Protein AF-A0A3N4KDW0-F1 (afdb_monomer)

InterPro domains:
  IPR048263 Arb2 [PTHR21357] (4-347)
  IPR053858 Arb2 domain [PF22749] (16-302)

Nearest PDB structures (foldseek):
  4c87-assembly2_D  TM=5.367E-01  e=2.201E-03  Lactiplantibacillus plantarum WCFS1
  7kdv-assembly1_B  TM=4.820E-01  e=1.404E-02  Mus musculus
  4mws-assembly1_B  TM=4.546E-01  e=2.009E-02  Homo sapiens
  4ci9-assembly1_A-2  TM=4.622E-01  e=3.877E-02  Homo sapiens
  2h7x-assembly1_B  TM=3.549E-01  e=1.627E-01  Streptomyces venezuelae

Solvent-accessible surface area (backbone atoms only — not comparable to full-atom values): 20850 Å² total; per-residue (Å²): 133,86,79,79,77,77,74,80,78,81,65,79,88,80,84,56,66,66,39,50,68,86,67,45,28,46,69,49,98,79,43,26,40,19,25,66,96,41,69,89,40,54,74,67,66,58,74,67,39,66,54,86,60,86,62,88,86,66,92,70,87,66,58,41,72,56,23,42,50,50,25,45,29,43,48,49,18,51,51,50,42,50,50,53,54,51,50,54,55,36,41,76,72,51,39,39,81,46,60,35,42,82,85,58,50,81,88,46,55,37,39,57,30,39,35,31,85,48,39,64,74,32,57,30,35,38,39,39,34,34,28,36,85,63,24,52,71,63,28,48,18,72,66,42,21,44,75,47,17,54,55,52,12,24,42,52,54,56,51,56,52,36,52,76,70,61,32,21,46,37,35,47,46,46,12,33,30,34,26,36,78,89,79,55,40,42,30,23,69,58,57,58,67,40,51,96,67,96,64,89,75,78,51,91,72,69,26,36,20,70,70,28,61,43,42,48,42,32,46,50,43,44,49,65,68,43,43,67,74,40,40,42,86,81,21,37,33,35,38,41,24,16,23,57,38,32,26,29,49,49,54,52,43,47,78,41,38,93,82,44,57,89,23,58,61,38,37,43,28,28,40,48,70,55,43,36,88,76,52,79,36,67,67,58,48,51,44,27,34,45,34,28,38,36,37,33,71,31,91,49,58,62,73,39,80,42,96,50,59,59,53,40,27,37,29,26,19,47,49,41,93,42,60,53,44,37,60,56,77,38,41,66,62,54,54,48,47,59,51,41,36,74,73,42,47,90,66,55,41,66,93,65,72,77,79,86,69,79,81,68,52,75,65,60,44,51,54,53,50,54,53,46,58,59,46,74,73,56,75,85,89,82,135

Organism: NCBI:txid1392247

Foldseek 3Di:
DDDPDDDPQPDDDDDQALDQVSLQWDQDPQQAIAGVVGRVDFDDLQPLHALPDPDPDDPRSDHSVVSNLVSLLNLLSPVVNLVVVLVVLCVVLQWDWDWPPPPDDLQAFIATKIWHPCQQPAQEAEEEEEAQAAAAHQFLDPVLCRGHHSVLGGCNVVSVVQVVVRYIYIYFGQAQFFADNVVSYGHGLSSLCSDPDPDSDGDPPRGGHPLNNGLLSRLVCCVVPPNVVRHDQNHAYEYEYEEANVVSNQLNCLVVVVSCVNRYQAYEYQNYPDFLVSRPDPVVLVCQAQHYEYEYADCDDAQDWDQDQRSSHTYTYHNDDDSSCRCSSCVVVRSVLVVVCVVPVRPSGDGHDHDPDPDDPPVSVVVVVVVVVVVVVPDDDDD

Mean predicted aligned error: 7.96 Å

pLDDT: mean 88.31, std 16.21, range [27.44, 98.94]

Secondary structure (DSSP, 8-state):
-----PPPP-PPPPP--S-TTTTTEEE-TTS-EEESS-TT----TTTT--SS---TT---SS-HHHHHHHHHHHHHHHHHHHHHHHHHHHHTTTEEEEEESTT--TTSS-EEEEEETTGGG-SEEEEEE--TTT--TTBS-HHHHHHS-HHHHBTHHHHHHHHHTTEEEEE--SS--EEETTTTEEE-HHHHHHS--S--PPPTTTT--TT-SSHHHHHHHHIIIIIHHHS-TT-EEEEEEEHHHHHHHHHHHHHHHHHHTTTEEEEEEES----GGG---HHHHHHHHHHEEEEE--SSPTT-EE--TTTSSEEEE---SSGGGHHHHTHHHHHHHHHHHHHSGGGSS--PPP--SSPPPHHHHHHHHHHHHHHHTS-----

Radius of gyration: 23.64 Å; Cα contacts (8 Å, |Δi|>4): 702; chains: 1; bounding box: 75×45×72 Å

Sequence (383 aa):
MYRRKVKPVKVKEVEFPADLEKLGLFFNENDQLRQIDKPDEGFEYYFHGKSNGYVYGRKQTAPPRERERMNERRREAVDECIRRIVMDRLEQRGMKRLTLPLGATPEEPHLDILVSDNLDTCKKLLILTPDSYGSNLGIWGMRQIQQGSINFGSMVSTVDFAFKNGYSVVILNPAETVWDPETRRAMTHLSWKAKDKKTAILDPIKNTIPCNETPEEHVEYVFNRILKDRAPKDVEIDVIACGFTAYAITKFLNENWDEWSDQMFVMAFSESSHAIASITCEDLRKFFMLRVRNYVVHSDPKGEFLLDPRYGCATFSTGTKHAQAIVPECHDLIIEYLRDAHIDPDNCNPDVPIIVGDAPDRDEWIEQMEKREAMGKAGTWDM

Structure (mmCIF, N/CA/C/O backbone):
data_AF-A0A3N4KDW0-F1
#
_entry.id   AF-A0A3N4KDW0-F1
#
loop_
_atom_site.group_PDB
_atom_site.id
_atom_site.type_symbol
_atom_site.label_atom_id
_atom_site.label_alt_id
_atom_site.label_comp_id
_atom_site.label_asym_id
_atom_site.label_entity_id
_atom_site.label_seq_id
_atom_site.pdbx_PDB_ins_code
_atom_site.Cartn_x
_atom_site.Cartn_y
_atom_site.Cartn_z
_atom_site.occupancy
_atom_site.B_iso_or_equiv
_atom_site.auth_seq_id
_atom_site.auth_comp_id
_atom_site.auth_asym_id
_atom_site.auth_atom_id
_atom_site.pdbx_PDB_model_num
ATOM 1 N N . MET A 1 1 ? 52.883 16.364 -22.430 1.00 44.72 1 MET A N 1
ATOM 2 C CA . MET A 1 1 ? 52.085 15.283 -23.058 1.00 44.72 1 MET A CA 1
ATOM 3 C C . MET A 1 1 ? 50.617 15.685 -23.066 1.00 44.72 1 MET A C 1
ATOM 5 O O . MET A 1 1 ? 50.037 15.835 -21.999 1.00 44.72 1 MET A O 1
ATOM 9 N N . TYR A 1 2 ? 50.018 15.891 -24.240 1.00 43.66 2 TYR A N 1
ATOM 10 C CA . TYR A 1 2 ? 48.576 16.124 -24.356 1.00 43.66 2 TYR A CA 1
ATOM 11 C C . TYR A 1 2 ? 47.825 14.806 -24.127 1.00 43.66 2 TYR A C 1
ATOM 13 O O . TYR A 1 2 ? 47.984 13.852 -24.888 1.00 43.66 2 TYR A O 1
ATOM 21 N N . ARG A 1 3 ? 47.010 14.737 -23.068 1.00 48.25 3 ARG A N 1
ATOM 22 C CA . ARG A 1 3 ? 46.141 13.587 -22.787 1.00 48.25 3 ARG A CA 1
ATOM 23 C C . ARG A 1 3 ? 45.060 13.544 -23.871 1.00 48.25 3 ARG A C 1
ATOM 25 O O . ARG A 1 3 ? 44.178 14.399 -23.904 1.00 48.25 3 ARG A O 1
ATOM 32 N N . ARG A 1 4 ? 45.154 12.583 -24.796 1.00 48.16 4 ARG A N 1
ATOM 33 C CA . ARG A 1 4 ? 44.155 12.358 -25.854 1.00 48.16 4 ARG A CA 1
ATOM 34 C C . ARG A 1 4 ? 42.799 12.122 -25.173 1.00 48.16 4 ARG A C 1
ATOM 36 O O . ARG A 1 4 ? 42.628 11.109 -24.498 1.00 48.16 4 ARG A O 1
ATOM 43 N N . LYS A 1 5 ? 41.853 13.062 -25.300 1.00 48.25 5 LYS A N 1
ATOM 44 C CA . LYS A 1 5 ? 40.465 12.846 -24.865 1.00 48.25 5 LYS A CA 1
ATOM 45 C C . LYS A 1 5 ? 39.912 11.689 -25.697 1.00 48.25 5 LYS A C 1
ATOM 47 O O . LYS A 1 5 ? 39.756 11.825 -26.910 1.00 48.25 5 LYS A O 1
ATOM 52 N N . VAL A 1 6 ? 39.681 10.542 -25.062 1.00 52.50 6 VAL A N 1
ATOM 53 C CA . VAL A 1 6 ? 38.977 9.415 -25.682 1.00 52.50 6 VAL A CA 1
ATOM 54 C C . VAL A 1 6 ? 37.601 9.941 -26.084 1.00 52.50 6 VAL A C 1
ATOM 56 O O . VAL A 1 6 ? 36.861 10.432 -25.233 1.00 52.50 6 VAL A O 1
ATOM 59 N N . LYS A 1 7 ? 37.285 9.923 -27.384 1.00 46.59 7 LYS A N 1
ATOM 60 C CA . LYS A 1 7 ? 35.934 10.265 -27.840 1.00 46.59 7 LYS A CA 1
ATOM 61 C C . LYS A 1 7 ? 34.983 9.232 -27.227 1.00 46.59 7 LYS A C 1
ATOM 63 O O . LYS A 1 7 ? 35.261 8.042 -27.387 1.00 46.59 7 LYS A O 1
ATOM 68 N N . PRO A 1 8 ? 33.914 9.643 -26.523 1.00 52.91 8 PRO A N 1
ATOM 69 C CA . PRO A 1 8 ? 32.941 8.691 -26.015 1.00 52.91 8 PRO A CA 1
ATOM 70 C C . PRO A 1 8 ? 32.392 7.902 -27.203 1.00 52.91 8 PRO A C 1
ATOM 72 O O . PRO A 1 8 ? 31.990 8.487 -28.213 1.00 52.91 8 PRO A O 1
ATOM 75 N N . VAL A 1 9 ? 32.450 6.575 -27.110 1.00 55.69 9 VAL A N 1
ATOM 76 C CA . VAL A 1 9 ? 31.768 5.699 -28.060 1.00 55.69 9 VAL A CA 1
ATOM 77 C C . VAL A 1 9 ? 30.289 6.042 -27.937 1.00 55.69 9 VAL A C 1
ATOM 79 O O . VAL A 1 9 ? 29.722 5.902 -26.858 1.00 55.69 9 VAL A O 1
ATOM 82 N N . LYS A 1 10 ? 29.683 6.560 -29.010 1.00 49.88 10 LYS A N 1
ATOM 83 C CA . LYS A 1 10 ? 28.231 6.722 -29.069 1.00 49.88 10 LYS A CA 1
ATOM 84 C C . LYS A 1 10 ? 27.638 5.320 -29.107 1.00 49.88 10 LYS A C 1
ATOM 86 O O . LYS A 1 10 ? 27.673 4.665 -30.147 1.00 49.88 10 LYS A O 1
ATOM 91 N N . VAL A 1 11 ? 27.171 4.844 -27.963 1.00 56.00 11 VAL A N 1
ATOM 92 C CA . VAL A 1 11 ? 26.362 3.633 -27.893 1.00 56.00 11 VAL A CA 1
ATOM 93 C C . VAL A 1 11 ? 25.035 3.951 -28.579 1.00 56.00 11 VAL A C 1
ATOM 95 O O . VAL A 1 11 ? 24.509 5.058 -28.456 1.00 56.00 11 VAL A O 1
ATOM 98 N N . LYS A 1 12 ? 24.541 3.011 -29.387 1.00 60.44 12 LYS A N 1
ATOM 99 C CA . LYS A 1 12 ? 23.237 3.144 -30.035 1.00 60.44 12 LYS A CA 1
ATOM 100 C C . LYS A 1 12 ? 22.178 3.227 -28.937 1.00 60.44 12 LYS A C 1
ATOM 102 O O . LYS A 1 12 ? 22.189 2.400 -28.031 1.00 60.44 12 LYS A O 1
ATOM 107 N N . GLU A 1 13 ? 21.305 4.222 -29.018 1.00 67.62 13 GLU A N 1
ATOM 108 C CA . GLU A 1 13 ? 20.216 4.397 -28.064 1.00 67.62 13 GLU A CA 1
ATOM 109 C C . GLU A 1 13 ? 19.328 3.147 -28.089 1.00 67.62 13 GLU A C 1
ATOM 111 O O . GLU A 1 13 ? 18.805 2.765 -29.137 1.00 67.62 13 GLU A O 1
ATOM 116 N N . VAL A 1 14 ? 19.266 2.447 -26.955 1.00 82.19 14 VAL A N 1
ATOM 117 C CA . VAL A 1 14 ? 18.412 1.272 -26.778 1.00 82.19 14 VAL A CA 1
ATOM 118 C C . VAL A 1 14 ? 17.098 1.749 -26.180 1.00 82.19 14 VAL A C 1
ATOM 120 O O . VAL A 1 14 ? 17.088 2.475 -25.177 1.00 82.19 14 VAL A O 1
ATOM 123 N N . GLU A 1 15 ? 16.000 1.357 -26.811 1.00 88.00 15 GLU A N 1
ATOM 124 C CA . GLU A 1 15 ? 14.648 1.588 -26.322 1.00 88.00 15 GLU A CA 1
ATOM 125 C C . GLU A 1 15 ? 14.136 0.346 -25.595 1.00 88.00 15 GLU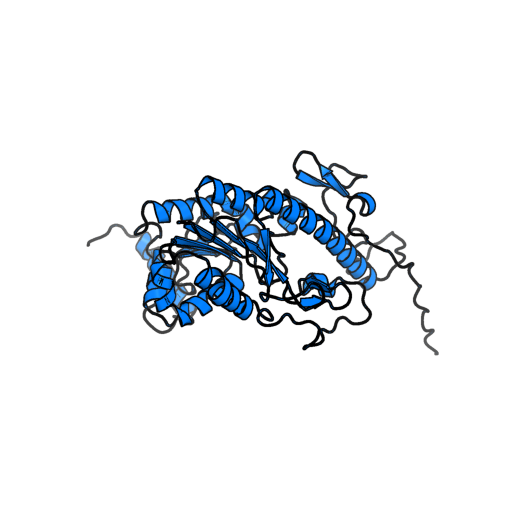 A C 1
ATOM 127 O O . GLU A 1 15 ? 14.405 -0.784 -25.999 1.00 88.00 15 GLU A O 1
ATOM 132 N N . PHE A 1 16 ? 13.384 0.575 -24.522 1.00 93.12 16 PHE A N 1
ATOM 133 C CA . PHE A 1 16 ? 12.734 -0.465 -23.732 1.00 93.12 16 PHE A CA 1
ATOM 134 C C . PHE A 1 16 ? 11.241 -0.134 -23.683 1.00 93.12 16 PHE A C 1
ATOM 136 O O . PHE A 1 16 ? 10.799 0.520 -22.737 1.00 93.12 16 PHE A O 1
ATOM 143 N N . PRO A 1 17 ? 10.470 -0.464 -24.735 1.00 93.81 17 PRO A N 1
ATOM 144 C CA . PRO A 1 17 ? 9.030 -0.252 -24.704 1.00 93.81 17 PRO A CA 1
ATOM 145 C C . PRO A 1 17 ? 8.418 -1.099 -23.583 1.00 93.81 17 PRO A C 1
ATOM 147 O O . PRO A 1 17 ? 8.852 -2.227 -23.360 1.00 93.81 17 PRO A O 1
ATOM 150 N N . ALA A 1 18 ? 7.410 -0.565 -22.891 1.00 95.31 18 ALA A N 1
ATOM 151 C CA . ALA A 1 18 ? 6.635 -1.308 -21.898 1.00 95.31 18 ALA A CA 1
ATOM 152 C C . ALA A 1 18 ? 5.715 -2.328 -22.597 1.00 95.31 18 ALA A C 1
ATOM 154 O O . ALA A 1 18 ? 4.517 -2.096 -22.772 1.00 95.31 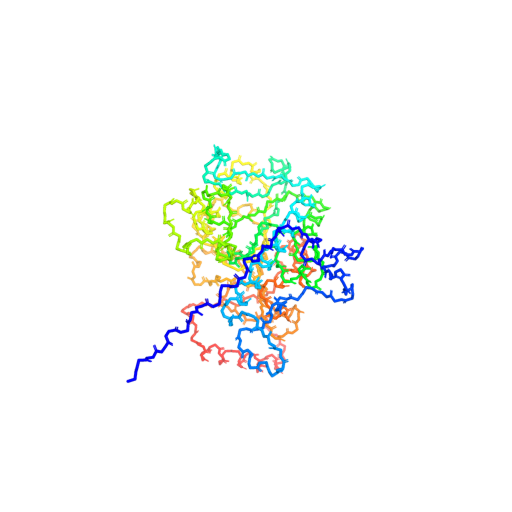18 ALA A O 1
ATOM 155 N N . ASP A 1 19 ? 6.331 -3.411 -23.062 1.00 97.75 19 ASP A N 1
ATOM 156 C CA . ASP A 1 19 ? 5.752 -4.516 -23.816 1.00 97.75 19 ASP A CA 1
ATOM 157 C C . ASP A 1 19 ? 6.584 -5.771 -23.510 1.00 97.75 19 ASP A C 1
ATOM 159 O O . ASP A 1 19 ? 7.765 -5.833 -23.854 1.00 97.75 19 ASP A O 1
ATOM 163 N N . LEU A 1 20 ? 5.997 -6.744 -22.805 1.00 97.69 20 LEU A N 1
ATOM 164 C CA . LEU A 1 20 ? 6.737 -7.908 -22.307 1.00 97.69 20 LEU A CA 1
ATOM 165 C C . LEU A 1 20 ? 7.398 -8.701 -23.438 1.00 97.69 20 LEU A C 1
ATOM 167 O O . LEU A 1 20 ? 8.572 -9.049 -23.312 1.00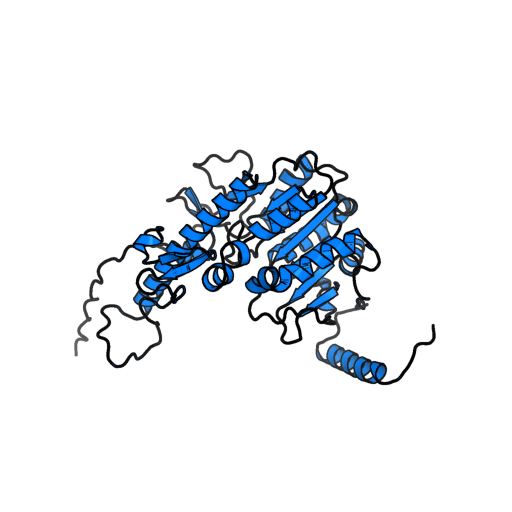 97.69 20 LEU A O 1
ATOM 171 N N . GLU A 1 21 ? 6.700 -8.910 -24.556 1.00 97.44 21 GLU A N 1
ATOM 172 C CA . GLU A 1 21 ? 7.220 -9.683 -25.684 1.00 97.44 21 GLU A CA 1
ATOM 173 C C . GLU A 1 21 ? 8.453 -9.001 -26.285 1.00 97.44 21 GLU A C 1
ATOM 175 O O . GLU A 1 21 ? 9.503 -9.626 -26.456 1.00 97.44 21 GLU A O 1
ATOM 180 N N . LYS A 1 22 ? 8.388 -7.677 -26.489 1.00 96.88 22 LYS A N 1
ATOM 181 C CA . LYS A 1 22 ? 9.538 -6.882 -26.957 1.00 96.88 22 LYS A CA 1
ATOM 182 C C . LYS A 1 22 ? 10.684 -6.817 -25.945 1.00 96.88 22 LYS A C 1
ATOM 184 O O . LYS A 1 22 ? 11.827 -6.582 -26.337 1.00 96.88 22 LYS A O 1
ATOM 189 N N . LEU A 1 23 ? 10.402 -7.019 -24.659 1.00 96.50 23 LEU A N 1
ATOM 190 C CA . LEU A 1 23 ? 11.399 -7.110 -23.586 1.00 96.50 23 LEU A CA 1
ATOM 191 C C . LEU A 1 23 ? 11.969 -8.534 -23.413 1.00 96.50 23 LEU A C 1
ATOM 193 O O . LEU A 1 23 ? 12.838 -8.736 -22.550 1.00 96.50 23 LEU A O 1
ATOM 197 N N . GLY A 1 24 ? 11.514 -9.493 -24.230 1.00 96.56 24 GLY A N 1
ATOM 198 C CA . GLY A 1 24 ? 11.932 -10.896 -24.211 1.00 96.56 24 GLY A CA 1
ATOM 199 C C . GLY A 1 24 ? 11.312 -11.699 -23.067 1.00 96.56 24 GLY A C 1
ATOM 200 O O . GLY A 1 24 ? 11.932 -12.644 -22.579 1.00 96.56 24 GLY A O 1
ATOM 201 N N . LEU A 1 25 ? 10.138 -11.293 -22.584 1.00 98.12 25 LEU A N 1
ATOM 202 C CA . LEU A 1 25 ? 9.484 -11.834 -21.396 1.00 98.12 25 LEU A CA 1
ATOM 203 C C . LEU A 1 25 ? 8.018 -12.188 -21.670 1.00 98.12 25 LEU A C 1
ATOM 205 O O . LEU A 1 25 ? 7.383 -11.642 -22.567 1.00 98.12 25 LEU A O 1
ATOM 209 N N . PHE A 1 26 ? 7.460 -13.075 -20.854 1.00 98.06 26 PHE A N 1
ATOM 210 C CA . PHE A 1 26 ? 6.032 -13.386 -20.829 1.00 98.06 26 PHE A CA 1
ATOM 211 C C . PHE A 1 26 ? 5.620 -13.908 -19.444 1.00 98.06 26 PHE A C 1
ATOM 213 O O . PHE A 1 26 ? 6.474 -14.294 -18.646 1.00 98.06 26 PHE A O 1
ATOM 220 N N . PHE A 1 27 ? 4.318 -13.924 -19.155 1.00 97.88 27 PHE A N 1
ATOM 221 C CA . PHE A 1 27 ? 3.768 -14.652 -18.008 1.00 97.88 27 PHE A CA 1
ATOM 222 C C . PHE A 1 27 ? 3.291 -16.033 -18.461 1.00 97.88 27 PHE A C 1
ATOM 224 O O . PHE A 1 27 ? 2.551 -16.134 -19.439 1.00 97.88 27 PHE A O 1
ATOM 231 N N . ASN A 1 28 ? 3.728 -17.090 -17.775 1.00 97.06 28 ASN A N 1
ATOM 232 C CA . ASN A 1 28 ? 3.294 -18.458 -18.069 1.00 97.06 28 ASN A CA 1
ATOM 233 C C . ASN A 1 28 ? 1.917 -18.777 -17.448 1.00 97.06 28 ASN A C 1
ATOM 235 O O . ASN A 1 28 ? 1.314 -17.956 -16.760 1.00 97.06 28 ASN A O 1
ATOM 239 N N . GLU A 1 29 ? 1.432 -20.001 -17.660 1.00 96.62 29 GLU A N 1
ATOM 240 C CA . GLU A 1 29 ? 0.158 -20.502 -17.111 1.00 96.62 29 GLU A CA 1
ATOM 241 C C . GLU A 1 29 ? 0.089 -20.526 -15.573 1.00 96.62 29 GLU A C 1
ATOM 243 O O . GLU A 1 29 ? -0.999 -20.490 -15.006 1.00 96.62 29 GLU A O 1
ATOM 248 N N . ASN A 1 30 ? 1.244 -20.522 -14.899 1.00 96.06 30 ASN A N 1
ATOM 249 C CA . ASN A 1 30 ? 1.361 -20.452 -13.441 1.00 96.06 30 ASN A CA 1
ATOM 250 C C . ASN A 1 30 ? 1.493 -19.007 -12.928 1.00 96.06 30 ASN A C 1
ATOM 252 O O . ASN A 1 30 ? 1.849 -18.798 -11.768 1.00 96.06 30 ASN A O 1
ATOM 256 N N . ASP A 1 31 ? 1.242 -18.014 -13.787 1.00 97.12 31 ASP A N 1
ATOM 257 C CA . ASP A 1 31 ? 1.318 -16.585 -13.475 1.00 97.12 31 ASP A CA 1
ATOM 258 C C . ASP A 1 31 ? 2.732 -16.096 -13.112 1.00 97.12 31 ASP A C 1
ATOM 260 O O . ASP A 1 31 ? 2.903 -15.118 -12.387 1.00 97.12 31 ASP A O 1
ATOM 264 N N . GLN A 1 32 ? 3.765 -16.768 -13.626 1.00 97.62 32 GLN A N 1
ATOM 265 C CA . GLN A 1 32 ? 5.165 -16.468 -13.327 1.00 97.62 32 GLN A CA 1
ATOM 266 C C . GLN A 1 32 ? 5.832 -15.749 -14.500 1.00 97.62 32 GLN A C 1
ATOM 268 O O . GLN A 1 32 ? 5.701 -16.173 -15.651 1.00 97.62 32 GLN A O 1
ATOM 273 N N . LEU A 1 33 ? 6.604 -14.699 -14.210 1.00 97.94 33 LEU A N 1
ATOM 274 C CA . LEU A 1 33 ? 7.372 -13.970 -15.221 1.00 97.94 33 LEU A CA 1
ATOM 275 C C . LEU A 1 33 ? 8.565 -14.816 -15.695 1.00 97.94 33 LEU A C 1
ATOM 277 O O . LEU A 1 33 ? 9.415 -15.212 -14.888 1.00 97.94 33 LEU A O 1
ATOM 281 N N . ARG A 1 34 ? 8.636 -15.093 -16.999 1.00 98.00 34 ARG A N 1
ATOM 282 C CA . ARG A 1 34 ? 9.647 -15.948 -17.641 1.00 98.00 34 ARG A CA 1
ATOM 283 C C . ARG A 1 34 ? 10.245 -15.299 -18.877 1.00 98.00 34 ARG A C 1
ATOM 285 O O . ARG A 1 34 ? 9.656 -14.392 -19.461 1.00 98.00 34 ARG A O 1
ATOM 292 N N . GLN A 1 35 ? 11.431 -15.759 -19.261 1.00 97.50 35 GLN A N 1
ATOM 293 C CA . GLN A 1 35 ? 12.098 -15.335 -20.491 1.00 97.50 35 GLN A CA 1
ATOM 294 C C . GLN A 1 35 ? 11.598 -16.148 -21.687 1.00 97.50 35 GLN A C 1
ATOM 296 O O . GLN A 1 35 ? 11.482 -17.365 -21.594 1.00 97.50 35 GLN A O 1
ATOM 301 N N . ILE A 1 36 ? 11.356 -15.497 -22.826 1.00 97.50 36 ILE A N 1
ATOM 302 C CA . ILE A 1 36 ? 10.878 -16.168 -24.050 1.00 97.50 36 ILE A CA 1
ATOM 303 C C . ILE A 1 36 ? 11.902 -17.194 -24.552 1.00 97.50 36 ILE A C 1
ATOM 305 O O . ILE A 1 36 ? 11.555 -18.345 -24.798 1.00 97.50 36 ILE A O 1
ATOM 309 N N . ASP A 1 37 ? 13.176 -16.802 -24.636 1.00 96.38 37 ASP A N 1
ATOM 310 C CA . ASP A 1 37 ? 14.249 -17.677 -25.135 1.00 96.38 37 ASP A CA 1
ATOM 311 C C . ASP A 1 37 ? 14.647 -18.769 -24.130 1.00 96.38 37 ASP A C 1
ATOM 313 O O . ASP A 1 37 ? 15.303 -19.749 -24.488 1.00 96.38 37 ASP A O 1
ATOM 317 N N . LYS A 1 38 ? 14.278 -18.588 -22.856 1.00 96.12 38 LYS A N 1
ATOM 318 C CA . LYS A 1 38 ? 14.582 -19.506 -21.757 1.00 96.12 38 LYS A CA 1
ATOM 319 C C . LYS A 1 38 ? 13.394 -19.612 -20.792 1.00 96.12 38 LYS A C 1
ATOM 321 O O . LYS A 1 38 ? 13.440 -19.031 -19.706 1.00 96.12 38 LYS A O 1
ATOM 326 N N . PRO A 1 39 ? 12.343 -20.360 -21.163 1.00 95.81 39 PRO A N 1
ATOM 327 C CA . PRO A 1 39 ? 11.084 -20.392 -20.413 1.00 95.81 39 PRO A CA 1
ATOM 328 C C . PRO A 1 39 ? 11.192 -20.866 -18.958 1.00 95.81 39 PRO A C 1
ATOM 330 O O . PRO A 1 39 ? 10.302 -20.571 -18.164 1.00 95.81 39 PRO A O 1
ATOM 333 N N . ASP A 1 40 ? 12.277 -21.553 -18.593 1.00 94.94 40 ASP A N 1
ATOM 334 C CA . ASP A 1 40 ? 12.543 -22.008 -17.222 1.00 94.94 40 ASP A CA 1
ATOM 335 C C . ASP A 1 40 ? 13.244 -20.946 -16.349 1.00 94.94 40 ASP A C 1
ATOM 337 O O . ASP A 1 40 ? 13.310 -21.083 -15.127 1.00 94.94 40 ASP A O 1
ATOM 341 N N . GLU A 1 41 ? 13.769 -19.869 -16.946 1.00 95.12 41 GLU A N 1
ATOM 342 C CA . GLU A 1 41 ? 14.451 -18.784 -16.235 1.00 95.12 41 GLU A CA 1
ATOM 343 C C . GLU A 1 41 ? 13.507 -17.591 -15.985 1.00 95.12 41 GLU A C 1
ATOM 345 O O . GLU A 1 41 ? 12.737 -17.166 -16.850 1.00 95.12 41 GLU A O 1
ATOM 350 N N . GLY A 1 42 ? 13.587 -17.018 -14.778 1.00 94.38 42 GLY A N 1
ATOM 351 C CA . GLY A 1 42 ? 12.848 -15.812 -14.392 1.00 94.38 42 GLY A CA 1
ATOM 352 C C . GLY A 1 42 ? 13.486 -14.511 -14.892 1.00 94.38 42 GLY A C 1
ATOM 353 O O . GLY A 1 42 ? 14.432 -14.507 -15.682 1.00 94.38 42 GLY A O 1
ATOM 354 N N . PHE A 1 43 ? 12.983 -13.377 -14.400 1.00 94.88 43 PHE A N 1
ATOM 355 C CA . PHE A 1 43 ? 13.512 -12.059 -14.754 1.00 94.88 43 PHE A CA 1
ATOM 356 C C . PHE A 1 43 ? 14.977 -11.869 -14.317 1.00 94.88 43 PHE A C 1
ATOM 358 O O . PHE A 1 43 ? 15.309 -11.924 -13.132 1.00 94.88 43 PHE A O 1
ATOM 365 N N . GLU A 1 44 ? 15.855 -11.570 -15.279 1.00 93.50 44 GLU A N 1
ATOM 366 C CA . GLU A 1 44 ? 17.247 -11.192 -15.026 1.00 93.50 44 GLU A CA 1
ATOM 367 C C . GLU A 1 44 ? 17.405 -9.661 -15.028 1.00 93.50 44 GLU A C 1
ATOM 369 O O . GLU A 1 44 ? 17.321 -9.018 -16.078 1.00 93.50 44 GLU A O 1
ATOM 374 N N . TYR A 1 45 ? 17.674 -9.069 -13.856 1.00 92.19 45 TYR A N 1
ATOM 375 C CA . TYR A 1 45 ? 17.925 -7.624 -13.737 1.00 92.19 45 TYR A CA 1
ATOM 376 C C . TYR A 1 45 ? 19.199 -7.196 -14.479 1.00 92.19 45 TYR A C 1
ATOM 378 O O . TYR A 1 45 ? 19.188 -6.229 -15.235 1.00 92.19 45 TYR A O 1
ATOM 386 N N . TYR A 1 46 ? 20.302 -7.932 -14.303 1.00 91.19 46 TYR A N 1
ATOM 387 C CA . TYR A 1 46 ? 21.602 -7.605 -14.902 1.00 91.19 46 TYR A CA 1
ATOM 388 C C . TYR A 1 46 ? 21.739 -8.095 -16.351 1.00 91.19 46 TYR A C 1
ATOM 390 O O . TYR A 1 46 ? 22.812 -8.551 -16.745 1.00 91.19 46 TYR A O 1
ATOM 398 N N . PHE A 1 47 ? 20.684 -7.949 -17.154 1.00 88.94 47 PHE A N 1
ATOM 399 C CA . PHE A 1 47 ? 20.639 -8.381 -18.554 1.00 88.94 47 PHE A CA 1
ATOM 400 C C . PHE A 1 47 ? 21.765 -7.763 -19.401 1.00 88.94 47 PHE A C 1
ATOM 402 O O . PHE A 1 47 ? 22.405 -8.431 -20.211 1.00 88.94 47 PHE A O 1
ATOM 409 N N . HIS A 1 48 ? 22.088 -6.487 -19.161 1.00 86.44 48 HIS A N 1
ATOM 410 C CA . HIS A 1 48 ? 23.208 -5.798 -19.809 1.00 86.44 48 HIS A CA 1
ATOM 411 C C . HIS A 1 48 ? 24.528 -5.907 -19.029 1.00 86.44 48 HIS A C 1
ATOM 413 O O . HIS A 1 48 ? 25.514 -5.281 -19.410 1.00 86.44 48 HIS A O 1
ATOM 419 N N . GLY A 1 49 ? 24.586 -6.710 -17.964 1.00 83.94 49 GLY A N 1
ATOM 420 C CA . GLY A 1 49 ? 25.754 -6.917 -17.106 1.00 83.94 49 GLY A CA 1
ATOM 421 C C . GLY A 1 49 ? 25.847 -5.955 -15.916 1.00 83.94 49 GLY A C 1
ATOM 422 O O . GLY A 1 49 ? 25.184 -4.922 -15.862 1.00 83.94 49 GLY A O 1
ATOM 423 N N . LYS A 1 50 ? 26.705 -6.299 -14.945 1.00 83.62 50 LYS A N 1
ATOM 424 C CA . LYS A 1 50 ? 26.924 -5.525 -13.708 1.00 83.62 50 LYS A CA 1
ATOM 425 C C . LYS A 1 50 ? 27.840 -4.311 -13.926 1.00 83.62 50 LYS A C 1
ATOM 427 O O . LYS A 1 50 ? 28.752 -4.326 -14.765 1.00 83.62 50 LYS A O 1
ATOM 432 N N . SER A 1 51 ? 27.651 -3.281 -13.106 1.00 73.00 51 SER A N 1
ATOM 433 C CA . SER A 1 51 ? 28.509 -2.089 -13.061 1.00 73.00 51 SER A CA 1
ATOM 434 C C . SER A 1 51 ? 29.922 -2.392 -12.528 1.00 73.00 51 SER A C 1
ATOM 436 O O . SER A 1 51 ? 30.905 -1.949 -13.114 1.00 73.00 51 SER A O 1
ATOM 438 N N . ASN A 1 52 ? 30.059 -3.237 -11.502 1.00 68.81 52 ASN A N 1
ATOM 439 C CA . ASN A 1 52 ? 31.342 -3.463 -10.808 1.00 68.81 52 ASN A CA 1
ATOM 440 C C . ASN A 1 52 ? 32.194 -4.632 -11.349 1.00 68.81 52 ASN A C 1
ATOM 442 O O . ASN A 1 52 ? 33.211 -4.986 -10.757 1.00 68.81 52 ASN A O 1
ATOM 446 N N . GLY A 1 53 ? 31.800 -5.266 -12.456 1.00 57.53 53 GLY A N 1
ATOM 447 C CA . GLY A 1 53 ? 32.502 -6.443 -12.971 1.00 57.53 53 GLY A CA 1
ATOM 448 C C . GLY A 1 53 ? 33.734 -6.100 -13.814 1.00 57.53 53 GLY A C 1
ATOM 449 O O . GLY A 1 53 ? 33.588 -5.637 -14.946 1.00 57.53 53 GLY A O 1
ATOM 450 N N . TYR A 1 54 ? 34.932 -6.442 -13.327 1.00 48.97 54 TYR A N 1
ATOM 451 C CA . TYR A 1 54 ? 36.024 -6.894 -14.200 1.00 48.97 54 TYR A CA 1
ATOM 452 C C . TYR A 1 54 ? 35.560 -8.206 -14.849 1.00 48.97 54 TYR A C 1
ATOM 454 O O . TYR A 1 54 ? 35.737 -9.289 -14.299 1.00 48.97 54 TYR A O 1
ATOM 462 N N . VAL A 1 55 ? 34.876 -8.123 -15.990 1.00 47.88 55 VAL A N 1
ATOM 463 C CA . VAL A 1 55 ? 34.477 -9.319 -16.739 1.00 47.88 55 VAL A CA 1
ATOM 464 C C . VAL A 1 55 ? 35.603 -9.651 -17.709 1.00 47.88 55 VAL A C 1
ATOM 466 O O . VAL A 1 55 ? 35.720 -9.043 -18.773 1.00 47.88 55 VAL A O 1
ATOM 469 N N . TYR A 1 56 ? 36.451 -10.610 -17.337 1.00 40.62 56 TYR A N 1
ATOM 470 C CA . TYR A 1 56 ? 37.371 -11.248 -18.276 1.00 40.62 56 TYR A CA 1
ATOM 471 C C . TYR A 1 56 ? 36.550 -11.895 -19.408 1.00 40.62 56 TYR A C 1
ATOM 473 O O . TYR A 1 56 ? 35.743 -12.786 -19.165 1.00 40.62 56 TYR A O 1
ATOM 481 N N . GLY A 1 57 ? 36.738 -11.439 -20.651 1.00 47.50 57 GLY A N 1
ATOM 482 C CA . GLY A 1 57 ? 36.402 -12.229 -21.846 1.00 47.50 57 GLY A CA 1
ATOM 483 C C . GLY A 1 57 ? 35.236 -11.780 -22.739 1.00 47.50 57 GLY A C 1
ATOM 484 O O . GLY A 1 57 ? 35.140 -12.294 -23.850 1.00 47.50 57 GLY A O 1
ATOM 485 N N . ARG A 1 58 ? 34.387 -10.806 -22.370 1.00 48.38 58 ARG A N 1
ATOM 486 C CA . ARG A 1 58 ? 33.398 -10.226 -23.314 1.00 48.38 58 ARG A CA 1
ATOM 487 C C . ARG A 1 58 ? 33.766 -8.788 -23.675 1.00 48.38 58 ARG A C 1
ATOM 489 O O . ARG A 1 58 ? 33.838 -7.930 -22.800 1.00 48.38 58 ARG A O 1
ATOM 496 N N . LYS A 1 59 ? 33.956 -8.506 -24.972 1.00 48.66 59 LYS A N 1
ATOM 497 C CA . LYS A 1 59 ? 34.031 -7.133 -25.507 1.00 48.66 59 LYS A CA 1
ATOM 498 C C . LYS A 1 59 ? 32.679 -6.446 -25.277 1.00 48.66 59 LYS A C 1
ATOM 500 O O . LYS A 1 59 ? 31.786 -6.544 -26.111 1.00 48.66 59 LYS A O 1
ATOM 505 N N . GLN A 1 60 ? 32.503 -5.804 -24.126 1.00 57.25 60 GLN A N 1
ATOM 506 C CA . GLN A 1 60 ? 31.310 -5.010 -23.842 1.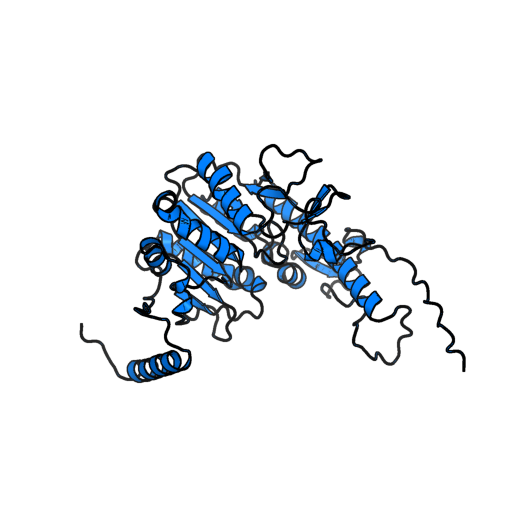00 57.25 60 GLN A CA 1
ATOM 507 C C . GLN A 1 60 ? 31.417 -3.666 -24.560 1.00 57.25 60 GLN A C 1
ATOM 509 O O . GLN A 1 60 ? 32.443 -2.990 -24.497 1.00 57.25 60 GLN A O 1
ATOM 514 N N . THR A 1 61 ? 30.352 -3.295 -25.261 1.00 62.28 61 THR A N 1
ATOM 515 C CA . THR A 1 61 ? 30.277 -2.091 -26.096 1.00 62.28 61 THR A CA 1
ATOM 516 C C . THR A 1 61 ? 29.962 -0.818 -25.304 1.00 62.28 61 THR A C 1
ATOM 518 O O . THR A 1 61 ? 30.163 0.269 -25.839 1.00 62.28 61 THR A O 1
ATOM 521 N N . ALA A 1 62 ? 29.526 -0.937 -24.041 1.00 67.19 62 ALA A N 1
ATOM 522 C CA . ALA A 1 62 ? 29.113 0.180 -23.185 1.00 67.19 62 ALA A CA 1
ATOM 523 C C . ALA A 1 62 ? 29.839 0.202 -21.815 1.00 67.19 62 ALA A C 1
ATOM 525 O O . ALA A 1 62 ? 30.093 -0.865 -21.238 1.00 67.19 62 ALA A O 1
ATOM 526 N N . PRO A 1 63 ? 30.164 1.391 -21.263 1.00 74.50 63 PRO A N 1
ATOM 527 C CA . PRO A 1 63 ? 30.774 1.569 -19.944 1.00 74.50 63 PRO A CA 1
ATOM 528 C C . PRO A 1 63 ? 29.851 1.152 -18.775 1.00 74.50 63 PRO A C 1
ATOM 530 O O . PRO A 1 63 ? 28.629 1.179 -18.909 1.00 74.50 63 PRO A O 1
ATOM 533 N N . PRO A 1 64 ? 30.408 0.839 -17.585 1.00 76.12 64 PRO A N 1
ATOM 534 C CA . PRO A 1 64 ? 29.665 0.402 -16.395 1.00 76.12 64 PRO A CA 1
ATOM 535 C C . PRO A 1 64 ? 28.386 1.164 -16.038 1.00 76.12 64 PRO A C 1
ATOM 537 O O . PRO A 1 64 ? 27.351 0.547 -15.808 1.00 76.12 64 PRO A O 1
ATOM 540 N N . ARG A 1 65 ? 28.450 2.501 -15.988 1.00 80.25 65 ARG A N 1
ATOM 541 C CA . ARG A 1 65 ? 27.306 3.349 -15.604 1.00 80.25 65 ARG A CA 1
ATOM 542 C C . ARG A 1 65 ? 26.162 3.273 -16.607 1.00 80.25 65 ARG A C 1
ATOM 544 O O . ARG A 1 65 ? 25.002 3.350 -16.230 1.00 80.25 65 ARG A O 1
ATOM 551 N N . GLU A 1 66 ? 26.498 3.120 -17.879 1.00 81.94 66 GLU A N 1
ATOM 552 C CA . GLU A 1 66 ? 25.512 3.022 -18.946 1.00 81.94 66 GLU A CA 1
ATOM 553 C C . GLU A 1 66 ? 24.802 1.669 -18.926 1.00 81.94 66 GLU A C 1
ATOM 555 O O . GLU A 1 66 ? 23.597 1.613 -19.139 1.00 81.94 66 GLU A O 1
ATOM 560 N N . ARG A 1 67 ? 25.513 0.590 -18.574 1.00 84.38 67 ARG A N 1
ATOM 561 C CA . ARG A 1 67 ? 24.901 -0.731 -18.361 1.00 84.38 67 ARG A CA 1
ATOM 562 C C . ARG A 1 67 ? 23.900 -0.719 -17.215 1.00 84.38 67 ARG A C 1
ATOM 564 O O . ARG A 1 67 ? 22.799 -1.224 -17.389 1.00 84.38 67 ARG A O 1
ATOM 571 N N . GLU A 1 68 ? 24.255 -0.098 -16.090 1.00 86.06 68 GLU A N 1
ATOM 572 C CA . GLU A 1 68 ? 23.320 0.056 -14.970 1.00 86.06 68 GLU A CA 1
ATOM 573 C C . GLU A 1 68 ? 22.076 0.840 -15.396 1.00 86.06 68 GLU A C 1
ATOM 575 O O . GLU A 1 68 ? 20.965 0.373 -15.187 1.00 86.06 68 GLU A O 1
ATOM 580 N N . ARG A 1 69 ? 22.257 1.962 -16.105 1.00 86.75 69 ARG A N 1
ATOM 581 C CA . ARG A 1 69 ? 21.142 2.753 -16.639 1.00 86.75 69 ARG A CA 1
ATOM 582 C C . ARG A 1 69 ? 20.250 1.947 -17.589 1.00 86.75 69 ARG A C 1
ATOM 584 O O . ARG A 1 69 ? 19.034 2.076 -17.532 1.00 86.75 69 ARG A O 1
ATOM 591 N N . MET A 1 70 ? 20.830 1.127 -18.468 1.00 88.94 70 MET A N 1
ATOM 592 C CA . MET A 1 70 ? 20.056 0.248 -19.352 1.00 88.94 70 MET A CA 1
ATOM 593 C C . MET A 1 70 ? 19.277 -0.809 -18.559 1.00 88.94 70 MET A C 1
ATOM 595 O O . MET A 1 70 ? 18.110 -1.038 -18.860 1.00 88.94 70 MET A O 1
ATOM 599 N N . ASN A 1 71 ? 19.879 -1.412 -17.527 1.00 91.56 71 ASN A N 1
ATOM 600 C CA . ASN A 1 71 ? 19.190 -2.367 -16.652 1.00 91.56 71 ASN A CA 1
ATOM 601 C C . ASN A 1 71 ? 18.043 -1.702 -15.874 1.00 91.56 71 ASN A C 1
ATOM 603 O O . ASN A 1 71 ? 16.947 -2.254 -15.841 1.00 91.56 71 ASN A O 1
ATOM 607 N N . GLU A 1 72 ? 18.260 -0.511 -15.304 1.00 91.25 72 GLU A N 1
ATOM 608 C CA . GLU A 1 72 ? 17.222 0.264 -14.606 1.00 91.25 72 GLU A CA 1
ATOM 609 C C . GLU A 1 72 ? 16.059 0.609 -15.549 1.00 91.25 72 GLU A C 1
ATOM 611 O O . GLU A 1 72 ? 14.902 0.372 -15.207 1.00 91.25 72 GLU A O 1
ATOM 616 N N . ARG A 1 73 ? 16.355 1.099 -16.763 1.00 92.31 73 ARG A N 1
ATOM 617 C CA . ARG A 1 73 ? 15.340 1.418 -17.784 1.00 92.31 73 ARG A CA 1
ATOM 618 C C . ARG A 1 73 ? 14.559 0.185 -18.236 1.00 92.31 73 ARG A C 1
ATOM 620 O O . ARG A 1 73 ? 13.341 0.254 -18.373 1.00 92.31 73 ARG A O 1
ATOM 627 N N . ARG A 1 74 ? 15.246 -0.941 -18.461 1.00 94.19 74 ARG A N 1
ATOM 628 C CA . ARG A 1 74 ? 14.602 -2.212 -18.815 1.00 94.19 74 ARG A CA 1
ATOM 629 C C . ARG A 1 74 ? 13.708 -2.706 -17.683 1.00 94.19 74 ARG A C 1
ATOM 631 O O . ARG A 1 74 ? 12.579 -3.098 -17.953 1.00 94.19 74 ARG A O 1
ATOM 638 N N . ARG A 1 75 ? 14.196 -2.680 -16.437 1.00 94.50 75 ARG A N 1
ATOM 639 C CA . ARG A 1 75 ? 13.410 -3.062 -15.256 1.00 94.50 75 ARG A CA 1
ATOM 640 C C . ARG A 1 75 ? 12.146 -2.214 -15.160 1.00 94.50 75 ARG A C 1
ATOM 642 O O . ARG A 1 75 ? 11.073 -2.781 -15.059 1.00 94.50 75 ARG A O 1
ATOM 649 N N . GLU A 1 76 ? 12.254 -0.894 -15.292 1.00 94.50 76 GLU A N 1
ATOM 650 C CA . GLU A 1 76 ? 11.083 -0.012 -15.230 1.00 94.50 76 GLU A CA 1
ATOM 651 C C . GLU A 1 76 ? 10.056 -0.302 -16.336 1.00 94.50 76 GLU A C 1
ATOM 653 O O . GLU A 1 76 ? 8.855 -0.252 -16.086 1.00 94.50 76 GLU A O 1
ATOM 658 N N . ALA A 1 77 ? 10.502 -0.649 -17.548 1.00 95.50 77 ALA A N 1
ATOM 659 C CA . ALA A 1 77 ? 9.598 -1.051 -18.627 1.00 95.50 77 ALA A CA 1
ATOM 660 C C . ALA A 1 77 ? 8.848 -2.360 -18.309 1.00 95.50 77 ALA A C 1
ATOM 662 O O . ALA A 1 77 ? 7.672 -2.493 -18.651 1.00 95.50 77 ALA A O 1
ATOM 663 N N . VAL A 1 78 ? 9.503 -3.307 -17.627 1.00 97.00 78 VAL A N 1
ATOM 664 C CA . VAL A 1 78 ? 8.864 -4.530 -17.109 1.00 97.00 78 VAL A CA 1
ATOM 665 C C . VAL A 1 78 ? 7.887 -4.194 -15.984 1.00 97.00 78 VAL A C 1
ATOM 667 O O . VAL A 1 78 ? 6.745 -4.649 -16.022 1.00 97.00 78 VAL A O 1
ATOM 670 N N . ASP A 1 79 ? 8.303 -3.365 -15.027 1.00 95.81 79 ASP A N 1
ATOM 671 C CA . ASP A 1 79 ? 7.480 -2.935 -13.895 1.00 95.81 79 ASP A CA 1
ATOM 672 C C . ASP A 1 79 ? 6.208 -2.214 -14.389 1.00 95.81 79 ASP A C 1
ATOM 674 O O . ASP A 1 79 ? 5.118 -2.468 -13.883 1.00 95.81 79 ASP A O 1
ATOM 678 N N . GLU A 1 80 ? 6.295 -1.404 -15.452 1.00 95.88 80 GLU A N 1
ATOM 679 C CA . GLU A 1 80 ? 5.131 -0.786 -16.106 1.00 95.88 80 GLU A CA 1
ATOM 680 C C . GLU A 1 80 ? 4.156 -1.809 -16.699 1.00 95.88 80 GLU A C 1
ATOM 682 O O . GLU A 1 80 ? 2.943 -1.629 -16.585 1.00 95.88 80 GLU A O 1
ATOM 687 N N . CYS A 1 81 ? 4.652 -2.888 -17.311 1.00 98.00 81 CYS A N 1
ATOM 688 C CA . CYS A 1 81 ? 3.783 -3.960 -17.802 1.00 98.00 81 CYS A CA 1
ATOM 689 C C . CYS A 1 81 ? 3.053 -4.645 -16.644 1.00 98.00 81 CYS A C 1
ATOM 691 O O . CYS A 1 81 ? 1.851 -4.889 -16.725 1.00 98.00 81 CYS A O 1
ATOM 693 N N . ILE A 1 82 ? 3.777 -4.919 -15.557 1.00 97.88 82 ILE A N 1
ATOM 694 C CA . ILE A 1 82 ? 3.228 -5.544 -14.352 1.00 97.88 82 ILE A CA 1
ATOM 695 C C . ILE A 1 82 ? 2.136 -4.664 -13.742 1.00 97.88 82 ILE A C 1
ATOM 697 O O . ILE A 1 82 ? 1.049 -5.168 -13.469 1.00 97.88 82 ILE A O 1
ATOM 701 N N . ARG A 1 83 ? 2.380 -3.353 -13.590 1.00 97.44 83 ARG A N 1
ATOM 702 C CA . ARG A 1 83 ? 1.378 -2.405 -13.074 1.00 97.44 83 ARG A CA 1
ATOM 703 C C . ARG A 1 83 ? 0.078 -2.461 -13.860 1.00 97.44 83 ARG A C 1
ATOM 705 O O . ARG A 1 83 ? -0.982 -2.534 -13.254 1.00 97.44 83 ARG A O 1
ATOM 712 N N . ARG A 1 84 ? 0.149 -2.474 -15.195 1.00 97.81 84 ARG A N 1
ATOM 713 C CA . ARG A 1 84 ? -1.050 -2.558 -16.047 1.00 97.81 84 ARG A CA 1
ATOM 714 C C . ARG A 1 84 ? -1.834 -3.841 -15.789 1.00 97.81 84 ARG A C 1
ATOM 716 O O . ARG A 1 84 ? -3.027 -3.766 -15.538 1.00 97.81 84 ARG A O 1
ATOM 723 N N . ILE A 1 85 ? -1.154 -4.989 -15.742 1.00 98.44 85 ILE A N 1
ATOM 724 C CA . ILE A 1 85 ? -1.813 -6.277 -15.478 1.00 98.44 85 ILE A CA 1
ATOM 725 C C . ILE A 1 85 ? -2.443 -6.309 -14.076 1.00 98.44 85 ILE A C 1
ATOM 727 O O . ILE A 1 85 ? -3.548 -6.822 -13.911 1.00 98.44 85 ILE A O 1
ATOM 731 N N . VAL A 1 86 ? -1.761 -5.770 -13.059 1.00 98.56 86 VAL A N 1
ATOM 732 C CA . VAL A 1 86 ? -2.297 -5.686 -11.690 1.00 98.56 86 VAL A CA 1
ATOM 733 C C . VAL A 1 86 ? -3.550 -4.811 -11.653 1.00 98.56 86 VAL A C 1
ATOM 735 O O . VAL A 1 86 ? -4.559 -5.233 -11.090 1.00 98.56 86 VAL A O 1
ATOM 738 N N . MET A 1 87 ? -3.513 -3.637 -12.287 1.00 98.44 87 MET A N 1
ATOM 739 C CA . MET A 1 87 ? -4.670 -2.744 -12.366 1.00 98.44 87 MET A CA 1
ATOM 740 C C . MET A 1 87 ? -5.848 -3.409 -13.077 1.00 98.44 87 MET A C 1
ATOM 742 O O . MET A 1 87 ? -6.940 -3.428 -12.515 1.00 98.44 87 MET A O 1
ATOM 746 N N . ASP A 1 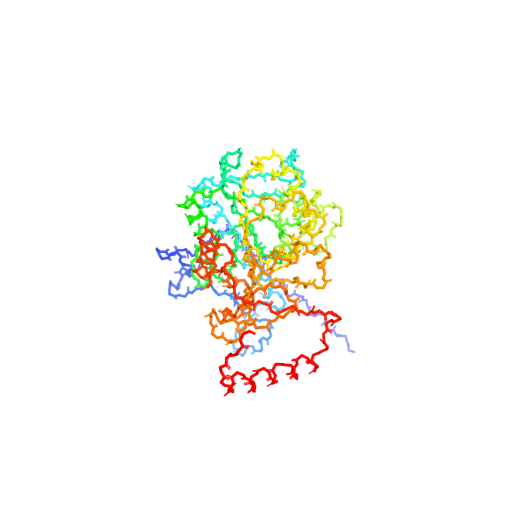88 ? -5.621 -4.050 -14.228 1.00 98.56 88 ASP A N 1
ATOM 747 C CA . ASP A 1 88 ? -6.666 -4.780 -14.955 1.00 98.56 88 ASP A CA 1
ATOM 748 C C . ASP A 1 88 ? -7.305 -5.868 -14.073 1.00 98.56 88 ASP A C 1
ATOM 750 O O . ASP A 1 88 ? -8.525 -6.031 -14.048 1.00 98.56 88 ASP A O 1
ATOM 754 N N . ARG A 1 89 ? -6.498 -6.605 -13.294 1.00 98.56 89 ARG A N 1
ATOM 755 C CA . ARG A 1 89 ? -6.995 -7.651 -12.381 1.00 98.56 89 ARG A CA 1
ATOM 756 C C . ARG A 1 89 ? -7.802 -7.102 -11.212 1.00 98.56 89 ARG A C 1
ATOM 758 O O . ARG A 1 89 ? -8.740 -7.775 -10.779 1.00 98.56 89 ARG A O 1
ATOM 765 N N . LEU A 1 90 ? -7.422 -5.946 -10.672 1.00 98.75 90 LEU A N 1
ATOM 766 C CA . LEU A 1 90 ? -8.156 -5.282 -9.593 1.00 98.75 90 LEU A CA 1
ATOM 767 C C . LEU A 1 90 ? -9.475 -4.700 -10.119 1.00 98.75 90 LEU A C 1
ATOM 769 O O . LEU A 1 90 ? -10.517 -4.883 -9.492 1.00 98.75 90 LEU A O 1
ATOM 773 N N . GLU A 1 91 ? -9.464 -4.092 -11.304 1.00 98.56 91 GLU A N 1
ATOM 774 C CA . GLU A 1 91 ? -10.667 -3.571 -11.962 1.00 98.56 91 GLU A CA 1
ATOM 775 C C . GLU A 1 91 ? -11.660 -4.685 -12.318 1.00 98.56 91 GLU A C 1
ATOM 777 O O . GLU A 1 91 ? -12.855 -4.561 -12.055 1.00 98.56 91 GLU A O 1
ATOM 782 N N . GLN A 1 92 ? -11.174 -5.835 -12.799 1.00 98.31 92 GLN A N 1
ATOM 783 C CA . GLN A 1 92 ? -12.002 -7.027 -13.041 1.00 98.31 92 GLN A CA 1
ATOM 784 C C . GLN A 1 92 ? -12.669 -7.587 -11.775 1.00 98.31 92 GLN A C 1
ATOM 786 O O . GLN A 1 92 ? -13.650 -8.322 -11.880 1.00 98.31 92 GLN A O 1
ATOM 791 N N . ARG A 1 93 ? -12.162 -7.247 -10.584 1.00 97.69 93 ARG A N 1
ATOM 792 C CA . ARG A 1 93 ? -12.766 -7.608 -9.290 1.00 97.69 93 ARG A CA 1
ATOM 793 C C . ARG A 1 93 ? -13.771 -6.573 -8.790 1.00 97.69 93 ARG A C 1
ATOM 795 O O . ARG A 1 93 ? -14.389 -6.796 -7.758 1.00 97.69 93 ARG A O 1
ATOM 802 N N . GLY A 1 94 ? -13.961 -5.469 -9.509 1.00 97.38 94 GLY A N 1
ATOM 803 C CA . GLY A 1 94 ? -14.878 -4.397 -9.121 1.00 97.38 94 GLY A CA 1
ATOM 804 C C . GLY A 1 94 ? -14.220 -3.261 -8.339 1.00 97.38 94 GLY A C 1
ATOM 805 O O . GLY A 1 94 ? -14.933 -2.435 -7.770 1.00 97.38 94 GLY A O 1
ATOM 806 N N . MET A 1 95 ? -12.885 -3.185 -8.312 1.00 98.69 95 MET A N 1
ATOM 807 C CA . MET A 1 95 ? -12.199 -1.972 -7.860 1.00 98.69 95 MET A CA 1
ATOM 808 C C . MET A 1 95 ? -12.300 -0.891 -8.939 1.00 98.69 95 MET A C 1
ATOM 810 O O . MET A 1 95 ? -12.161 -1.170 -10.127 1.00 98.69 95 MET A O 1
ATOM 814 N N . LYS A 1 96 ? -12.496 0.362 -8.539 1.00 98.19 96 LYS A N 1
ATOM 815 C CA . LYS A 1 96 ? -12.530 1.516 -9.441 1.00 98.19 96 LYS A CA 1
ATOM 816 C C . LYS A 1 96 ? -11.483 2.535 -9.048 1.00 98.19 96 LYS A C 1
ATOM 818 O O . LYS A 1 96 ? -11.225 2.743 -7.864 1.00 98.19 96 LYS A O 1
ATOM 823 N N . ARG A 1 97 ? -10.916 3.198 -10.052 1.00 97.81 97 ARG A N 1
ATOM 824 C CA . ARG A 1 97 ? -10.023 4.334 -9.836 1.00 97.81 97 ARG A CA 1
ATOM 825 C C . ARG A 1 97 ? -10.821 5.538 -9.369 1.00 97.81 97 ARG A C 1
ATOM 827 O O . ARG A 1 97 ? -11.847 5.873 -9.961 1.00 97.81 97 ARG A O 1
ATOM 834 N N . LEU A 1 98 ? -10.328 6.178 -8.320 1.00 97.88 98 LEU A N 1
ATOM 835 C CA . LEU A 1 98 ? -10.792 7.478 -7.869 1.00 97.88 98 LEU A CA 1
ATOM 836 C C . LEU A 1 98 ? -9.618 8.449 -7.935 1.00 97.88 98 LEU A C 1
ATOM 838 O O . LEU A 1 98 ? -8.640 8.295 -7.205 1.00 97.88 98 LEU A O 1
ATOM 842 N N . THR A 1 99 ? -9.734 9.425 -8.828 1.00 98.06 99 THR A N 1
ATOM 843 C CA . THR A 1 99 ? -8.689 10.412 -9.091 1.00 98.06 99 THR A CA 1
ATOM 844 C C . THR A 1 99 ? -8.665 11.485 -8.008 1.00 98.06 99 THR A C 1
ATOM 846 O O . THR A 1 99 ? -9.699 12.077 -7.680 1.00 98.06 99 THR A O 1
ATOM 849 N N . LEU A 1 100 ? -7.474 11.727 -7.462 1.00 97.88 100 LEU A N 1
ATOM 850 C CA . LEU A 1 100 ? -7.183 12.715 -6.433 1.00 97.88 100 LEU A CA 1
ATOM 851 C C . LEU A 1 100 ? -6.195 13.774 -6.961 1.00 97.88 100 LEU A C 1
ATOM 853 O O . LEU A 1 100 ? -5.269 13.418 -7.693 1.00 97.88 100 LEU A O 1
ATOM 857 N N . PRO A 1 101 ? -6.333 15.047 -6.551 1.00 97.62 101 PRO A N 1
ATOM 858 C CA . PRO A 1 101 ? -7.424 15.569 -5.728 1.00 97.62 101 PRO A CA 1
ATOM 859 C C . PRO A 1 101 ? -8.772 15.527 -6.471 1.00 97.62 101 PRO A C 1
ATOM 861 O O . PRO A 1 101 ? -8.829 15.557 -7.700 1.00 97.62 101 PRO A O 1
ATOM 864 N N . LEU A 1 102 ? -9.873 15.435 -5.721 1.00 97.06 102 LEU A N 1
ATOM 865 C CA . LEU A 1 102 ? -11.220 15.399 -6.290 1.00 97.06 102 LEU A CA 1
ATOM 866 C C . LEU A 1 102 ? -11.460 16.624 -7.183 1.00 97.06 102 LEU A C 1
ATOM 868 O O . LEU A 1 102 ? -11.269 17.762 -6.756 1.00 97.06 102 LEU A O 1
ATOM 872 N N . GLY A 1 103 ? -11.920 16.375 -8.409 1.00 95.75 103 GLY A N 1
ATOM 873 C CA . GLY A 1 103 ? -12.177 17.411 -9.412 1.00 95.75 103 GLY A CA 1
ATOM 874 C C . GLY A 1 103 ? -11.003 17.707 -10.348 1.00 95.75 103 GLY A C 1
ATOM 875 O O . GLY A 1 103 ? -11.202 18.465 -11.294 1.00 95.75 103 GLY A O 1
ATOM 876 N N . ALA A 1 104 ? -9.828 17.103 -10.136 1.00 96.44 104 ALA A N 1
ATOM 877 C CA . ALA A 1 104 ? -8.713 17.214 -11.071 1.00 96.44 104 ALA A CA 1
ATOM 878 C C . ALA A 1 104 ? -9.065 16.622 -12.446 1.00 96.44 104 ALA A C 1
ATOM 880 O O . ALA A 1 104 ? -9.692 15.563 -12.558 1.00 96.44 104 ALA A O 1
ATOM 881 N N . THR A 1 105 ? -8.643 17.312 -13.500 1.00 94.88 105 THR A N 1
ATOM 882 C CA . THR A 1 105 ? -8.745 16.845 -14.887 1.00 94.88 105 THR A CA 1
ATOM 883 C C . THR A 1 105 ? -7.525 16.001 -15.287 1.00 94.88 105 THR A C 1
ATOM 885 O O . THR A 1 105 ? -6.468 16.115 -14.664 1.00 94.88 105 THR A O 1
ATOM 888 N N . PRO A 1 106 ? -7.604 15.192 -16.364 1.00 92.25 106 PRO A N 1
ATOM 889 C CA . PRO A 1 106 ? -6.454 14.432 -16.873 1.00 92.25 106 PRO A CA 1
ATOM 890 C C . PRO A 1 106 ? -5.230 15.289 -17.261 1.00 92.25 106 PRO A C 1
ATOM 892 O O . PRO A 1 106 ? -4.121 14.776 -17.414 1.00 92.25 106 PRO A O 1
ATOM 895 N N . GLU A 1 107 ? -5.424 16.590 -17.472 1.00 93.44 107 GLU A N 1
ATOM 896 C CA . GLU A 1 107 ? -4.385 17.577 -17.773 1.00 93.44 107 GLU A CA 1
ATOM 897 C C . GLU A 1 107 ? -3.658 18.106 -16.529 1.00 93.44 107 GLU A C 1
ATOM 899 O O . GLU A 1 107 ? -2.532 18.599 -16.647 1.00 93.44 107 GLU A O 1
ATOM 904 N N . GLU A 1 108 ? -4.298 18.042 -15.365 1.00 96.44 108 GLU A N 1
ATOM 905 C CA . GLU A 1 108 ? -3.815 18.604 -14.103 1.00 96.44 108 GLU A CA 1
ATOM 906 C C . GLU A 1 108 ? -3.070 17.552 -13.275 1.00 96.44 108 GLU A C 1
ATOM 908 O O . GLU A 1 108 ? -3.278 16.359 -13.487 1.00 96.44 108 GLU A O 1
ATOM 913 N N . PRO A 1 109 ? -2.201 17.953 -12.329 1.00 97.94 109 PRO A N 1
ATOM 914 C CA . PRO A 1 109 ? -1.533 16.999 -11.456 1.00 97.94 109 PRO A CA 1
ATOM 915 C C . PRO A 1 109 ? -2.525 16.178 -10.636 1.00 97.94 109 PRO A C 1
ATOM 917 O O . PRO A 1 109 ? -3.280 16.725 -9.832 1.00 97.94 109 PRO A O 1
ATOM 920 N N . HIS A 1 110 ? -2.495 14.864 -10.837 1.00 97.94 110 HIS A N 1
ATOM 921 C CA . HIS A 1 110 ? -3.372 13.922 -10.159 1.00 97.94 110 HIS A CA 1
ATOM 922 C C . HIS A 1 110 ? -2.706 12.558 -9.979 1.00 97.94 110 HIS A C 1
ATOM 924 O O . HIS A 1 110 ? -1.770 12.204 -10.700 1.00 97.94 110 HIS A O 1
ATOM 930 N N . LEU A 1 111 ? -3.235 11.783 -9.037 1.00 97.50 111 LEU A N 1
ATOM 931 C CA . LEU A 1 111 ? -2.986 10.352 -8.875 1.00 97.50 111 LEU A CA 1
ATOM 932 C C . LEU A 1 111 ? -4.315 9.620 -8.699 1.00 97.50 111 LEU A C 1
ATOM 934 O O . LEU A 1 111 ? -5.336 10.243 -8.425 1.00 97.50 111 LEU A O 1
ATOM 938 N N . ASP A 1 112 ? -4.297 8.298 -8.808 1.00 97.75 112 ASP A N 1
ATOM 939 C CA . ASP A 1 112 ? -5.464 7.472 -8.509 1.00 97.75 112 ASP A CA 1
ATOM 940 C C . ASP A 1 112 ? -5.264 6.712 -7.194 1.00 97.75 112 ASP A C 1
ATOM 942 O O . ASP A 1 112 ? -4.160 6.253 -6.891 1.00 97.75 112 ASP A O 1
ATOM 946 N N . ILE A 1 113 ? -6.354 6.535 -6.449 1.00 98.56 113 ILE A N 1
ATOM 947 C CA . ILE A 1 113 ? -6.527 5.453 -5.469 1.00 98.56 113 ILE A CA 1
ATOM 948 C C . ILE A 1 113 ? -7.514 4.425 -6.032 1.00 98.56 113 ILE A C 1
ATOM 950 O O . ILE A 1 113 ? -8.193 4.697 -7.026 1.00 98.56 113 ILE A O 1
ATOM 954 N N . LEU A 1 114 ? -7.640 3.257 -5.399 1.00 98.81 114 LEU A N 1
ATOM 955 C CA . LEU A 1 114 ? -8.688 2.291 -5.748 1.00 98.81 114 LEU A CA 1
ATOM 956 C C . LEU A 1 114 ? -9.747 2.207 -4.655 1.00 98.81 114 LEU A C 1
ATOM 958 O O . LEU A 1 114 ? -9.418 2.119 -3.478 1.00 98.81 114 LEU A O 1
ATOM 962 N N . VAL A 1 115 ? -11.016 2.178 -5.049 1.00 98.69 115 VAL A N 1
ATOM 963 C CA . VAL A 1 115 ? -12.168 2.035 -4.148 1.00 98.69 115 VAL A CA 1
ATOM 964 C C . VAL A 1 115 ? -13.135 0.988 -4.697 1.00 98.69 115 VAL A C 1
ATOM 966 O O . VAL A 1 115 ? -13.302 0.892 -5.913 1.00 98.69 115 VAL A O 1
ATOM 969 N N . SER A 1 116 ? -13.775 0.197 -3.839 1.00 98.06 116 SER A N 1
ATOM 970 C CA . SER A 1 116 ? -14.885 -0.669 -4.256 1.00 98.06 116 SER A CA 1
ATOM 971 C C . SER A 1 116 ? -16.216 0.087 -4.297 1.00 98.06 116 SER A C 1
ATOM 973 O O . SER A 1 116 ? -16.397 1.124 -3.656 1.00 98.06 116 SER A O 1
ATOM 975 N N . ASP A 1 117 ? -17.176 -0.449 -5.051 1.00 95.31 117 ASP A N 1
ATOM 976 C CA . ASP A 1 117 ? -18.467 0.205 -5.316 1.00 95.31 117 ASP A CA 1
ATOM 977 C C . ASP A 1 117 ? -19.365 0.389 -4.091 1.00 95.31 117 ASP A C 1
ATOM 979 O O . ASP A 1 117 ? -20.218 1.272 -4.071 1.00 95.31 117 ASP A O 1
ATOM 983 N N . ASN A 1 118 ? -19.189 -0.444 -3.071 1.00 95.69 118 ASN A N 1
ATOM 984 C CA . ASN A 1 118 ? -20.030 -0.469 -1.881 1.00 95.69 118 ASN A CA 1
ATOM 985 C C . ASN A 1 118 ? -19.535 0.438 -0.744 1.00 95.69 118 ASN A C 1
ATOM 987 O O . ASN A 1 118 ? -20.115 0.363 0.340 1.00 95.69 118 ASN A O 1
ATOM 991 N N . LEU A 1 119 ? -18.522 1.290 -0.968 1.00 97.88 119 LEU A N 1
ATOM 992 C CA . LEU A 1 119 ? -17.933 2.148 0.072 1.00 97.88 119 LEU A CA 1
ATOM 993 C C . LEU A 1 119 ? -18.993 2.919 0.869 1.00 97.88 119 LEU A C 1
ATOM 995 O O . LEU A 1 119 ? -18.949 2.914 2.094 1.00 97.88 119 LEU A O 1
ATOM 999 N N . ASP A 1 120 ? -19.991 3.489 0.189 1.00 97.81 120 ASP A N 1
ATOM 1000 C CA . ASP A 1 120 ? -21.005 4.354 0.808 1.00 97.81 120 ASP A CA 1
ATOM 1001 C C . ASP A 1 120 ? -22.064 3.599 1.644 1.00 97.81 120 ASP A C 1
ATOM 1003 O O . ASP A 1 120 ? -22.911 4.203 2.298 1.00 97.81 120 ASP A O 1
ATOM 1007 N N . THR A 1 121 ? -22.050 2.263 1.619 1.00 97.50 121 THR A N 1
ATOM 1008 C CA . THR A 1 121 ? -23.067 1.409 2.272 1.00 97.50 121 THR A CA 1
ATOM 1009 C C . THR A 1 121 ? -22.469 0.271 3.099 1.00 97.50 121 THR A C 1
ATOM 1011 O O . THR A 1 121 ? -23.203 -0.555 3.646 1.00 97.50 121 THR A O 1
ATOM 1014 N N . CYS A 1 122 ? -21.141 0.194 3.170 1.00 98.19 122 CYS A N 1
ATOM 1015 C CA . CYS A 1 122 ? -20.445 -0.923 3.787 1.00 98.19 122 CYS A CA 1
ATOM 1016 C C . CYS A 1 122 ? -20.550 -0.918 5.316 1.00 98.19 122 CYS A C 1
ATOM 1018 O O . CYS A 1 122 ? -20.712 0.120 5.949 1.00 98.19 122 CYS A O 1
ATOM 1020 N N . LYS A 1 123 ? -20.453 -2.109 5.912 1.00 98.31 123 LYS A N 1
ATOM 1021 C CA . LYS A 1 123 ? -20.346 -2.282 7.370 1.00 98.31 123 LYS A CA 1
ATOM 1022 C C . LYS A 1 123 ? -18.929 -2.582 7.829 1.00 98.31 123 LYS A C 1
ATOM 1024 O O . LYS A 1 123 ? -18.589 -2.270 8.958 1.00 98.31 123 LYS A O 1
ATOM 1029 N N . LYS A 1 124 ? -18.107 -3.124 6.930 1.00 98.38 124 LYS A N 1
ATOM 1030 C CA . LYS A 1 124 ? -16.683 -3.353 7.150 1.00 98.38 124 LYS A CA 1
ATOM 1031 C C . LYS A 1 124 ? -15.901 -2.751 5.996 1.00 98.38 124 LYS A C 1
ATOM 1033 O O . LYS A 1 124 ? -16.260 -2.961 4.833 1.00 98.38 124 LYS A O 1
ATOM 1038 N N . LEU A 1 125 ? -14.840 -2.028 6.309 1.00 98.88 125 LEU A N 1
ATOM 1039 C CA . LEU A 1 125 ? -13.928 -1.416 5.358 1.00 98.88 125 LEU A CA 1
ATOM 1040 C C . LEU A 1 125 ? -12.517 -1.934 5.628 1.00 98.88 125 LEU A C 1
ATOM 1042 O O . LEU A 1 125 ? -12.028 -1.839 6.744 1.00 98.88 125 LEU A O 1
ATOM 1046 N N . LEU A 1 126 ? -11.859 -2.456 4.595 1.00 98.94 126 LEU A N 1
ATOM 1047 C CA . LEU A 1 126 ? -10.443 -2.796 4.634 1.00 98.94 126 LEU A CA 1
ATOM 1048 C C . LEU A 1 126 ? -9.646 -1.738 3.872 1.00 98.94 126 LEU A C 1
ATOM 1050 O O . LEU A 1 126 ? -9.797 -1.581 2.656 1.00 98.94 126 LEU A O 1
ATOM 1054 N N . ILE A 1 127 ? -8.776 -1.035 4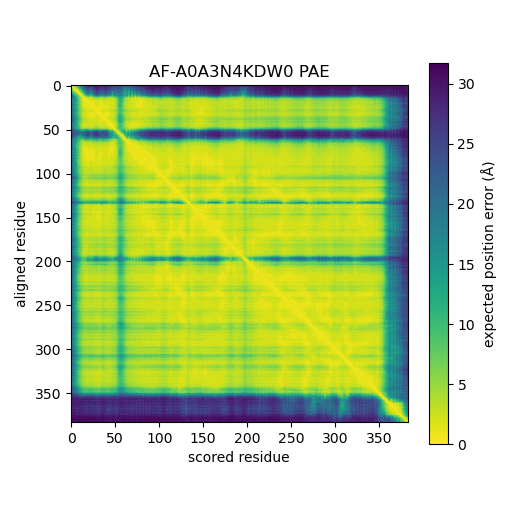.588 1.00 98.88 127 ILE A N 1
ATOM 1055 C CA . ILE A 1 127 ? -7.814 -0.100 4.012 1.00 98.88 127 ILE A CA 1
ATOM 1056 C C . ILE A 1 127 ? -6.511 -0.851 3.744 1.00 98.88 127 ILE A C 1
ATOM 1058 O O . ILE A 1 127 ? -5.915 -1.429 4.652 1.00 98.88 127 ILE A O 1
ATOM 1062 N N . LEU A 1 128 ? -6.050 -0.821 2.496 1.00 98.75 128 LEU A N 1
ATOM 1063 C CA . LEU A 1 128 ? -4.773 -1.395 2.081 1.00 98.75 128 LEU A CA 1
ATOM 1064 C C . LEU A 1 128 ? -3.822 -0.275 1.682 1.00 98.75 128 LEU A C 1
ATOM 1066 O O . LEU A 1 128 ? -4.164 0.564 0.846 1.00 98.75 128 LEU A O 1
ATOM 1070 N N . THR A 1 129 ? -2.607 -0.271 2.226 1.00 96.19 129 THR A N 1
ATOM 1071 C CA . THR A 1 129 ? -1.589 0.690 1.794 1.00 96.19 129 THR A CA 1
ATOM 1072 C C . THR A 1 129 ? -0.261 0.005 1.502 1.00 96.19 129 THR A C 1
ATOM 1074 O O . THR A 1 129 ? 0.268 -0.715 2.359 1.00 96.19 129 THR A O 1
ATOM 1077 N N . PRO A 1 130 ? 0.334 0.253 0.323 1.00 93.31 130 PRO A N 1
ATOM 1078 C CA . PRO A 1 130 ? 1.719 -0.118 0.106 1.00 93.31 130 PRO A CA 1
ATOM 1079 C C . PRO A 1 130 ? 2.632 0.781 0.959 1.00 93.31 130 PRO A C 1
ATOM 1081 O O . PRO A 1 130 ? 2.167 1.698 1.639 1.00 93.31 130 PRO A O 1
ATOM 1084 N N . ASP A 1 131 ? 3.935 0.512 0.928 1.00 90.38 131 ASP A N 1
ATOM 1085 C CA . ASP A 1 131 ? 4.925 1.439 1.483 1.00 90.38 131 ASP A CA 1
ATOM 1086 C C . ASP A 1 131 ? 5.067 2.666 0.567 1.00 90.38 131 ASP A C 1
ATOM 1088 O O . ASP A 1 131 ? 4.905 2.558 -0.652 1.00 90.38 131 ASP A O 1
ATOM 1092 N N . SER A 1 132 ? 5.418 3.824 1.124 1.00 86.12 132 SER A N 1
ATOM 1093 C CA . SER A 1 132 ? 5.615 5.052 0.345 1.00 86.12 132 SER A CA 1
ATOM 1094 C C . SER A 1 132 ? 6.884 5.014 -0.512 1.00 86.12 132 SER A C 1
ATOM 1096 O O . SER A 1 132 ? 7.005 5.754 -1.491 1.00 86.12 132 SER A O 1
ATOM 1098 N N . TYR A 1 133 ? 7.839 4.130 -0.197 1.00 78.50 133 TYR A N 1
ATOM 1099 C CA . TYR A 1 133 ? 9.089 4.026 -0.939 1.00 78.50 133 TYR A CA 1
ATOM 1100 C C . TYR A 1 133 ? 9.022 2.993 -2.073 1.00 78.50 133 TYR A C 1
ATOM 1102 O O . TYR A 1 133 ? 9.519 1.870 -1.983 1.00 78.50 133 TYR A O 1
ATOM 1110 N N . GLY A 1 134 ? 8.465 3.418 -3.208 1.00 69.62 134 GLY A N 1
ATOM 1111 C CA . GLY A 1 134 ? 8.636 2.715 -4.484 1.00 69.62 134 GLY A CA 1
ATOM 1112 C C . GLY A 1 134 ? 7.670 1.561 -4.758 1.00 69.62 134 GLY A C 1
ATOM 1113 O O . GLY A 1 134 ? 7.846 0.873 -5.762 1.00 69.62 134 GLY A O 1
ATOM 1114 N N . SER A 1 135 ? 6.656 1.368 -3.917 1.00 82.69 135 SER A N 1
ATOM 1115 C CA . SER A 1 135 ? 5.589 0.390 -4.137 1.00 82.69 135 SER A CA 1
ATOM 1116 C C . SER A 1 135 ? 4.380 1.082 -4.765 1.00 82.69 135 SER A C 1
ATOM 1118 O O . SER A 1 135 ? 3.757 1.937 -4.150 1.00 82.69 135 SER A O 1
ATOM 1120 N N . ASN A 1 136 ? 4.079 0.758 -6.022 1.00 93.75 136 ASN A N 1
ATOM 1121 C CA . ASN A 1 136 ? 2.981 1.386 -6.760 1.00 93.75 136 ASN A CA 1
ATOM 1122 C C . ASN A 1 136 ? 1.597 0.936 -6.254 1.00 93.75 136 ASN A C 1
ATOM 1124 O O . ASN A 1 136 ? 1.469 -0.084 -5.571 1.00 93.75 136 ASN A O 1
ATOM 1128 N N . LEU A 1 137 ? 0.553 1.666 -6.657 1.00 97.00 137 LEU A N 1
ATOM 1129 C CA . LEU A 1 137 ? -0.845 1.329 -6.387 1.00 97.00 137 LEU A CA 1
ATOM 1130 C C . LEU A 1 137 ? -1.154 -0.149 -6.693 1.00 97.00 137 LEU A C 1
ATOM 1132 O O . LEU A 1 137 ? -0.884 -0.646 -7.787 1.00 97.00 137 LEU A O 1
ATOM 1136 N N . GLY A 1 138 ? -1.720 -0.855 -5.711 1.00 97.69 138 GLY A N 1
ATOM 1137 C CA . GLY A 1 138 ? -2.109 -2.262 -5.844 1.00 97.69 138 GLY A CA 1
ATOM 1138 C C . GLY A 1 138 ? -0.974 -3.284 -5.686 1.00 97.69 138 GLY A C 1
ATOM 1139 O O . GLY A 1 138 ? -1.217 -4.479 -5.862 1.00 97.69 138 GLY A O 1
ATOM 1140 N N . ILE A 1 139 ? 0.256 -2.865 -5.365 1.00 97.44 139 ILE A N 1
ATOM 1141 C CA . ILE A 1 139 ? 1.437 -3.742 -5.326 1.00 97.44 139 ILE A CA 1
ATOM 1142 C C . ILE A 1 139 ? 2.048 -3.777 -3.924 1.00 97.44 139 ILE A C 1
ATOM 1144 O O . ILE A 1 139 ? 2.397 -2.742 -3.367 1.00 97.44 139 ILE A O 1
ATOM 1148 N N . TRP A 1 140 ? 2.244 -4.983 -3.382 1.00 95.75 140 TRP A N 1
ATOM 1149 C CA . TRP A 1 140 ? 2.998 -5.186 -2.141 1.00 95.75 140 TRP A CA 1
ATOM 1150 C C . TRP A 1 140 ? 4.509 -5.161 -2.387 1.00 95.75 140 TRP A C 1
ATOM 1152 O O . TRP A 1 140 ? 5.256 -4.527 -1.645 1.00 95.75 140 TRP A O 1
ATOM 1162 N N . GLY A 1 141 ? 4.964 -5.822 -3.456 1.00 93.44 141 GLY A N 1
ATOM 1163 C CA . GLY A 1 141 ? 6.380 -5.879 -3.804 1.00 93.44 141 GLY A CA 1
ATOM 1164 C C . GLY A 1 141 ? 6.635 -6.364 -5.229 1.00 93.44 141 GLY A C 1
ATOM 1165 O O . GLY A 1 141 ? 6.312 -7.496 -5.593 1.00 93.44 141 GLY A O 1
ATOM 1166 N N . MET A 1 142 ? 7.297 -5.529 -6.038 1.00 93.38 142 MET A N 1
ATOM 1167 C CA . MET A 1 142 ? 7.662 -5.869 -7.425 1.00 93.38 142 MET A CA 1
ATOM 1168 C C . MET A 1 142 ? 8.543 -7.115 -7.508 1.00 93.38 142 MET A C 1
ATOM 1170 O O . MET A 1 142 ? 8.388 -7.942 -8.405 1.00 93.38 142 MET A O 1
ATOM 1174 N N . ARG A 1 143 ? 9.457 -7.286 -6.548 1.00 92.81 143 ARG A N 1
ATOM 1175 C CA . ARG A 1 143 ? 10.347 -8.449 -6.503 1.00 92.81 143 ARG A CA 1
ATOM 1176 C C . ARG A 1 143 ? 9.564 -9.745 -6.298 1.00 92.81 143 ARG A C 1
ATOM 1178 O O . ARG A 1 143 ? 9.886 -10.748 -6.928 1.00 92.81 143 ARG A O 1
ATOM 1185 N N . GLN A 1 144 ? 8.542 -9.716 -5.448 1.00 94.81 144 GLN A N 1
ATOM 1186 C CA . GLN A 1 144 ? 7.675 -10.856 -5.169 1.00 94.81 144 GLN A CA 1
ATOM 1187 C C . GLN A 1 144 ? 6.859 -11.229 -6.409 1.00 94.81 144 GLN A C 1
ATOM 1189 O O . GLN A 1 144 ? 6.725 -12.415 -6.693 1.00 94.81 144 GLN A O 1
ATOM 1194 N N . ILE A 1 145 ? 6.428 -10.251 -7.214 1.00 96.44 145 ILE A N 1
ATOM 1195 C CA . ILE A 1 145 ? 5.809 -10.528 -8.520 1.00 96.44 145 ILE A CA 1
ATOM 1196 C C . ILE A 1 145 ? 6.814 -11.166 -9.489 1.00 96.44 145 ILE A C 1
ATOM 1198 O O . ILE A 1 145 ? 6.526 -12.185 -10.110 1.00 96.44 145 ILE A O 1
ATOM 1202 N N . GLN A 1 146 ? 8.013 -10.590 -9.606 1.00 94.31 146 GLN A N 1
ATOM 1203 C CA . GLN A 1 146 ? 9.041 -11.064 -10.539 1.00 94.31 146 GLN A CA 1
ATOM 1204 C C . GLN A 1 146 ? 9.570 -12.473 -10.200 1.00 94.31 146 GLN A C 1
ATOM 1206 O O . GLN A 1 146 ? 10.022 -13.182 -11.101 1.00 94.31 146 GLN A O 1
ATOM 1211 N N . GLN A 1 147 ? 9.557 -12.870 -8.922 1.00 92.44 147 GLN A N 1
ATOM 1212 C CA . GLN A 1 147 ? 10.086 -14.157 -8.441 1.00 92.44 147 GLN A CA 1
ATOM 1213 C C . GLN A 1 147 ? 9.002 -15.205 -8.162 1.00 92.44 147 GLN A C 1
ATOM 1215 O O . GLN A 1 147 ? 9.291 -16.399 -8.224 1.00 92.44 147 GLN A O 1
ATOM 1220 N N . GLY A 1 148 ? 7.780 -14.768 -7.864 1.00 94.62 148 GLY A N 1
ATOM 1221 C CA . GLY A 1 148 ? 6.624 -15.615 -7.600 1.00 94.62 148 GLY A CA 1
ATOM 1222 C C . GLY A 1 148 ? 5.594 -15.485 -8.713 1.00 94.62 148 GLY A C 1
ATOM 1223 O O . GLY A 1 148 ? 5.824 -15.945 -9.832 1.00 94.62 148 GLY A O 1
ATOM 1224 N N . SER A 1 149 ? 4.462 -14.867 -8.382 1.00 97.12 149 SER A N 1
ATOM 1225 C CA . SER A 1 149 ? 3.367 -14.589 -9.308 1.00 97.12 149 SER A CA 1
ATOM 1226 C C . SER A 1 149 ? 2.805 -13.184 -9.123 1.00 97.12 149 SER A C 1
ATOM 1228 O O . SER A 1 149 ? 3.044 -12.540 -8.096 1.00 97.12 149 SER A O 1
ATOM 1230 N N . ILE A 1 150 ? 2.015 -12.708 -10.090 1.00 97.50 150 ILE A N 1
ATOM 1231 C CA . ILE A 1 150 ? 1.351 -11.400 -9.993 1.00 97.50 150 ILE A CA 1
ATOM 1232 C C . ILE A 1 150 ? 0.483 -11.345 -8.739 1.00 97.50 150 ILE A C 1
ATOM 1234 O O . ILE A 1 150 ? 0.603 -10.406 -7.957 1.00 97.50 150 ILE A O 1
ATOM 1238 N N . ASN A 1 151 ? -0.342 -12.364 -8.497 1.00 96.88 151 ASN A N 1
ATOM 1239 C CA . ASN A 1 151 ? -1.222 -12.401 -7.325 1.00 96.88 151 ASN A CA 1
ATOM 1240 C C . ASN A 1 151 ? -0.477 -12.502 -5.988 1.00 96.88 151 ASN A C 1
ATOM 1242 O O . ASN A 1 151 ? -1.017 -12.072 -4.972 1.00 96.88 151 ASN A O 1
ATOM 1246 N N . PHE A 1 152 ? 0.728 -13.076 -5.978 1.00 96.69 152 PHE A N 1
ATOM 1247 C CA . PHE A 1 152 ? 1.535 -13.206 -4.768 1.00 96.69 152 PHE A CA 1
ATOM 1248 C C . PHE A 1 152 ? 2.101 -11.855 -4.314 1.00 96.69 152 PHE A C 1
ATOM 1250 O O . PHE A 1 152 ? 1.995 -11.502 -3.146 1.00 96.69 152 PHE A O 1
ATOM 1257 N N . GLY A 1 153 ? 2.675 -11.071 -5.232 1.00 96.25 153 GLY A N 1
ATOM 1258 C CA . GLY A 1 153 ? 3.280 -9.776 -4.894 1.00 96.25 153 GLY A CA 1
ATOM 1259 C C . GLY A 1 153 ? 2.350 -8.562 -5.022 1.00 96.25 153 GLY A C 1
ATOM 1260 O O . GLY A 1 153 ? 2.815 -7.432 -4.869 1.00 96.25 153 GLY A O 1
ATOM 1261 N N . SER A 1 154 ? 1.062 -8.762 -5.314 1.00 97.94 154 SER A N 1
ATOM 1262 C CA . SER A 1 154 ? 0.059 -7.695 -5.449 1.00 97.94 154 SER A CA 1
ATOM 1263 C C . SER A 1 154 ? -1.092 -7.849 -4.458 1.00 97.94 154 SER A C 1
ATOM 1265 O O . SER A 1 154 ? -1.261 -8.882 -3.815 1.00 97.94 154 SER A O 1
ATOM 1267 N N . MET A 1 155 ? -1.925 -6.816 -4.370 1.00 98.44 155 MET A N 1
ATOM 1268 C CA . MET A 1 155 ? -3.091 -6.762 -3.486 1.00 98.44 155 MET A CA 1
ATOM 1269 C C . MET A 1 155 ? -4.276 -7.595 -3.985 1.00 98.44 155 MET A C 1
ATOM 1271 O O . MET A 1 155 ? -5.284 -7.691 -3.296 1.00 98.44 155 MET A O 1
ATOM 1275 N N . VAL A 1 156 ? -4.167 -8.225 -5.160 1.00 98.38 156 VAL A N 1
ATOM 1276 C CA . VAL A 1 156 ? -5.256 -8.964 -5.816 1.00 98.38 156 VAL A CA 1
ATOM 1277 C C . VAL A 1 156 ? -5.852 -10.042 -4.903 1.00 98.38 156 VAL A C 1
ATOM 1279 O O . VAL A 1 156 ? -7.064 -10.077 -4.701 1.00 98.38 156 VAL A O 1
ATOM 1282 N N . SER A 1 157 ? -5.005 -10.879 -4.296 1.00 97.38 157 SER A N 1
ATOM 1283 C CA . SER A 1 157 ? -5.456 -11.949 -3.392 1.00 97.38 157 SER A CA 1
ATOM 1284 C C . SER A 1 157 ? -6.076 -11.403 -2.100 1.00 97.38 157 SER A C 1
ATOM 1286 O O . SER A 1 157 ? -7.002 -11.999 -1.550 1.00 97.38 157 SER A O 1
ATOM 1288 N N . THR A 1 158 ? -5.591 -10.254 -1.624 1.00 98.44 158 THR A N 1
ATOM 1289 C CA . THR A 1 158 ? -6.123 -9.577 -0.437 1.00 98.44 158 THR A CA 1
ATOM 1290 C C . THR A 1 158 ? -7.500 -8.974 -0.717 1.00 98.44 158 THR A C 1
ATOM 1292 O O . THR A 1 158 ? -8.395 -9.103 0.113 1.00 98.44 158 THR A O 1
ATOM 1295 N N . VAL A 1 159 ? -7.713 -8.401 -1.907 1.00 98.69 159 VAL A N 1
ATOM 1296 C CA . VAL A 1 159 ? -9.035 -7.933 -2.357 1.00 98.69 159 VAL A CA 1
ATOM 1297 C C . VAL A 1 159 ? -10.021 -9.097 -2.496 1.00 98.69 159 VAL A C 1
ATOM 1299 O O . VAL A 1 159 ? -11.146 -8.998 -2.009 1.00 98.69 159 VAL A O 1
ATOM 1302 N N . ASP A 1 160 ? -9.598 -10.228 -3.076 1.00 98.00 160 ASP A N 1
ATOM 1303 C CA . ASP A 1 160 ? -10.435 -11.437 -3.163 1.00 98.00 160 ASP A CA 1
ATOM 1304 C C . ASP A 1 160 ? -10.863 -11.929 -1.770 1.00 98.00 160 ASP A C 1
ATOM 1306 O O . ASP A 1 160 ? -12.029 -12.270 -1.544 1.00 98.00 160 ASP A O 1
ATOM 1310 N N . PHE A 1 161 ? -9.931 -11.932 -0.810 1.00 97.25 161 PHE A N 1
ATOM 1311 C CA . PHE A 1 161 ? -10.238 -12.227 0.586 1.00 97.25 161 PHE A CA 1
ATOM 1312 C C . PHE A 1 161 ? -11.247 -11.226 1.168 1.00 97.25 161 PHE A C 1
ATOM 1314 O O . PHE A 1 161 ? -12.242 -11.649 1.759 1.00 97.25 161 PHE A O 1
ATOM 1321 N N . ALA A 1 162 ? -11.015 -9.927 0.991 1.00 98.25 162 ALA A N 1
ATOM 1322 C CA . ALA A 1 162 ? -11.845 -8.869 1.551 1.00 98.25 162 ALA A CA 1
ATOM 1323 C C . ALA A 1 162 ? -13.303 -8.994 1.075 1.00 98.25 162 ALA A C 1
ATOM 1325 O O . ALA A 1 162 ? -14.222 -9.088 1.891 1.00 98.25 162 ALA A O 1
ATOM 1326 N N . PHE A 1 163 ? -13.520 -9.126 -0.235 1.00 98.12 163 PHE A N 1
ATOM 1327 C CA . PHE A 1 163 ? -14.865 -9.281 -0.794 1.00 98.12 163 PHE A CA 1
ATOM 1328 C C . PHE A 1 163 ? -15.557 -10.561 -0.338 1.00 98.12 163 PHE A C 1
ATOM 1330 O O . PHE A 1 163 ? -16.738 -10.528 0.010 1.00 98.12 163 PHE A O 1
ATOM 1337 N N . LYS A 1 164 ? -14.827 -11.680 -0.244 1.00 97.50 164 LYS A N 1
ATOM 1338 C CA . LYS A 1 164 ? -15.378 -12.934 0.293 1.00 97.50 164 LYS A CA 1
ATOM 1339 C C . LYS A 1 164 ? -15.859 -12.797 1.745 1.00 97.50 164 LYS A C 1
ATOM 1341 O O . LYS A 1 164 ? -16.738 -13.550 2.156 1.00 97.50 164 LYS A O 1
ATOM 1346 N N . ASN A 1 165 ? -15.301 -11.856 2.504 1.00 96.62 165 ASN A N 1
ATOM 1347 C CA . ASN A 1 165 ? -15.615 -11.632 3.916 1.00 96.62 165 ASN A CA 1
ATOM 1348 C C . ASN A 1 165 ? -16.448 -10.358 4.151 1.00 96.62 165 ASN A C 1
ATOM 1350 O O . ASN A 1 165 ? -16.540 -9.887 5.280 1.00 96.62 165 ASN A O 1
ATOM 1354 N N . GLY A 1 166 ? -17.083 -9.818 3.104 1.00 96.75 166 GLY A N 1
ATOM 1355 C CA . GLY A 1 166 ? -18.046 -8.719 3.227 1.00 96.75 166 GLY A CA 1
ATOM 1356 C C . GLY A 1 166 ? -17.432 -7.330 3.416 1.00 96.75 166 GLY A C 1
ATOM 1357 O O . GLY A 1 166 ? -18.154 -6.398 3.768 1.00 96.75 166 GLY A O 1
ATOM 1358 N N . TYR A 1 167 ? -16.132 -7.172 3.170 1.00 98.62 167 TYR A N 1
ATOM 1359 C CA . TYR A 1 167 ? -15.473 -5.872 3.221 1.00 98.62 167 TYR A CA 1
ATOM 1360 C C . TYR A 1 167 ? -15.763 -5.047 1.963 1.00 98.62 167 TYR A C 1
ATOM 1362 O O . TYR A 1 167 ? -15.785 -5.559 0.843 1.00 98.62 167 TYR A O 1
ATOM 1370 N N . SER A 1 168 ? -15.922 -3.740 2.143 1.00 98.69 168 SER A N 1
ATOM 1371 C CA . SER A 1 168 ? -15.514 -2.752 1.143 1.00 98.69 168 SER A CA 1
ATOM 1372 C C . SER A 1 168 ? -13.998 -2.575 1.207 1.00 98.69 168 SER A C 1
ATOM 1374 O O . SER A 1 168 ? -13.398 -2.799 2.255 1.00 98.69 168 SER A O 1
ATOM 1376 N N . VAL A 1 169 ? -13.363 -2.158 0.114 1.00 98.88 169 VAL A N 1
ATOM 1377 C CA . VAL A 1 169 ? -11.906 -1.986 0.046 1.00 98.88 169 VAL A CA 1
ATOM 1378 C C . VAL A 1 169 ? -11.554 -0.590 -0.447 1.00 98.88 169 VAL A C 1
ATOM 1380 O O . VAL A 1 169 ? -12.135 -0.098 -1.416 1.00 98.88 169 VAL A O 1
ATOM 1383 N N . VAL A 1 170 ? -10.558 0.021 0.192 1.00 98.88 170 VAL A N 1
ATOM 1384 C CA . VAL A 1 170 ? -9.885 1.230 -0.294 1.00 98.88 170 VAL A CA 1
ATOM 1385 C C . VAL A 1 170 ? -8.378 0.971 -0.314 1.00 98.88 170 VAL A C 1
ATOM 1387 O O . VAL A 1 170 ? -7.804 0.559 0.690 1.00 98.88 170 VAL A O 1
ATOM 1390 N N . ILE A 1 171 ? -7.732 1.202 -1.458 1.00 98.81 171 ILE A N 1
ATOM 1391 C CA . ILE A 1 171 ? -6.282 1.070 -1.632 1.00 98.81 171 ILE A CA 1
ATOM 1392 C C . ILE A 1 171 ? -5.680 2.454 -1.839 1.00 98.81 171 ILE A C 1
ATOM 1394 O O . ILE A 1 171 ? -5.967 3.097 -2.851 1.00 98.81 171 ILE A O 1
ATOM 1398 N N . LEU A 1 172 ? -4.832 2.890 -0.909 1.00 98.50 172 LEU A N 1
ATOM 1399 C CA . LEU A 1 172 ? -4.141 4.180 -0.990 1.00 98.50 172 LEU A CA 1
ATOM 1400 C C . LEU A 1 172 ? -2.956 4.123 -1.965 1.00 98.50 172 LEU A C 1
ATOM 1402 O O . LEU A 1 172 ? -2.410 3.057 -2.259 1.00 98.50 172 LEU A O 1
ATOM 1406 N N . ASN A 1 173 ? -2.519 5.301 -2.411 1.00 97.50 173 ASN A N 1
ATOM 1407 C CA . ASN A 1 173 ? -1.372 5.495 -3.292 1.00 97.50 173 ASN A CA 1
ATOM 1408 C C . ASN A 1 173 ? -0.345 6.485 -2.704 1.00 97.50 173 ASN A C 1
ATOM 1410 O O . ASN A 1 173 ? -0.108 7.558 -3.260 1.00 97.50 173 ASN A O 1
ATOM 1414 N N . PRO A 1 174 ? 0.296 6.137 -1.577 1.00 95.50 174 PRO A N 1
ATOM 1415 C CA . PRO A 1 174 ? 1.227 7.026 -0.882 1.00 95.50 174 PRO A CA 1
ATOM 1416 C C . PRO A 1 174 ? 2.584 7.182 -1.590 1.00 95.50 174 PRO A C 1
ATOM 1418 O O . PRO A 1 174 ? 3.422 7.947 -1.123 1.00 95.50 174 PRO A O 1
ATOM 1421 N N . ALA A 1 175 ? 2.853 6.417 -2.655 1.00 94.25 175 ALA A N 1
ATOM 1422 C CA . ALA A 1 175 ? 4.178 6.326 -3.270 1.00 94.25 175 ALA A CA 1
ATOM 1423 C C . ALA A 1 175 ? 4.297 7.067 -4.608 1.00 94.25 175 ALA A C 1
ATOM 1425 O O . ALA A 1 175 ? 5.405 7.440 -5.004 1.00 94.25 175 ALA A O 1
ATOM 1426 N N . GLU A 1 176 ? 3.193 7.255 -5.336 1.00 95.19 176 GLU A N 1
ATOM 1427 C CA . GLU A 1 176 ? 3.188 7.900 -6.655 1.00 95.19 176 GLU A CA 1
ATOM 1428 C C . GLU A 1 176 ? 2.982 9.421 -6.557 1.00 95.19 176 GLU A C 1
ATOM 1430 O O . GLU A 1 176 ? 2.209 10.012 -7.301 1.00 95.19 176 GLU A O 1
ATOM 1435 N N . THR A 1 177 ? 3.697 10.075 -5.642 1.00 92.88 177 THR A N 1
ATOM 1436 C CA . THR A 1 177 ? 3.549 11.514 -5.354 1.00 92.88 177 THR A CA 1
ATOM 1437 C C . THR A 1 177 ? 4.277 12.429 -6.348 1.00 92.88 177 THR A C 1
ATOM 1439 O O . THR A 1 177 ? 4.172 13.654 -6.269 1.00 92.88 177 THR A O 1
ATOM 1442 N N . VAL A 1 178 ? 5.014 11.864 -7.315 1.00 94.38 178 VAL A N 1
ATOM 1443 C CA . VAL A 1 178 ? 5.713 12.635 -8.351 1.00 94.38 178 VAL A CA 1
ATOM 1444 C C . VAL A 1 178 ? 4.829 12.774 -9.582 1.00 94.38 178 VAL A C 1
ATOM 1446 O O . VAL A 1 178 ? 4.590 11.799 -10.296 1.00 94.38 178 VAL A O 1
ATOM 1449 N N . TRP A 1 179 ? 4.426 14.002 -9.896 1.00 96.12 179 TRP A N 1
ATOM 1450 C CA . TRP A 1 179 ? 3.756 14.316 -11.155 1.00 96.12 179 TRP A CA 1
ATOM 1451 C C . TRP A 1 179 ? 4.761 14.466 -12.296 1.00 96.12 179 TRP A C 1
ATOM 1453 O O . TRP A 1 179 ? 5.763 15.170 -12.169 1.00 96.12 179 TRP A O 1
ATOM 1463 N N . ASP A 1 180 ? 4.488 13.854 -13.444 1.00 94.12 180 ASP A N 1
ATOM 1464 C CA . ASP A 1 180 ? 5.250 14.057 -14.673 1.00 94.12 180 ASP A CA 1
ATOM 1465 C C . ASP A 1 180 ? 4.442 14.852 -15.711 1.00 94.12 180 ASP A C 1
ATOM 1467 O O . ASP A 1 180 ? 3.592 14.272 -16.390 1.00 94.12 180 ASP A O 1
ATOM 1471 N N . PRO A 1 181 ? 4.739 16.150 -15.917 1.00 92.38 181 PRO A N 1
ATOM 1472 C CA . PRO A 1 181 ? 4.017 16.987 -16.875 1.00 92.38 181 PRO A CA 1
ATOM 1473 C C . PRO A 1 181 ? 4.108 16.517 -18.332 1.00 92.38 181 PRO A C 1
ATOM 1475 O O . PRO A 1 181 ? 3.244 16.861 -19.135 1.00 92.38 181 PRO A O 1
ATOM 1478 N N . GLU A 1 182 ? 5.155 15.767 -18.698 1.00 90.50 182 GLU A N 1
ATOM 1479 C CA . GLU A 1 182 ? 5.340 15.295 -20.076 1.00 90.50 182 GLU A CA 1
ATOM 1480 C C . GLU A 1 182 ? 4.384 14.150 -20.413 1.00 90.50 182 GLU A C 1
ATOM 1482 O O . GLU A 1 182 ? 3.820 14.119 -21.506 1.00 90.50 182 GLU A O 1
ATOM 1487 N N . THR A 1 183 ? 4.210 13.206 -19.484 1.00 91.56 183 THR A N 1
ATOM 1488 C CA . THR A 1 183 ? 3.338 12.038 -19.684 1.00 91.56 183 THR A CA 1
ATOM 1489 C C . THR A 1 183 ? 1.972 12.184 -19.028 1.00 91.56 183 THR A C 1
ATOM 1491 O O . THR A 1 183 ? 1.102 11.362 -19.298 1.00 91.56 183 THR A O 1
ATOM 1494 N N . ARG A 1 184 ? 1.780 13.235 -18.219 1.00 94.50 184 ARG A N 1
ATOM 1495 C CA . ARG A 1 184 ? 0.584 13.503 -17.412 1.00 94.50 184 ARG A CA 1
ATOM 1496 C C . ARG A 1 184 ? 0.224 12.324 -16.515 1.00 94.50 184 ARG A C 1
ATOM 1498 O O . ARG A 1 184 ? -0.899 11.828 -16.533 1.00 94.50 184 ARG A O 1
ATOM 1505 N N . ARG A 1 185 ? 1.219 11.822 -15.785 1.00 93.94 185 ARG A N 1
ATOM 1506 C CA . ARG A 1 185 ? 1.055 10.680 -14.884 1.00 93.94 185 ARG A CA 1
ATOM 1507 C C . ARG A 1 185 ? 1.757 10.922 -13.561 1.00 93.94 185 ARG A C 1
ATOM 1509 O O . ARG A 1 185 ? 2.886 11.415 -13.533 1.00 93.94 185 ARG A O 1
ATOM 1516 N N . ALA A 1 186 ? 1.099 10.489 -12.495 1.00 95.56 186 ALA A N 1
ATOM 1517 C CA . ALA A 1 186 ? 1.729 10.186 -11.224 1.00 95.56 186 ALA A CA 1
ATOM 1518 C C . ALA A 1 186 ? 2.702 9.007 -11.370 1.00 95.56 186 ALA A C 1
ATOM 1520 O O . ALA A 1 186 ? 2.463 8.068 -12.138 1.00 95.56 186 ALA A O 1
ATOM 1521 N N . MET A 1 187 ? 3.818 9.060 -10.652 1.00 94.06 187 MET A N 1
ATOM 1522 C CA . MET A 1 187 ? 4.790 7.974 -10.577 1.00 94.06 187 MET A CA 1
ATOM 1523 C C . MET A 1 187 ? 5.592 8.040 -9.284 1.00 94.06 187 MET A C 1
ATOM 1525 O O . MET A 1 187 ? 5.616 9.052 -8.588 1.00 94.06 187 MET A O 1
ATOM 1529 N N . THR A 1 188 ? 6.298 6.960 -8.970 1.00 93.44 188 THR A N 1
ATOM 1530 C CA . THR A 1 188 ? 7.211 6.947 -7.824 1.00 93.44 188 THR A CA 1
ATOM 1531 C C . THR A 1 188 ? 8.507 7.694 -8.136 1.00 93.44 188 THR A C 1
ATOM 1533 O O . THR A 1 188 ? 8.918 7.833 -9.295 1.00 93.44 188 THR A O 1
ATOM 1536 N N . HIS A 1 189 ? 9.246 8.084 -7.095 1.00 90.19 189 HIS A N 1
ATOM 1537 C CA . HIS A 1 189 ? 10.615 8.589 -7.251 1.00 90.19 189 HIS A CA 1
ATOM 1538 C C . HIS A 1 189 ? 11.548 7.598 -7.976 1.00 90.19 189 HIS A C 1
ATOM 1540 O O . HIS A 1 189 ? 12.448 8.026 -8.707 1.00 90.19 189 HIS A O 1
ATOM 1546 N N . LEU A 1 190 ? 11.340 6.285 -7.807 1.00 89.06 190 LEU A N 1
ATOM 1547 C CA . LEU A 1 190 ? 12.126 5.252 -8.491 1.00 89.06 190 LEU A CA 1
ATOM 1548 C C . LEU A 1 190 ? 11.829 5.228 -9.993 1.00 89.06 190 LEU A C 1
ATOM 1550 O O . LEU A 1 190 ? 12.767 5.250 -10.794 1.00 89.06 190 LEU A O 1
ATOM 1554 N N . SER A 1 191 ? 10.548 5.264 -10.366 1.00 91.25 191 SER A N 1
ATOM 1555 C CA . SER A 1 191 ? 10.108 5.348 -11.761 1.00 91.25 191 SER A CA 1
ATOM 1556 C C . SER A 1 191 ? 10.588 6.643 -12.412 1.00 91.25 191 SER A C 1
ATOM 1558 O O . SER A 1 191 ? 11.129 6.617 -13.519 1.00 91.25 191 SER A O 1
ATOM 1560 N N . TRP A 1 192 ? 10.511 7.770 -11.689 1.00 90.94 192 TRP A N 1
ATOM 1561 C CA . TRP A 1 192 ? 11.097 9.032 -12.132 1.00 90.94 192 TRP A CA 1
ATOM 1562 C C . TRP A 1 192 ? 12.583 8.829 -12.429 1.00 90.94 192 TRP A C 1
ATOM 1564 O O . TRP A 1 192 ? 13.013 9.066 -13.557 1.00 90.94 192 TRP A O 1
ATOM 1574 N N . LYS A 1 193 ? 13.386 8.352 -11.473 1.00 87.19 193 LYS A N 1
ATOM 1575 C CA . LYS A 1 193 ? 14.835 8.158 -11.660 1.00 87.19 193 LYS A CA 1
ATOM 1576 C C . LYS A 1 193 ? 15.174 7.272 -12.870 1.00 87.19 193 LYS A C 1
ATOM 1578 O O . LYS A 1 193 ? 16.166 7.551 -13.542 1.00 87.19 193 LYS A O 1
ATOM 1583 N N . ALA A 1 194 ? 14.353 6.264 -13.163 1.00 87.31 194 ALA A N 1
ATOM 1584 C CA . ALA A 1 194 ? 14.558 5.348 -14.280 1.00 87.31 194 ALA A CA 1
ATOM 1585 C C . ALA A 1 194 ? 14.197 5.933 -15.662 1.00 87.31 194 ALA A C 1
ATOM 1587 O O . ALA A 1 194 ? 14.657 5.400 -16.673 1.00 87.31 194 ALA A O 1
ATOM 1588 N N . LYS A 1 195 ? 13.417 7.026 -15.749 1.00 83.06 195 LYS A N 1
ATOM 1589 C CA . LYS A 1 195 ? 13.054 7.645 -17.039 1.00 83.06 195 LYS A CA 1
ATOM 1590 C C . LYS A 1 195 ? 14.282 8.079 -17.848 1.00 83.06 195 LYS A C 1
ATOM 1592 O O . LYS A 1 195 ? 15.244 8.643 -17.319 1.00 83.06 195 LYS A O 1
ATOM 1597 N N . ASP A 1 196 ? 14.194 7.918 -19.170 1.00 77.12 196 ASP A N 1
ATOM 1598 C CA . ASP A 1 196 ? 15.140 8.549 -20.089 1.00 77.12 196 ASP A CA 1
ATOM 1599 C C . ASP A 1 196 ? 14.801 10.037 -20.237 1.00 77.12 196 ASP A C 1
ATOM 1601 O O . ASP A 1 196 ? 13.850 10.404 -20.921 1.00 77.12 196 ASP A O 1
ATOM 1605 N N . LYS A 1 197 ? 15.527 10.898 -19.521 1.00 71.62 197 LYS A N 1
ATOM 1606 C CA . LYS A 1 197 ? 15.270 12.341 -19.499 1.00 71.62 197 LYS A CA 1
ATOM 1607 C C . LYS A 1 197 ? 16.541 13.168 -19.382 1.00 71.62 197 LYS A C 1
ATOM 1609 O O . LYS A 1 197 ? 17.581 12.691 -18.926 1.00 71.62 197 LYS A O 1
ATOM 1614 N N . LYS A 1 198 ? 16.425 14.446 -19.761 1.00 64.50 198 LYS A N 1
ATOM 1615 C CA . LYS A 1 198 ? 17.534 15.418 -19.775 1.00 64.50 198 LYS A CA 1
ATOM 1616 C C . LYS A 1 198 ? 18.028 15.805 -18.376 1.00 64.50 198 LYS A C 1
ATOM 1618 O O . LYS A 1 198 ? 19.209 16.097 -18.226 1.00 64.50 198 LYS A O 1
ATOM 1623 N N . THR A 1 199 ? 17.150 15.817 -17.371 1.00 71.25 199 THR A N 1
ATOM 1624 C CA . THR A 1 199 ? 17.489 16.150 -15.978 1.00 71.25 199 THR A CA 1
ATOM 1625 C C . THR A 1 199 ? 16.796 15.211 -14.999 1.00 71.25 199 THR A C 1
ATOM 1627 O O . THR A 1 199 ? 15.624 14.894 -15.168 1.00 71.25 199 THR A O 1
ATOM 1630 N N . ALA A 1 200 ? 17.520 14.766 -13.970 1.00 73.44 200 ALA A N 1
ATOM 1631 C CA . ALA A 1 200 ? 16.968 13.962 -12.879 1.00 73.44 200 ALA A CA 1
ATOM 1632 C C . ALA A 1 200 ? 16.275 14.807 -11.794 1.00 73.44 200 ALA A C 1
ATOM 1634 O O . ALA A 1 200 ? 15.565 14.254 -10.957 1.00 73.44 200 ALA A O 1
ATOM 1635 N N . ILE A 1 201 ? 16.490 16.126 -11.808 1.00 85.19 201 ILE A N 1
ATOM 1636 C CA . ILE A 1 201 ? 16.035 17.049 -10.766 1.00 85.19 201 ILE A CA 1
ATOM 1637 C C . ILE A 1 201 ? 14.526 17.264 -1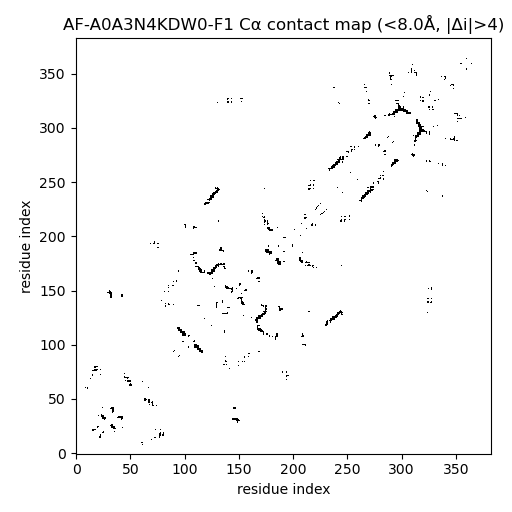0.894 1.00 85.19 201 ILE A C 1
ATOM 1639 O O . ILE A 1 201 ? 14.038 17.532 -11.991 1.00 85.19 201 ILE A O 1
ATOM 1643 N N . LEU A 1 202 ? 13.822 17.139 -9.770 1.00 89.50 202 LEU A N 1
ATOM 1644 C CA . LEU A 1 202 ? 12.405 17.469 -9.646 1.00 89.50 202 LEU A CA 1
ATOM 1645 C C . LEU A 1 202 ? 12.239 18.979 -9.474 1.00 89.50 202 LEU A C 1
ATOM 1647 O O . LEU A 1 202 ? 12.937 19.596 -8.669 1.00 89.50 202 LEU A O 1
ATOM 1651 N N . ASP A 1 203 ? 11.320 19.560 -10.234 1.00 91.31 203 ASP A N 1
ATOM 1652 C CA . ASP A 1 203 ? 10.825 20.910 -10.002 1.00 91.31 203 ASP A CA 1
ATOM 1653 C C . ASP A 1 203 ? 9.851 20.860 -8.808 1.00 91.31 203 ASP A C 1
ATOM 1655 O O . ASP A 1 203 ? 8.866 20.119 -8.867 1.00 91.31 203 ASP A O 1
ATOM 1659 N N . PRO A 1 204 ? 10.108 21.618 -7.728 1.00 88.00 204 PRO A N 1
ATOM 1660 C CA . PRO A 1 204 ? 9.336 21.530 -6.488 1.00 88.00 204 PRO A CA 1
ATOM 1661 C C . PRO A 1 204 ? 7.892 22.036 -6.616 1.00 88.00 204 PRO A C 1
ATOM 1663 O O . PRO A 1 204 ? 7.137 21.926 -5.660 1.00 88.00 204 PRO A O 1
ATOM 1666 N N . ILE A 1 205 ? 7.515 22.616 -7.760 1.00 89.00 205 ILE A N 1
ATOM 1667 C CA . ILE A 1 205 ? 6.157 23.100 -8.030 1.00 89.00 205 ILE A CA 1
ATOM 1668 C C . ILE A 1 205 ? 5.510 22.278 -9.146 1.00 89.00 205 ILE A C 1
ATOM 1670 O O . ILE A 1 205 ? 4.334 21.948 -9.078 1.00 89.00 205 ILE A O 1
ATOM 1674 N N . LYS A 1 206 ? 6.250 21.961 -10.213 1.00 92.25 206 LYS A N 1
ATOM 1675 C CA . LYS A 1 206 ? 5.665 21.292 -11.389 1.00 92.25 206 LYS A CA 1
ATOM 1676 C C . LYS A 1 206 ? 5.588 19.779 -11.266 1.00 92.25 206 LYS A C 1
ATOM 1678 O O . LYS A 1 206 ? 4.893 19.171 -12.070 1.00 92.25 206 LYS A O 1
ATOM 1683 N N . ASN A 1 207 ? 6.338 19.172 -10.348 1.00 94.69 207 ASN A N 1
ATOM 1684 C CA . ASN A 1 207 ? 6.362 17.722 -10.168 1.00 94.69 207 ASN A CA 1
ATOM 1685 C C . ASN A 1 207 ? 5.613 17.255 -8.913 1.00 94.69 207 ASN A C 1
ATOM 1687 O O . ASN A 1 207 ? 5.827 16.130 -8.468 1.00 94.69 207 ASN A O 1
ATOM 1691 N N . THR A 1 208 ? 4.753 18.100 -8.351 1.00 95.75 208 THR A N 1
ATOM 1692 C CA . THR A 1 208 ? 3.940 17.793 -7.172 1.00 95.75 208 THR A CA 1
ATOM 1693 C C . THR A 1 208 ? 2.474 17.602 -7.550 1.00 95.75 208 THR A C 1
ATOM 1695 O O . THR A 1 208 ? 2.028 18.051 -8.609 1.00 95.75 208 THR A O 1
ATOM 1698 N N . ILE A 1 209 ? 1.729 16.918 -6.683 1.00 97.31 209 ILE A N 1
ATOM 1699 C CA . ILE A 1 209 ? 0.286 16.699 -6.811 1.00 97.31 209 ILE A CA 1
ATOM 1700 C C . ILE A 1 209 ? -0.382 17.388 -5.619 1.00 97.31 209 ILE A C 1
ATOM 1702 O O . ILE A 1 209 ? -0.084 16.998 -4.492 1.00 97.31 209 ILE A O 1
ATOM 1706 N N . PRO A 1 210 ? -1.258 18.388 -5.833 1.00 96.56 210 PRO A N 1
ATOM 1707 C CA . PRO A 1 210 ? -1.859 19.146 -4.743 1.00 96.56 210 PRO A CA 1
ATOM 1708 C C . PRO A 1 210 ? -2.548 18.269 -3.692 1.00 96.56 210 PRO A C 1
ATOM 1710 O O . PRO A 1 210 ? -3.333 17.373 -4.026 1.00 96.56 210 PRO A O 1
ATOM 1713 N N . CYS A 1 211 ? -2.274 18.571 -2.423 1.00 95.88 211 CYS A N 1
ATOM 1714 C CA . CYS A 1 211 ? -2.763 17.861 -1.237 1.00 95.88 211 CYS A CA 1
ATOM 1715 C C . CYS A 1 211 ? -2.345 16.380 -1.143 1.00 95.88 211 CYS A C 1
ATOM 1717 O O . CYS A 1 211 ? -2.931 15.625 -0.373 1.00 95.88 211 CYS A O 1
ATOM 1719 N N . ASN A 1 212 ? -1.398 15.945 -1.971 1.00 96.94 212 ASN A N 1
ATOM 1720 C CA . ASN A 1 212 ? -0.881 14.580 -2.051 1.00 96.94 212 ASN A CA 1
ATOM 1721 C C . ASN A 1 212 ? 0.642 14.604 -2.297 1.00 96.94 212 ASN A C 1
ATOM 1723 O O . ASN A 1 212 ? 1.199 13.697 -2.918 1.00 96.94 212 ASN A O 1
ATOM 1727 N N . GLU A 1 213 ? 1.319 15.671 -1.871 1.00 94.94 213 GLU A N 1
ATOM 1728 C CA . GLU A 1 213 ? 2.749 15.879 -2.088 1.00 94.94 213 GLU A CA 1
ATOM 1729 C C . GLU A 1 213 ? 3.593 14.929 -1.231 1.00 94.94 213 GLU A C 1
ATOM 1731 O O . GLU A 1 213 ? 4.663 14.482 -1.659 1.00 94.94 213 GLU A O 1
ATOM 1736 N N . THR A 1 214 ? 3.091 14.582 -0.045 1.00 94.88 214 THR A N 1
ATOM 1737 C CA . THR A 1 214 ? 3.703 13.637 0.892 1.00 94.88 214 THR A CA 1
ATOM 1738 C C . THR A 1 214 ? 2.765 12.474 1.243 1.00 94.88 214 THR A C 1
ATOM 1740 O O . THR A 1 214 ? 1.544 12.593 1.104 1.00 94.88 214 THR A O 1
ATOM 1743 N N . PRO A 1 215 ? 3.304 11.333 1.720 1.00 95.44 215 PRO A N 1
ATOM 1744 C CA . PRO A 1 215 ? 2.488 10.228 2.226 1.00 95.44 215 PRO A CA 1
ATOM 1745 C C . PRO A 1 215 ? 1.517 10.648 3.337 1.00 95.44 215 PRO A C 1
ATOM 1747 O O . PRO A 1 215 ? 0.402 10.137 3.392 1.00 95.44 215 PRO A O 1
ATOM 1750 N N . GLU A 1 216 ? 1.923 11.570 4.210 1.00 97.25 216 GLU A N 1
ATOM 1751 C CA . GLU A 1 216 ? 1.096 12.115 5.285 1.00 97.25 216 GLU A CA 1
ATOM 1752 C C . GLU A 1 216 ? -0.075 12.934 4.747 1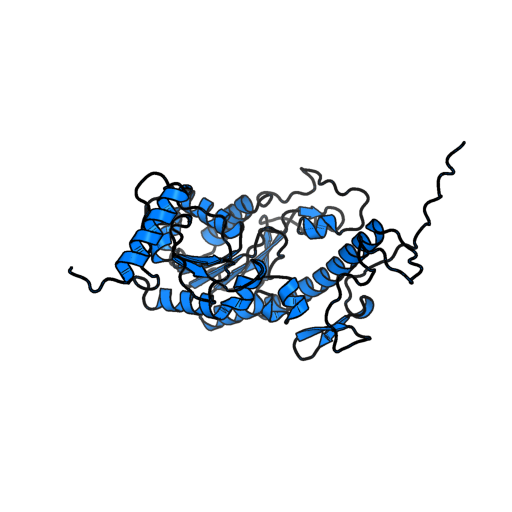.00 97.25 216 GLU A C 1
ATOM 1754 O O . GLU A 1 216 ? -1.212 12.664 5.125 1.00 97.25 216 GLU A O 1
ATOM 1759 N N . GLU A 1 217 ? 0.179 13.870 3.827 1.00 98.00 217 GLU A N 1
ATOM 1760 C CA . GLU A 1 217 ? -0.882 14.662 3.188 1.00 98.00 217 GLU A CA 1
ATOM 1761 C C . GLU A 1 217 ? -1.836 13.766 2.390 1.00 98.00 217 GLU A C 1
ATOM 1763 O O . GLU A 1 217 ? -3.047 13.965 2.433 1.00 98.00 217 GLU A O 1
ATOM 1768 N N . HIS A 1 218 ? -1.320 12.721 1.732 1.00 98.19 218 HIS A N 1
ATOM 1769 C CA . HIS A 1 218 ? -2.149 11.735 1.041 1.00 98.19 218 HIS A CA 1
ATOM 1770 C C . HIS A 1 218 ? -3.083 10.981 2.001 1.00 98.19 218 HIS A C 1
ATOM 1772 O O . HIS A 1 218 ? -4.276 10.844 1.725 1.00 98.19 218 HIS A O 1
ATOM 1778 N N . VAL A 1 219 ? -2.564 10.502 3.139 1.00 98.56 219 VAL A N 1
ATOM 1779 C CA . VAL A 1 219 ? -3.379 9.851 4.179 1.00 98.56 219 VAL A CA 1
ATOM 1780 C C . VAL A 1 219 ? -4.428 10.824 4.712 1.00 98.56 219 VAL A C 1
ATOM 1782 O O . VAL A 1 219 ? -5.609 10.483 4.735 1.00 98.56 219 VAL A O 1
ATOM 1785 N N . GLU A 1 220 ? -4.024 12.042 5.072 1.00 98.50 220 GLU A N 1
ATOM 1786 C CA . GLU A 1 220 ? -4.935 13.073 5.568 1.00 98.50 220 GLU A CA 1
ATOM 1787 C C . GLU A 1 220 ? -6.052 13.366 4.558 1.00 98.50 220 GLU A C 1
ATOM 1789 O O . GLU A 1 220 ? -7.229 13.383 4.922 1.00 98.50 220 GLU A O 1
ATOM 1794 N N . TYR A 1 221 ? -5.713 13.530 3.276 1.00 98.56 221 TYR A N 1
ATOM 1795 C CA . TYR A 1 221 ? -6.687 13.777 2.217 1.00 98.56 221 TYR A CA 1
ATOM 1796 C C . TYR A 1 221 ? -7.682 12.624 2.085 1.00 98.56 221 TYR A C 1
ATOM 1798 O O . TYR A 1 221 ? -8.891 12.855 2.015 1.00 98.56 221 TYR A O 1
ATOM 1806 N N . VAL A 1 222 ? -7.201 11.378 2.068 1.00 98.62 222 VAL A N 1
ATOM 1807 C CA . VAL A 1 222 ? -8.069 10.203 1.925 1.00 98.62 222 VAL A CA 1
ATOM 1808 C C . VAL A 1 222 ? -9.004 10.064 3.123 1.00 98.62 222 VAL A C 1
ATOM 1810 O O . VAL A 1 222 ? -10.211 9.911 2.928 1.00 98.62 222 VAL A O 1
ATOM 1813 N N . PHE A 1 223 ? -8.502 10.184 4.351 1.00 98.69 223 PHE A N 1
ATOM 1814 C CA . PHE A 1 223 ? -9.355 10.108 5.538 1.00 98.69 223 PHE A CA 1
ATOM 1815 C C . PHE A 1 223 ? -10.372 11.260 5.575 1.00 98.69 223 PHE A C 1
ATOM 1817 O O . PHE A 1 223 ? -11.572 11.014 5.700 1.00 98.69 223 PHE A O 1
ATOM 1824 N N . ASN A 1 224 ? -9.936 12.506 5.368 1.00 98.00 224 ASN A N 1
ATOM 1825 C CA . ASN A 1 224 ? -10.792 13.682 5.546 1.00 98.00 224 ASN A CA 1
ATOM 1826 C C . ASN A 1 224 ? -11.744 13.973 4.382 1.00 98.00 224 ASN A C 1
ATOM 1828 O O . ASN A 1 224 ? -12.780 14.591 4.609 1.00 98.00 224 ASN A O 1
ATOM 1832 N N . ARG A 1 225 ? -11.397 13.602 3.144 1.00 97.56 225 ARG A N 1
ATOM 1833 C CA . ARG A 1 225 ? -12.167 13.970 1.936 1.00 97.56 225 ARG A CA 1
ATOM 1834 C C . ARG A 1 225 ? -12.810 12.788 1.231 1.00 97.56 225 ARG A C 1
ATOM 1836 O O . ARG A 1 225 ? -13.665 12.993 0.376 1.00 97.56 225 ARG A O 1
ATOM 1843 N N . ILE A 1 226 ? -12.380 11.568 1.546 1.00 98.06 226 ILE A N 1
ATOM 1844 C CA . ILE A 1 226 ? -12.938 10.352 0.954 1.00 98.06 226 ILE A CA 1
ATOM 1845 C C . ILE A 1 226 ? -13.685 9.578 2.027 1.00 98.06 226 ILE A C 1
ATOM 1847 O O . ILE A 1 226 ? -14.900 9.449 1.937 1.00 98.06 226 ILE A O 1
ATOM 1851 N N . LEU A 1 227 ? -12.993 9.100 3.062 1.00 98.38 227 LEU A N 1
ATOM 1852 C CA . LEU A 1 227 ? -13.599 8.223 4.062 1.00 98.38 227 LEU A CA 1
ATOM 1853 C C . LEU A 1 227 ? -14.640 8.958 4.911 1.00 98.38 227 LEU A C 1
ATOM 1855 O O . LEU A 1 227 ? -15.755 8.468 5.044 1.00 98.38 227 LEU A O 1
ATOM 1859 N N . LYS A 1 228 ? -14.328 10.159 5.405 1.00 97.00 228 LYS A N 1
ATOM 1860 C CA . LYS A 1 228 ? -15.246 10.965 6.226 1.00 97.00 228 LYS A CA 1
ATOM 1861 C C . LYS A 1 228 ? -16.552 11.327 5.512 1.00 97.00 228 LYS A C 1
ATOM 1863 O O . LYS A 1 228 ? -17.595 11.379 6.166 1.00 97.00 228 LYS A O 1
ATOM 1868 N N . ASP A 1 229 ? -16.476 11.567 4.203 1.00 95.44 229 ASP A N 1
ATOM 1869 C CA . ASP A 1 229 ? -17.601 12.016 3.374 1.00 95.44 229 ASP A CA 1
ATOM 1870 C C . ASP A 1 229 ? -18.426 10.850 2.806 1.00 95.44 229 ASP A C 1
ATOM 1872 O O . ASP A 1 229 ? -19.611 11.019 2.518 1.00 95.44 229 ASP A O 1
ATOM 1876 N N . ARG A 1 230 ? -17.808 9.675 2.627 1.00 97.25 230 ARG A N 1
ATOM 1877 C CA . ARG A 1 230 ? -18.410 8.531 1.927 1.00 97.25 230 ARG A CA 1
ATOM 1878 C C . ARG A 1 230 ? -18.689 7.338 2.823 1.00 97.25 230 ARG A C 1
ATOM 1880 O O . ARG A 1 230 ? -19.755 6.745 2.717 1.00 97.25 230 ARG A O 1
ATOM 1887 N N . ALA A 1 231 ? -17.752 6.955 3.684 1.00 97.69 231 ALA A N 1
ATOM 1888 C CA . ALA A 1 231 ? -17.915 5.763 4.504 1.00 97.69 231 ALA A CA 1
ATOM 1889 C C . ALA A 1 231 ? -18.999 5.985 5.583 1.00 97.69 231 ALA A C 1
ATOM 1891 O O . ALA A 1 231 ? -19.061 7.067 6.179 1.00 97.69 231 ALA A O 1
ATOM 1892 N N . PRO A 1 232 ? -19.853 4.984 5.869 1.00 97.94 232 PRO A N 1
ATOM 1893 C CA . PRO A 1 232 ? -20.835 5.081 6.944 1.00 97.94 232 PRO A CA 1
ATOM 1894 C C . PRO A 1 232 ? -20.197 5.382 8.303 1.00 97.94 232 PRO A C 1
ATOM 1896 O O . PRO A 1 232 ? -19.094 4.934 8.608 1.00 97.94 232 PRO A O 1
ATOM 1899 N N . LYS A 1 233 ? -20.909 6.125 9.157 1.00 96.50 233 LYS A N 1
ATOM 1900 C CA . LYS A 1 233 ? -20.416 6.481 10.499 1.00 96.50 233 LYS A CA 1
ATOM 1901 C C . LYS A 1 233 ? -20.278 5.285 11.442 1.00 96.50 233 LYS A C 1
ATOM 1903 O O . LYS A 1 233 ? -19.510 5.368 12.384 1.00 96.50 233 LYS A O 1
ATOM 1908 N N . ASP A 1 234 ? -20.992 4.195 11.171 1.00 97.00 234 ASP A N 1
ATOM 1909 C CA . ASP A 1 234 ? -20.955 2.944 11.934 1.00 97.00 234 ASP A CA 1
ATOM 1910 C C . ASP A 1 234 ? -20.138 1.837 11.240 1.00 97.00 234 ASP A C 1
ATOM 1912 O O . ASP A 1 234 ? -20.359 0.655 11.494 1.00 97.00 234 ASP A O 1
ATOM 1916 N N . VAL A 1 235 ? -19.247 2.203 10.311 1.00 98.50 235 VAL A N 1
ATOM 1917 C CA . VAL A 1 235 ? -18.357 1.249 9.636 1.00 98.50 235 VAL A CA 1
ATOM 1918 C C . VAL A 1 235 ? -17.226 0.806 10.565 1.00 98.50 235 VAL A C 1
ATOM 1920 O O . VAL A 1 235 ? -16.605 1.633 11.225 1.00 98.50 235 VAL A O 1
ATOM 1923 N N . GLU A 1 236 ? -16.909 -0.485 10.550 1.00 98.56 236 GLU A N 1
ATOM 1924 C CA . GLU A 1 236 ? -15.695 -1.030 11.162 1.00 98.56 236 GLU A CA 1
ATOM 1925 C C . GLU A 1 236 ? -14.533 -0.958 10.163 1.00 98.56 236 GLU A C 1
ATOM 1927 O O . GLU A 1 236 ? -14.639 -1.462 9.039 1.00 98.56 236 GLU A O 1
ATOM 1932 N N . ILE A 1 237 ? -13.426 -0.331 10.555 1.00 98.81 237 ILE A N 1
ATOM 1933 C CA . ILE A 1 237 ? -12.252 -0.104 9.710 1.00 98.81 237 ILE A CA 1
ATOM 1934 C C . ILE A 1 237 ? -11.104 -1.010 10.156 1.00 98.81 237 ILE A C 1
ATOM 1936 O O . ILE A 1 237 ? -10.527 -0.837 11.233 1.00 98.81 237 ILE A O 1
ATOM 1940 N N . ASP A 1 238 ? -10.723 -1.911 9.259 1.00 98.88 238 ASP A N 1
ATOM 1941 C CA . ASP A 1 238 ? -9.518 -2.723 9.351 1.00 98.88 238 ASP A CA 1
ATOM 1942 C C . ASP A 1 238 ? -8.429 -2.116 8.453 1.00 98.88 238 ASP A C 1
ATOM 1944 O O . ASP A 1 238 ? -8.713 -1.614 7.360 1.00 98.88 238 ASP A O 1
ATOM 1948 N N . VAL A 1 239 ? -7.164 -2.190 8.869 1.00 98.88 239 VAL A N 1
ATOM 1949 C CA . VAL A 1 239 ? -6.036 -1.636 8.100 1.00 98.88 239 VAL A CA 1
ATOM 1950 C C . VAL A 1 239 ? -4.936 -2.673 7.905 1.00 98.88 239 VAL A C 1
ATOM 1952 O O . VAL A 1 239 ? -4.478 -3.282 8.867 1.00 98.88 239 VAL A O 1
ATOM 1955 N N . ILE A 1 240 ? -4.444 -2.813 6.672 1.00 98.75 240 ILE A N 1
ATOM 1956 C CA . ILE A 1 240 ? -3.142 -3.421 6.368 1.00 98.75 240 ILE A CA 1
ATOM 1957 C C . ILE A 1 240 ? -2.259 -2.336 5.754 1.00 98.75 240 ILE A C 1
ATOM 1959 O O . ILE A 1 240 ? -2.495 -1.909 4.621 1.00 98.75 240 ILE A O 1
ATOM 1963 N N . ALA A 1 241 ? -1.236 -1.897 6.486 1.00 97.75 241 ALA A N 1
ATOM 1964 C CA . ALA A 1 241 ? -0.367 -0.802 6.058 1.00 97.75 241 ALA A CA 1
ATOM 1965 C C . ALA A 1 241 ? 1.116 -1.166 6.142 1.00 97.75 241 ALA A C 1
ATOM 1967 O O . ALA A 1 241 ? 1.569 -1.820 7.080 1.00 97.75 241 ALA A O 1
ATOM 1968 N N . CYS A 1 242 ? 1.894 -0.710 5.164 1.00 95.88 242 CYS A N 1
ATOM 1969 C CA . CYS A 1 242 ? 3.320 -1.008 5.080 1.00 95.88 242 CYS A CA 1
ATOM 1970 C C . CYS A 1 242 ? 4.185 0.224 5.374 1.00 95.88 242 CYS A C 1
ATOM 1972 O O . CYS A 1 242 ? 3.844 1.349 4.999 1.00 95.88 242 CYS A O 1
ATOM 1974 N N . GLY A 1 243 ? 5.339 -0.015 5.996 1.00 94.50 243 GLY A N 1
ATOM 1975 C CA . GLY A 1 243 ? 6.454 0.918 6.068 1.00 94.50 243 GLY A CA 1
ATOM 1976 C C . GLY A 1 243 ? 6.091 2.277 6.653 1.00 94.50 243 GLY A C 1
ATOM 1977 O O . GLY A 1 243 ? 5.486 2.397 7.725 1.00 94.50 243 GLY A O 1
ATOM 1978 N N . PHE A 1 244 ? 6.470 3.325 5.928 1.00 95.19 244 PHE A N 1
ATOM 1979 C CA . PHE A 1 244 ? 6.256 4.699 6.365 1.00 95.19 244 PHE A CA 1
ATOM 1980 C C . PHE A 1 244 ? 4.781 5.118 6.294 1.00 95.19 244 PHE A C 1
ATOM 1982 O O . PHE A 1 244 ? 4.343 5.970 7.063 1.00 95.19 244 PHE A O 1
ATOM 1989 N N . THR A 1 245 ? 3.969 4.489 5.440 1.00 95.88 245 THR A N 1
ATOM 1990 C CA . THR A 1 245 ? 2.534 4.801 5.379 1.00 95.88 245 THR A CA 1
ATOM 1991 C C . THR A 1 245 ? 1.796 4.344 6.636 1.00 95.88 245 THR A C 1
ATOM 1993 O O . THR A 1 245 ? 0.901 5.044 7.101 1.00 95.88 245 THR A O 1
ATOM 1996 N N . ALA A 1 246 ? 2.221 3.243 7.266 1.00 96.81 246 ALA A N 1
ATOM 1997 C CA . ALA A 1 246 ? 1.708 2.858 8.584 1.00 96.81 246 ALA A CA 1
ATOM 1998 C C . ALA A 1 246 ? 2.013 3.925 9.656 1.00 96.81 246 ALA A C 1
ATOM 2000 O O . ALA A 1 246 ? 1.165 4.221 10.500 1.00 96.81 246 ALA A O 1
ATOM 2001 N N . TYR A 1 247 ? 3.193 4.554 9.600 1.00 96.31 247 TYR A N 1
ATOM 2002 C CA . TYR A 1 247 ? 3.507 5.711 10.445 1.00 96.31 247 TYR A CA 1
ATOM 2003 C C . TYR A 1 247 ? 2.614 6.920 10.116 1.00 96.31 247 TYR A C 1
ATOM 2005 O O . TYR A 1 247 ? 2.070 7.524 11.036 1.00 96.31 247 TYR A O 1
ATOM 2013 N N . ALA A 1 248 ? 2.404 7.243 8.837 1.00 97.62 248 ALA A N 1
ATOM 2014 C CA . ALA A 1 248 ? 1.537 8.348 8.422 1.00 97.62 248 ALA A CA 1
ATOM 2015 C C . ALA A 1 248 ? 0.092 8.188 8.939 1.00 97.62 248 ALA A C 1
ATOM 2017 O O . ALA A 1 248 ? -0.476 9.141 9.470 1.00 97.62 248 ALA A O 1
ATOM 2018 N N . ILE A 1 249 ? -0.468 6.972 8.875 1.00 98.44 249 ILE A N 1
ATOM 2019 C CA . ILE A 1 249 ? -1.775 6.642 9.472 1.00 98.44 249 ILE A CA 1
ATOM 2020 C C . ILE A 1 249 ? -1.737 6.812 10.992 1.00 98.44 249 ILE A C 1
ATOM 2022 O O . ILE A 1 249 ? -2.628 7.433 11.562 1.00 98.44 249 ILE A O 1
ATOM 2026 N N . THR A 1 250 ? -0.687 6.315 11.651 1.00 98.25 250 THR A N 1
ATOM 2027 C CA . THR A 1 250 ? -0.515 6.456 13.106 1.00 98.25 250 THR A CA 1
ATOM 2028 C C . THR A 1 250 ? -0.495 7.925 13.528 1.00 98.25 250 THR A C 1
ATOM 2030 O O . THR A 1 250 ? -1.170 8.302 14.482 1.00 98.25 250 THR A O 1
ATOM 2033 N N . LYS A 1 251 ? 0.250 8.766 12.803 1.00 98.12 251 LYS A N 1
ATOM 2034 C CA . LYS A 1 251 ? 0.331 10.208 13.047 1.00 98.12 251 LYS A CA 1
ATOM 2035 C C . LYS A 1 251 ? -1.032 10.877 12.870 1.00 98.12 251 LYS A C 1
ATOM 2037 O O . LYS A 1 251 ? -1.463 11.598 13.764 1.00 98.12 251 LYS A O 1
ATOM 2042 N N . PHE A 1 252 ? -1.720 10.590 11.764 1.00 98.62 252 PHE A N 1
ATOM 2043 C CA . PHE A 1 252 ? -3.056 11.121 11.500 1.00 98.62 252 PHE A CA 1
ATOM 2044 C C . PHE A 1 252 ? -4.043 10.749 12.616 1.00 98.62 252 PHE A C 1
ATOM 2046 O O . PHE A 1 252 ? -4.723 11.622 13.154 1.00 98.62 252 PHE A O 1
ATOM 2053 N N . LEU A 1 253 ? -4.082 9.473 13.016 1.00 98.62 253 LEU A N 1
ATOM 2054 C CA . LEU A 1 253 ? -4.952 9.007 14.097 1.00 98.62 253 LEU A CA 1
ATOM 2055 C C . LEU A 1 253 ? -4.577 9.633 15.442 1.00 98.62 253 LEU A C 1
ATOM 2057 O O . LEU A 1 253 ? -5.465 9.965 16.214 1.00 98.62 253 LEU A O 1
ATOM 2061 N N . ASN A 1 254 ? -3.291 9.844 15.725 1.00 98.31 254 ASN A N 1
ATOM 2062 C CA . ASN A 1 254 ? -2.857 10.472 16.974 1.00 98.31 254 ASN A CA 1
ATOM 2063 C C . ASN A 1 254 ? -3.387 11.904 17.135 1.00 98.31 254 ASN A C 1
ATOM 2065 O O . ASN A 1 254 ? -3.653 12.339 18.253 1.00 98.31 254 ASN A O 1
ATOM 2069 N N . GLU A 1 255 ? -3.538 12.624 16.025 1.00 98.12 255 GLU A N 1
ATOM 2070 C CA . GLU A 1 255 ? -4.045 13.998 15.993 1.00 98.12 255 GLU A CA 1
ATOM 2071 C C . GLU A 1 255 ? -5.582 14.064 15.918 1.00 98.12 255 GLU A C 1
ATOM 2073 O O . GLU A 1 255 ? -6.159 15.093 16.259 1.00 98.12 255 GLU A O 1
ATOM 2078 N N . ASN A 1 256 ? -6.251 12.977 15.506 1.00 98.44 256 ASN A N 1
ATOM 2079 C CA . ASN A 1 256 ? -7.685 12.961 15.188 1.00 98.44 256 ASN A CA 1
ATOM 2080 C C . ASN A 1 256 ? -8.458 11.804 15.854 1.00 98.44 256 ASN A C 1
ATOM 2082 O O . ASN A 1 256 ? -9.535 11.437 15.388 1.00 98.44 256 ASN A O 1
ATOM 2086 N N . TRP A 1 257 ? -7.925 11.203 16.923 1.00 98.31 257 TRP A N 1
ATOM 2087 C CA . TRP A 1 257 ? -8.471 9.964 17.494 1.00 98.31 257 TRP A CA 1
ATOM 2088 C C . TRP A 1 257 ? -9.939 10.081 17.905 1.00 98.31 257 TRP A C 1
ATOM 2090 O O . TRP A 1 257 ? -10.722 9.186 17.605 1.00 98.31 257 TRP A O 1
ATOM 2100 N N . ASP A 1 258 ? -10.334 11.203 18.507 1.00 97.62 258 ASP A N 1
ATOM 2101 C CA . ASP A 1 258 ? -11.715 11.445 18.942 1.00 97.62 258 ASP A CA 1
ATOM 2102 C C . ASP A 1 258 ? -12.732 11.352 17.793 1.00 97.62 258 ASP A C 1
ATOM 2104 O O . ASP A 1 258 ? -13.889 11.018 18.025 1.00 97.62 258 ASP A O 1
ATOM 2108 N N . GLU A 1 259 ? -12.319 11.633 16.552 1.00 97.56 259 GLU A N 1
ATOM 2109 C CA . GLU A 1 259 ? -13.196 11.530 15.384 1.00 97.56 259 GLU A CA 1
ATOM 2110 C C . GLU A 1 259 ? -13.270 10.103 14.810 1.00 97.56 259 GLU A C 1
ATOM 2112 O O . GLU A 1 259 ? -14.285 9.739 14.219 1.00 97.56 259 GLU A O 1
ATOM 2117 N N . TRP A 1 260 ? -12.215 9.300 14.974 1.00 98.31 260 TRP A N 1
ATOM 2118 C CA . TRP A 1 260 ? -12.056 8.014 14.281 1.00 98.31 260 TRP A CA 1
ATOM 2119 C C . TRP A 1 260 ? -12.140 6.787 15.194 1.00 98.31 260 TRP A C 1
ATOM 2121 O O . TRP A 1 260 ? -12.277 5.669 14.696 1.00 98.31 260 TRP A O 1
ATOM 2131 N N . SER A 1 261 ? -12.060 6.970 16.511 1.00 97.62 261 SER A N 1
ATOM 2132 C CA . SER A 1 261 ? -11.977 5.887 17.498 1.00 97.62 261 SER A CA 1
ATOM 2133 C C . SER A 1 261 ? -13.151 4.909 17.429 1.00 97.62 261 SER A C 1
ATOM 2135 O O . SER A 1 261 ? -12.931 3.706 17.534 1.00 97.62 261 SER A O 1
ATOM 2137 N N . ASP A 1 262 ? -14.364 5.401 17.169 1.00 97.31 262 ASP A N 1
ATOM 2138 C CA . ASP A 1 262 ? -15.575 4.576 17.055 1.00 97.31 262 ASP A CA 1
ATOM 2139 C C . ASP A 1 262 ? -15.586 3.670 15.809 1.00 97.31 262 ASP A C 1
ATOM 2141 O O . ASP A 1 262 ? -16.299 2.668 15.780 1.00 97.31 262 ASP A O 1
ATOM 2145 N N . GLN A 1 263 ? -14.822 4.020 14.767 1.00 98.19 263 GLN A N 1
ATOM 2146 C CA . GLN A 1 263 ? -14.789 3.289 13.495 1.00 98.19 263 GLN A CA 1
ATOM 2147 C C . GLN A 1 263 ? -13.575 2.356 13.394 1.00 98.19 263 GLN A C 1
ATOM 2149 O O . GLN A 1 263 ? -13.648 1.310 12.752 1.00 98.19 263 GLN A O 1
ATOM 2154 N N . MET A 1 264 ? -12.437 2.716 13.990 1.00 98.50 264 MET A N 1
ATOM 2155 C CA . MET A 1 264 ? -11.205 1.926 13.907 1.00 98.50 264 MET A CA 1
ATOM 2156 C C . MET A 1 264 ? -11.322 0.616 14.691 1.00 98.50 264 MET A C 1
ATOM 2158 O O . MET A 1 264 ? -11.548 0.630 15.898 1.00 98.50 264 MET A O 1
ATOM 2162 N N . PHE A 1 265 ? -11.110 -0.521 14.021 1.00 98.25 265 PHE A N 1
ATOM 2163 C CA . PHE A 1 265 ? -11.326 -1.839 14.622 1.00 98.25 265 PHE A CA 1
ATOM 2164 C C . PHE A 1 265 ? -10.030 -2.622 14.863 1.00 98.25 265 PHE A C 1
ATOM 2166 O O . PHE A 1 265 ? -9.763 -3.039 15.989 1.00 98.25 265 PHE A O 1
ATOM 2173 N N . VAL A 1 266 ? -9.198 -2.804 13.831 1.00 98.44 266 VAL A N 1
ATOM 2174 C CA . VAL A 1 266 ? -7.920 -3.535 13.934 1.00 98.44 266 VAL A CA 1
ATOM 2175 C C . VAL A 1 266 ? -6.908 -3.042 12.897 1.00 98.44 266 VAL A C 1
ATOM 2177 O O . VAL A 1 266 ? -7.275 -2.668 11.782 1.00 98.44 266 VAL A O 1
ATOM 2180 N N . MET A 1 267 ? -5.614 -3.050 13.232 1.00 98.62 267 MET A N 1
ATOM 2181 C CA . MET A 1 267 ? -4.551 -2.715 12.276 1.00 98.62 267 MET A CA 1
ATOM 2182 C C . MET A 1 267 ? -3.420 -3.746 12.267 1.00 98.62 267 MET A C 1
ATOM 2184 O O . MET A 1 267 ? -2.875 -4.118 13.303 1.00 98.62 267 MET A O 1
ATOM 2188 N N . ALA A 1 268 ? -3.014 -4.164 11.073 1.00 98.50 268 ALA A N 1
ATOM 2189 C CA . ALA A 1 268 ? -1.841 -4.989 10.835 1.00 98.50 268 ALA A CA 1
ATOM 2190 C C . ALA A 1 268 ? -0.804 -4.188 10.044 1.00 98.50 268 ALA A C 1
ATOM 2192 O O . ALA A 1 268 ? -1.032 -3.765 8.908 1.00 98.50 268 ALA A O 1
ATOM 2193 N N . PHE A 1 269 ? 0.358 -3.981 10.644 1.00 98.25 269 PHE A N 1
ATOM 2194 C CA . PHE A 1 269 ? 1.449 -3.235 10.048 1.00 98.25 269 PHE A CA 1
ATOM 2195 C C . PHE A 1 269 ? 2.578 -4.145 9.585 1.00 98.25 269 PHE A C 1
ATOM 2197 O O . PHE A 1 269 ? 2.892 -5.144 10.220 1.00 98.25 269 PHE A O 1
ATOM 2204 N N . SER A 1 270 ? 3.210 -3.772 8.479 1.00 96.50 270 SER A N 1
ATOM 2205 C CA . SER A 1 270 ? 4.376 -4.450 7.918 1.00 96.50 270 SER A CA 1
ATOM 2206 C C . SER A 1 270 ? 5.569 -3.501 7.933 1.00 96.50 270 SER A C 1
ATOM 2208 O O . SER A 1 270 ? 5.588 -2.543 7.162 1.00 96.50 270 SER A O 1
ATOM 2210 N N . GLU A 1 271 ? 6.571 -3.781 8.762 1.00 94.81 271 GLU A N 1
ATOM 2211 C CA . GLU A 1 271 ? 7.784 -2.973 8.942 1.00 94.81 271 GLU A CA 1
ATOM 2212 C C . GLU A 1 271 ? 7.488 -1.490 9.232 1.00 94.81 271 GLU A C 1
ATOM 2214 O O . GLU A 1 271 ? 8.051 -0.587 8.610 1.00 94.81 271 GLU A O 1
ATOM 2219 N N . SER A 1 272 ? 6.552 -1.207 10.144 1.00 94.56 272 SER A N 1
ATOM 2220 C CA . SER A 1 272 ? 6.194 0.184 10.422 1.00 94.56 272 SER A CA 1
ATOM 2221 C C . SER A 1 272 ? 7.339 0.964 11.069 1.00 94.56 272 SER A C 1
ATOM 2223 O O . SER A 1 272 ? 8.080 0.452 11.906 1.00 94.56 272 SER A O 1
ATOM 2225 N N . SER A 1 273 ? 7.446 2.243 10.706 1.00 89.69 273 SER A N 1
ATOM 2226 C CA . SER A 1 273 ? 8.428 3.182 11.266 1.00 89.69 273 SER A CA 1
ATOM 2227 C C . SER A 1 273 ? 7.932 3.945 12.505 1.00 89.69 273 SER A C 1
ATOM 2229 O O . SER A 1 273 ? 8.604 4.874 12.949 1.00 89.69 273 SER A O 1
ATOM 2231 N N . HIS A 1 274 ? 6.755 3.611 13.048 1.00 93.62 274 HIS A N 1
ATOM 2232 C CA . HIS A 1 274 ? 6.226 4.290 14.233 1.00 93.62 274 HIS A CA 1
ATOM 2233 C C . HIS A 1 274 ? 7.016 3.945 15.501 1.00 93.62 274 HIS A C 1
ATOM 2235 O O . HIS A 1 274 ? 7.648 2.896 15.606 1.00 93.62 274 HIS A O 1
ATOM 2241 N N . ALA A 1 275 ? 6.924 4.830 16.490 1.00 91.00 275 ALA A N 1
ATOM 2242 C CA . ALA A 1 275 ? 7.366 4.566 17.850 1.00 91.00 275 ALA A CA 1
ATOM 2243 C C . ALA A 1 275 ? 6.277 5.012 18.825 1.00 91.00 275 ALA A C 1
ATOM 2245 O O . ALA A 1 275 ? 5.692 6.084 18.650 1.00 91.00 275 ALA A O 1
ATOM 2246 N N . ILE A 1 276 ? 6.046 4.248 19.889 1.00 91.50 276 ILE A N 1
ATOM 2247 C CA . ILE A 1 276 ? 5.038 4.559 20.909 1.00 91.50 276 ILE A CA 1
ATOM 2248 C C . ILE A 1 276 ? 5.269 5.932 21.554 1.00 91.50 276 ILE A C 1
ATOM 2250 O O . ILE A 1 276 ? 4.319 6.639 21.877 1.00 91.50 276 ILE A O 1
ATOM 2254 N N . ALA A 1 277 ? 6.533 6.359 21.655 1.00 89.75 277 ALA A N 1
ATOM 2255 C CA . ALA A 1 277 ? 6.912 7.679 22.154 1.00 89.75 277 ALA A CA 1
ATOM 2256 C C . ALA A 1 277 ? 6.345 8.837 21.308 1.00 89.75 277 ALA A C 1
ATOM 2258 O O . ALA A 1 277 ? 6.172 9.937 21.824 1.00 89.75 277 ALA A O 1
ATOM 2259 N N . SER A 1 278 ? 6.037 8.593 20.028 1.00 89.25 278 SER A N 1
ATOM 2260 C CA . SER A 1 278 ? 5.423 9.581 19.128 1.00 89.25 278 SER A CA 1
ATOM 2261 C C . SER A 1 278 ? 3.895 9.634 19.209 1.00 89.25 278 SER A C 1
ATOM 2263 O O . SER A 1 278 ? 3.294 10.571 18.693 1.00 89.25 278 SER A O 1
ATOM 2265 N N . ILE A 1 279 ? 3.265 8.659 19.869 1.00 94.75 279 ILE A N 1
ATOM 2266 C CA . ILE A 1 279 ? 1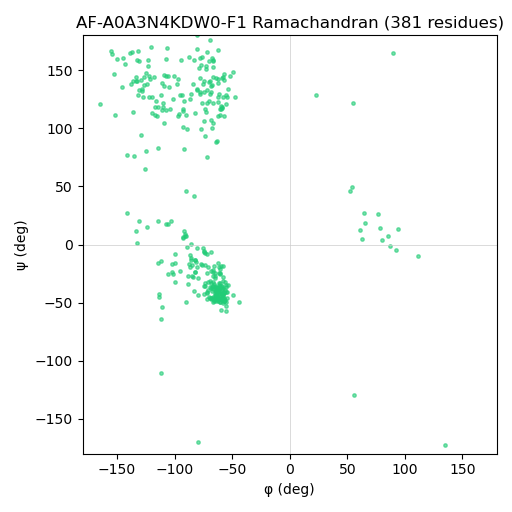.817 8.620 20.075 1.00 94.75 279 ILE A CA 1
ATOM 2267 C C . ILE A 1 279 ? 1.535 9.339 21.390 1.00 94.75 279 ILE A C 1
ATOM 2269 O O . ILE A 1 279 ? 1.927 8.856 22.444 1.00 94.75 279 ILE A O 1
ATOM 2273 N N . THR A 1 280 ? 0.899 10.502 21.362 1.00 95.44 280 THR A N 1
ATOM 2274 C CA . THR A 1 280 ? 0.562 11.296 22.555 1.00 95.44 280 THR A CA 1
ATOM 2275 C C . THR A 1 280 ? -0.857 11.042 23.058 1.00 95.44 280 THR A C 1
ATOM 2277 O O . THR A 1 280 ? -1.126 11.270 24.233 1.00 95.44 280 THR A O 1
ATOM 2280 N N . CYS A 1 281 ? -1.758 10.562 22.198 1.00 96.25 281 CYS A N 1
ATOM 2281 C CA . CYS A 1 281 ? -3.122 10.200 22.569 1.00 96.25 281 CYS A CA 1
ATOM 2282 C C . CYS A 1 281 ? -3.129 8.895 23.385 1.00 96.25 281 CYS A C 1
ATOM 2284 O O . CYS A 1 281 ? -2.786 7.829 22.872 1.00 96.25 281 CYS A O 1
ATOM 2286 N N . GLU A 1 282 ? -3.520 8.967 24.661 1.00 95.38 282 GLU A N 1
ATOM 2287 C CA . GLU A 1 282 ? -3.513 7.810 25.569 1.00 95.38 282 GLU A CA 1
ATOM 2288 C C . GLU A 1 282 ? -4.461 6.691 25.121 1.00 95.38 282 GLU A C 1
ATOM 2290 O O . GLU A 1 282 ? -4.119 5.514 25.234 1.00 95.38 282 GLU A O 1
ATOM 2295 N N . ASP A 1 283 ? -5.628 7.034 24.576 1.00 96.56 283 ASP A N 1
ATOM 2296 C CA . ASP A 1 283 ? -6.596 6.036 24.118 1.00 96.56 283 ASP A CA 1
ATOM 2297 C C . ASP A 1 283 ? -6.151 5.359 22.819 1.00 96.56 283 ASP A C 1
ATOM 2299 O O . ASP A 1 283 ? -6.315 4.146 22.680 1.00 96.56 283 ASP A O 1
ATOM 2303 N N . LEU A 1 284 ? -5.455 6.078 21.931 1.00 97.19 284 LEU A N 1
ATOM 2304 C CA . LEU A 1 284 ? -4.784 5.454 20.792 1.00 97.19 284 LEU A CA 1
ATOM 2305 C C . LEU A 1 284 ? -3.660 4.511 21.247 1.00 97.19 284 LEU A C 1
ATOM 2307 O O . LEU A 1 284 ? -3.511 3.433 20.679 1.00 97.19 284 LEU A O 1
ATOM 2311 N N . ARG A 1 285 ? -2.894 4.850 22.297 1.00 95.50 285 ARG A N 1
ATOM 2312 C CA . ARG A 1 285 ? -1.903 3.913 22.869 1.00 95.50 285 ARG A CA 1
ATOM 2313 C C . ARG A 1 285 ? -2.568 2.625 23.357 1.00 95.50 285 ARG A C 1
ATOM 2315 O O . ARG A 1 285 ? -2.046 1.544 23.102 1.00 95.50 285 ARG A O 1
ATOM 2322 N N . LYS A 1 286 ? -3.723 2.723 24.026 1.00 93.50 286 LYS A N 1
ATOM 2323 C CA . LYS A 1 286 ? -4.508 1.547 24.450 1.00 93.50 286 LYS A CA 1
ATOM 2324 C C . LYS A 1 286 ? -4.979 0.730 23.254 1.00 93.50 286 LYS A C 1
ATOM 2326 O O . LYS A 1 286 ? -4.818 -0.488 23.257 1.00 93.50 286 LYS A O 1
ATOM 2331 N N . PHE A 1 287 ? -5.483 1.394 22.217 1.00 95.88 287 PHE A N 1
ATOM 2332 C CA . PHE A 1 287 ? -5.856 0.735 20.971 1.00 95.88 287 PHE A CA 1
ATOM 2333 C C . PHE A 1 287 ? -4.666 0.004 20.332 1.00 95.88 287 PHE A C 1
ATOM 2335 O O . PHE A 1 287 ? -4.812 -1.141 19.919 1.00 95.88 287 PHE A O 1
ATOM 2342 N N . PHE A 1 288 ? -3.470 0.602 20.320 1.00 95.44 288 PHE A N 1
ATOM 2343 C CA . PHE A 1 288 ? -2.254 -0.041 19.811 1.00 95.44 288 PHE A CA 1
ATOM 2344 C C . PHE A 1 288 ? -1.909 -1.338 20.545 1.00 95.44 288 PHE A C 1
ATOM 2346 O O . PHE A 1 288 ? -1.592 -2.343 19.909 1.00 95.44 288 PHE A O 1
ATOM 2353 N N . MET A 1 289 ? -2.025 -1.348 21.871 1.00 92.06 289 MET A N 1
ATOM 2354 C CA . MET A 1 289 ? -1.765 -2.553 22.660 1.00 92.06 289 MET A CA 1
ATOM 2355 C C . MET A 1 289 ? -2.773 -3.666 22.346 1.00 92.06 289 MET A C 1
ATOM 2357 O O . MET A 1 289 ? -2.390 -4.821 22.172 1.00 92.06 289 MET A O 1
ATOM 2361 N N . LEU A 1 290 ? -4.056 -3.316 22.231 1.00 93.31 290 LEU A N 1
ATOM 2362 C CA . LEU A 1 290 ? -5.144 -4.291 22.140 1.00 93.31 290 LEU A CA 1
ATOM 2363 C C . LEU A 1 290 ? -5.454 -4.751 20.711 1.00 93.31 290 LEU A C 1
ATOM 2365 O O . LEU A 1 290 ? -5.852 -5.894 20.513 1.00 93.31 290 LEU A O 1
ATOM 2369 N N . ARG A 1 291 ? -5.308 -3.867 19.720 1.00 96.56 291 ARG A N 1
ATOM 2370 C CA . ARG A 1 291 ? -5.887 -4.021 18.373 1.00 96.56 291 ARG A CA 1
ATOM 2371 C C . ARG A 1 291 ? -4.902 -3.732 17.236 1.00 96.56 291 ARG A C 1
ATOM 2373 O O . ARG A 1 291 ? -5.316 -3.603 16.084 1.00 96.56 291 ARG A O 1
ATOM 2380 N N . VAL A 1 292 ? -3.605 -3.618 17.530 1.00 97.19 292 VAL A N 1
ATOM 2381 C CA . VAL A 1 292 ? -2.574 -3.427 16.499 1.00 97.19 292 VAL A CA 1
ATOM 2382 C C . VAL A 1 292 ? -1.509 -4.514 16.586 1.00 97.19 292 VAL A C 1
ATOM 2384 O O . VAL A 1 292 ? -1.055 -4.873 17.676 1.00 97.19 292 VAL A O 1
ATOM 2387 N N . ARG A 1 293 ? -1.081 -5.023 15.427 1.00 97.62 293 ARG A N 1
ATOM 2388 C CA . ARG A 1 293 ? 0.115 -5.863 15.287 1.00 97.62 293 ARG A CA 1
ATOM 2389 C C . ARG A 1 293 ? 1.114 -5.242 14.331 1.00 97.62 293 ARG A C 1
ATOM 2391 O O . ARG A 1 293 ? 0.728 -4.715 13.291 1.00 97.62 293 ARG A O 1
ATOM 2398 N N . ASN A 1 294 ? 2.398 -5.374 14.643 1.00 97.81 294 ASN A N 1
ATOM 2399 C CA . ASN A 1 294 ? 3.492 -5.020 13.747 1.00 97.81 294 ASN A CA 1
ATOM 2400 C C . ASN A 1 294 ? 4.295 -6.272 13.375 1.00 97.81 294 ASN A C 1
ATOM 2402 O O . ASN A 1 294 ? 4.810 -6.982 14.230 1.00 97.81 294 ASN A O 1
ATOM 2406 N N . TYR A 1 295 ? 4.419 -6.550 12.088 1.00 98.06 295 TYR A N 1
ATOM 2407 C CA . TYR A 1 295 ? 5.199 -7.658 11.556 1.00 98.06 295 TYR A CA 1
ATOM 2408 C C . TYR A 1 295 ? 6.522 -7.105 11.041 1.00 98.06 295 TYR A C 1
ATOM 2410 O O . TYR A 1 295 ? 6.508 -6.192 10.215 1.00 98.06 295 TYR A O 1
ATOM 2418 N N . VAL A 1 296 ? 7.648 -7.637 11.518 1.00 97.44 296 VAL A N 1
ATOM 2419 C CA . VAL A 1 296 ? 8.979 -7.090 11.217 1.00 97.44 296 VAL A CA 1
ATOM 2420 C C . VAL A 1 296 ? 9.924 -8.100 10.571 1.00 97.44 296 VAL A C 1
ATOM 2422 O O . VAL A 1 296 ? 9.812 -9.320 10.752 1.00 97.44 296 VAL A O 1
ATOM 2425 N N . VAL A 1 297 ? 10.887 -7.600 9.801 1.00 96.50 297 VAL A N 1
ATOM 2426 C CA . VAL A 1 297 ? 12.022 -8.374 9.292 1.00 96.50 297 VAL A CA 1
ATOM 2427 C C . VAL A 1 297 ? 12.902 -8.774 10.474 1.00 96.50 297 VAL A C 1
ATOM 2429 O O . VAL A 1 297 ? 13.663 -7.972 11.011 1.00 96.50 297 VAL A O 1
ATOM 2432 N N . HIS A 1 298 ? 12.820 -10.040 10.866 1.00 96.50 298 HIS A N 1
ATOM 2433 C CA . HIS A 1 298 ? 13.622 -10.597 11.947 1.00 96.50 298 HIS A CA 1
ATOM 2434 C C . HIS A 1 298 ? 14.032 -12.037 11.622 1.00 96.50 298 HIS A C 1
ATOM 2436 O O . HIS A 1 298 ? 13.398 -12.706 10.804 1.00 96.50 298 HIS A O 1
ATOM 2442 N N . SER A 1 299 ? 15.139 -12.494 12.213 1.00 93.62 299 SER A N 1
ATOM 2443 C CA . SER A 1 299 ? 15.707 -13.825 11.952 1.00 93.62 299 SER A CA 1
ATOM 2444 C C . SER A 1 299 ? 14.964 -14.962 12.645 1.00 93.62 299 SER A C 1
ATOM 2446 O O . SER A 1 299 ? 15.163 -16.121 12.281 1.00 93.62 299 SER A O 1
ATOM 2448 N N . ASP A 1 300 ? 14.149 -14.636 13.643 1.00 95.56 300 ASP A N 1
ATOM 2449 C CA . ASP A 1 300 ? 13.375 -15.619 14.397 1.00 95.56 300 ASP A CA 1
ATOM 2450 C C . ASP A 1 300 ? 12.297 -16.257 13.512 1.00 95.56 300 ASP A C 1
ATOM 2452 O O . ASP A 1 300 ? 11.931 -15.687 12.476 1.00 95.56 300 ASP A O 1
ATOM 2456 N N . PRO A 1 301 ? 11.767 -17.434 13.886 1.00 96.44 301 PRO A N 1
ATOM 2457 C CA . PRO A 1 301 ? 10.739 -18.106 13.104 1.00 96.44 301 PRO A CA 1
ATOM 2458 C C . PRO A 1 301 ? 9.541 -17.203 12.778 1.00 96.44 301 PRO A C 1
ATOM 2460 O O . PRO A 1 301 ? 9.134 -16.355 13.570 1.00 96.44 301 PRO A O 1
ATOM 2463 N N . LYS A 1 302 ? 8.959 -17.401 11.591 1.00 96.69 302 LYS A N 1
ATOM 2464 C CA . LYS A 1 302 ? 7.738 -16.708 11.165 1.00 96.69 302 LYS A CA 1
ATOM 2465 C C . LYS A 1 302 ? 6.627 -16.915 12.206 1.00 96.69 302 LYS A C 1
ATOM 2467 O O . LYS A 1 302 ? 6.293 -18.055 12.518 1.00 96.69 302 LYS A O 1
ATOM 2472 N N . GLY A 1 303 ? 6.032 -15.818 12.670 1.00 95.44 303 GLY A N 1
ATOM 2473 C CA . GLY A 1 303 ? 4.957 -15.812 13.664 1.00 95.44 303 GLY A CA 1
ATOM 2474 C C . GLY A 1 303 ? 5.434 -15.792 15.116 1.00 95.44 303 GLY A C 1
ATOM 2475 O O . GLY A 1 303 ? 4.593 -15.736 16.008 1.00 95.44 303 GLY A O 1
ATOM 2476 N N . GLU A 1 304 ? 6.746 -15.803 15.368 1.00 95.75 304 GLU A N 1
ATOM 2477 C CA . GLU A 1 304 ? 7.279 -15.697 16.727 1.00 95.75 304 GLU A CA 1
ATOM 2478 C C . GLU A 1 304 ? 7.011 -14.302 17.301 1.00 95.75 304 GLU A C 1
ATOM 2480 O O . GLU A 1 304 ? 7.279 -13.293 16.641 1.00 95.75 304 GLU A O 1
ATOM 2485 N N . PHE A 1 305 ? 6.481 -14.242 18.524 1.00 94.81 305 PHE A N 1
ATOM 2486 C CA . PHE A 1 305 ? 6.267 -12.982 19.227 1.00 94.81 305 PHE A CA 1
ATOM 2487 C C . PHE A 1 305 ? 7.605 -12.363 19.631 1.00 94.81 305 PHE A C 1
ATOM 2489 O O . PHE A 1 305 ? 8.446 -13.001 20.261 1.00 94.81 305 PHE A O 1
ATOM 2496 N N . LEU A 1 306 ? 7.775 -11.088 19.301 1.00 92.56 306 LEU A N 1
ATOM 2497 C CA . LEU A 1 306 ? 8.941 -10.295 19.637 1.00 92.56 306 LEU A CA 1
ATOM 2498 C C . LEU A 1 306 ? 8.540 -9.256 20.671 1.00 92.56 306 LEU A C 1
ATOM 2500 O O . LEU A 1 306 ? 7.725 -8.365 20.416 1.00 92.56 306 LEU A O 1
ATOM 2504 N N . LEU A 1 307 ? 9.159 -9.347 21.841 1.00 87.25 307 LEU A N 1
ATOM 2505 C CA . LEU A 1 307 ? 8.998 -8.331 22.859 1.00 87.25 307 LEU A CA 1
ATOM 2506 C C . LEU A 1 307 ? 9.783 -7.080 22.453 1.00 87.25 307 LEU A C 1
ATOM 2508 O O . LEU A 1 307 ? 10.962 -6.973 22.754 1.00 87.25 307 LEU A O 1
ATOM 2512 N N . ASP A 1 308 ? 9.128 -6.127 21.790 1.00 86.94 308 ASP A N 1
ATOM 2513 C CA . ASP A 1 308 ? 9.709 -4.829 21.438 1.00 86.94 308 ASP A CA 1
ATOM 2514 C C . ASP A 1 308 ? 8.791 -3.679 21.879 1.00 86.94 308 ASP A C 1
ATOM 2516 O O . ASP A 1 308 ? 7.868 -3.279 21.160 1.00 86.94 308 ASP A O 1
ATOM 2520 N N . PRO A 1 309 ? 9.025 -3.113 23.073 1.00 83.44 309 PRO A N 1
ATOM 2521 C CA . PRO A 1 309 ? 8.129 -2.113 23.634 1.00 83.44 309 PRO A CA 1
ATOM 2522 C C . PRO A 1 309 ? 8.207 -0.761 22.909 1.00 83.44 309 PRO A C 1
ATOM 2524 O O . PRO A 1 309 ? 7.377 0.110 23.164 1.00 83.44 309 PRO A O 1
ATOM 2527 N N . ARG A 1 310 ? 9.162 -0.563 21.985 1.00 88.00 310 ARG A N 1
ATOM 2528 C CA . ARG A 1 310 ? 9.296 0.690 21.223 1.00 88.00 310 ARG A CA 1
ATOM 2529 C C . ARG A 1 310 ? 8.104 0.938 20.306 1.00 88.00 310 ARG A C 1
ATOM 2531 O O . ARG A 1 310 ? 7.809 2.096 20.026 1.00 88.00 310 ARG A O 1
ATOM 2538 N N . TYR A 1 311 ? 7.425 -0.116 19.854 1.00 91.06 311 TYR A N 1
ATOM 2539 C CA . TYR A 1 311 ? 6.240 -0.007 19.001 1.00 91.06 311 TYR A CA 1
ATOM 2540 C C . TYR A 1 311 ? 4.949 0.192 19.806 1.00 91.06 311 TYR A C 1
ATOM 2542 O O . TYR A 1 311 ? 4.009 0.811 19.320 1.00 91.06 311 TYR A O 1
ATOM 2550 N N . GLY A 1 312 ? 4.898 -0.286 21.055 1.00 90.88 312 GLY A N 1
ATOM 2551 C CA . GLY A 1 312 ? 3.692 -0.210 21.892 1.00 90.88 312 GLY A CA 1
ATOM 2552 C C . GLY A 1 312 ? 2.509 -1.030 21.363 1.00 90.88 312 GLY A C 1
ATOM 2553 O O . GLY A 1 312 ? 1.374 -0.794 21.761 1.00 90.88 312 GLY A O 1
ATOM 2554 N N . CYS A 1 313 ? 2.778 -1.983 20.473 1.00 94.25 313 CYS A N 1
ATOM 2555 C CA . CYS A 1 313 ? 1.831 -2.955 19.942 1.00 94.25 313 CYS A CA 1
ATOM 2556 C C . CYS A 1 313 ? 2.504 -4.332 19.842 1.00 94.25 313 CYS A C 1
ATOM 2558 O O . CYS A 1 313 ? 3.733 -4.446 19.933 1.00 94.25 313 CYS A O 1
ATOM 2560 N N . ALA A 1 314 ? 1.710 -5.390 19.670 1.00 95.12 314 ALA A N 1
ATOM 2561 C CA . ALA A 1 314 ? 2.249 -6.741 19.590 1.00 95.12 314 ALA A CA 1
ATOM 2562 C C . ALA A 1 314 ? 3.090 -6.896 18.314 1.00 95.12 314 ALA A C 1
ATOM 2564 O O . ALA A 1 314 ? 2.606 -6.663 17.206 1.00 95.12 314 ALA A O 1
ATOM 2565 N N . THR A 1 315 ? 4.364 -7.260 18.468 1.00 96.50 315 THR A N 1
ATOM 2566 C CA . THR A 1 315 ? 5.319 -7.326 17.356 1.00 96.50 315 THR A CA 1
ATOM 2567 C C . THR A 1 315 ? 5.690 -8.774 17.061 1.00 96.50 315 THR A C 1
ATOM 2569 O O . THR A 1 315 ? 5.865 -9.561 17.985 1.00 96.50 315 THR A O 1
ATOM 2572 N N . PHE A 1 316 ? 5.792 -9.146 15.786 1.00 97.19 316 PHE A N 1
ATOM 2573 C CA . PHE A 1 316 ? 6.029 -10.528 15.366 1.00 97.19 316 PHE A CA 1
ATOM 2574 C C . PHE A 1 316 ? 7.122 -10.628 14.306 1.00 97.19 316 PHE A C 1
ATOM 2576 O O . PHE A 1 316 ? 7.187 -9.821 13.373 1.00 97.19 316 PHE A O 1
ATOM 2583 N N . SER A 1 317 ? 7.956 -11.660 14.421 1.00 97.56 317 SER A N 1
ATOM 2584 C CA . SER A 1 317 ? 8.936 -12.002 13.399 1.00 97.56 317 SER A CA 1
ATOM 2585 C C . SER A 1 317 ? 8.249 -12.532 12.150 1.00 97.56 317 SER A C 1
ATOM 2587 O O . SER A 1 317 ? 7.303 -13.321 12.205 1.00 97.56 317 SER A O 1
ATOM 2589 N N . THR A 1 318 ? 8.771 -12.141 10.995 1.00 96.94 318 THR A N 1
ATOM 2590 C CA . THR A 1 318 ? 8.283 -12.621 9.699 1.00 96.94 318 THR A CA 1
ATOM 2591 C C . THR A 1 318 ? 9.181 -13.695 9.094 1.00 96.94 318 THR A C 1
ATOM 2593 O O . THR A 1 318 ? 8.760 -14.383 8.168 1.00 96.94 318 THR A O 1
ATOM 2596 N N . GLY A 1 319 ? 10.424 -13.843 9.571 1.00 94.94 319 GLY A N 1
ATOM 2597 C CA . GLY A 1 319 ? 11.437 -14.702 8.944 1.00 94.94 319 GLY A CA 1
ATOM 2598 C C . GLY A 1 319 ? 11.840 -14.270 7.523 1.00 94.94 319 GLY A C 1
ATOM 2599 O O . GLY A 1 319 ? 12.608 -14.965 6.852 1.00 94.94 319 GLY A O 1
ATOM 2600 N N . THR A 1 320 ? 11.320 -13.136 7.041 1.00 93.38 320 THR A N 1
ATOM 2601 C CA . THR A 1 320 ? 11.583 -12.626 5.694 1.00 93.38 320 THR A CA 1
ATOM 2602 C C . THR A 1 320 ? 12.923 -11.895 5.638 1.00 93.38 320 THR A C 1
ATOM 2604 O O . THR A 1 320 ? 13.542 -11.592 6.655 1.00 93.38 320 THR A O 1
ATOM 2607 N N . LYS A 1 321 ? 13.405 -11.597 4.425 1.00 90.50 321 LYS A N 1
ATOM 2608 C CA . LYS A 1 321 ? 14.657 -10.836 4.219 1.00 90.50 321 LYS A CA 1
ATOM 2609 C C . LYS A 1 321 ? 14.439 -9.361 3.898 1.00 90.50 321 LYS A C 1
ATOM 2611 O O . LYS A 1 321 ? 15.395 -8.586 3.900 1.00 90.50 321 LYS A O 1
ATOM 2616 N N . HIS A 1 322 ? 13.221 -8.991 3.520 1.00 90.50 322 HIS A N 1
ATOM 2617 C CA . HIS A 1 322 ? 12.897 -7.684 2.963 1.00 90.50 322 HIS A CA 1
ATOM 2618 C C . HIS A 1 322 ? 11.494 -7.280 3.410 1.00 90.50 322 HIS A C 1
ATOM 2620 O O . HIS A 1 322 ? 10.574 -8.077 3.275 1.00 90.50 322 HIS A O 1
ATOM 2626 N N . ALA A 1 323 ? 11.312 -6.028 3.829 1.00 91.69 323 ALA A N 1
ATOM 2627 C CA . ALA A 1 323 ? 10.022 -5.508 4.293 1.00 91.69 323 ALA A CA 1
ATOM 2628 C C . ALA A 1 323 ? 8.880 -5.703 3.275 1.00 91.69 323 ALA A C 1
ATOM 2630 O O . ALA A 1 323 ? 7.792 -6.143 3.621 1.00 91.69 323 ALA A O 1
ATOM 2631 N N . GLN A 1 324 ? 9.156 -5.481 1.985 1.00 89.50 324 GLN A N 1
ATOM 2632 C CA . GLN A 1 324 ? 8.196 -5.674 0.882 1.00 89.50 324 GLN A CA 1
ATOM 2633 C C . GLN A 1 324 ? 7.710 -7.129 0.729 1.00 89.50 324 GLN A C 1
ATOM 2635 O O . GLN A 1 324 ? 6.735 -7.395 0.030 1.00 89.50 324 GLN A O 1
ATOM 2640 N N . ALA A 1 325 ? 8.413 -8.085 1.342 1.00 93.75 325 ALA A N 1
ATOM 2641 C CA . ALA A 1 325 ? 8.056 -9.496 1.331 1.00 93.75 325 ALA A CA 1
ATOM 2642 C C . ALA A 1 325 ? 7.094 -9.881 2.460 1.00 93.75 325 ALA A C 1
ATOM 2644 O O . ALA A 1 325 ? 6.475 -10.934 2.367 1.00 93.75 325 ALA A O 1
ATOM 2645 N N . ILE A 1 326 ? 6.955 -9.053 3.500 1.00 96.38 326 ILE A N 1
ATOM 2646 C CA . ILE A 1 326 ? 6.198 -9.391 4.709 1.00 96.38 326 ILE A CA 1
ATOM 2647 C C . ILE A 1 326 ? 4.740 -9.688 4.375 1.00 96.38 326 ILE A C 1
ATOM 2649 O O . ILE A 1 326 ? 4.282 -10.788 4.659 1.00 96.38 326 ILE A O 1
ATOM 2653 N N . VAL A 1 327 ? 4.017 -8.761 3.735 1.00 96.62 327 VAL A N 1
ATOM 2654 C CA . VAL A 1 327 ? 2.597 -8.995 3.424 1.00 96.62 327 VAL A CA 1
ATOM 2655 C C . VAL A 1 327 ? 2.409 -10.196 2.486 1.00 96.62 327 VAL A C 1
ATOM 2657 O O . VAL A 1 327 ? 1.584 -11.044 2.811 1.00 96.62 327 VAL A O 1
ATOM 2660 N N . PRO A 1 328 ? 3.177 -10.360 1.388 1.00 95.31 328 PRO A N 1
ATOM 2661 C CA . PRO A 1 328 ? 3.103 -11.564 0.556 1.00 95.31 328 PRO A CA 1
ATOM 2662 C C . PRO A 1 328 ? 3.397 -12.880 1.295 1.00 95.31 328 PRO A C 1
ATOM 2664 O O . PRO A 1 328 ? 2.655 -13.849 1.146 1.00 95.31 328 PRO A O 1
ATOM 2667 N N . GLU A 1 329 ? 4.469 -12.940 2.089 1.00 95.88 329 GLU A N 1
ATOM 2668 C CA . GLU A 1 329 ? 4.939 -14.178 2.733 1.00 95.88 329 GLU A CA 1
ATOM 2669 C C . GLU A 1 329 ? 4.190 -14.507 4.035 1.00 95.88 329 GLU A C 1
ATOM 2671 O O . GLU A 1 329 ? 4.133 -15.672 4.435 1.00 95.88 329 GLU A O 1
ATOM 2676 N N . CYS A 1 330 ? 3.602 -13.505 4.691 1.00 97.06 330 CYS A N 1
ATOM 2677 C CA . CYS A 1 330 ? 2.839 -13.622 5.939 1.00 97.06 330 CYS A CA 1
ATOM 2678 C C . CYS A 1 330 ? 1.353 -13.273 5.764 1.00 97.06 330 CYS A C 1
ATOM 2680 O O . CYS A 1 330 ? 0.673 -12.968 6.743 1.00 97.06 330 CYS A O 1
ATOM 2682 N N . HIS A 1 331 ? 0.839 -13.322 4.531 1.00 96.75 331 HIS A N 1
ATOM 2683 C CA . HIS A 1 331 ? -0.559 -13.014 4.223 1.00 96.75 331 HIS A CA 1
ATOM 2684 C C . HIS A 1 331 ? -1.535 -13.862 5.050 1.00 96.75 331 HIS A C 1
ATOM 2686 O O . HIS A 1 331 ? -2.539 -13.362 5.539 1.00 96.75 331 HIS A O 1
ATOM 2692 N N . ASP A 1 332 ? -1.233 -15.148 5.221 1.00 95.94 332 ASP A N 1
ATOM 2693 C CA . ASP A 1 332 ? -1.966 -16.077 6.082 1.00 95.94 332 ASP A CA 1
ATOM 2694 C C . ASP A 1 332 ? -2.070 -15.573 7.528 1.00 95.94 332 ASP A C 1
ATOM 2696 O O . ASP A 1 332 ? -3.184 -15.425 8.022 1.00 95.94 332 ASP A O 1
ATOM 2700 N N . LEU A 1 333 ? -0.940 -15.230 8.155 1.00 96.25 333 LEU A N 1
ATOM 2701 C CA . LEU A 1 333 ? -0.891 -14.748 9.540 1.00 96.25 333 LEU A CA 1
ATOM 2702 C C . LEU A 1 333 ? -1.614 -13.414 9.730 1.00 96.25 333 LEU A C 1
ATOM 2704 O O . LEU A 1 333 ? -2.271 -13.203 10.746 1.00 96.25 333 LEU A O 1
ATOM 2708 N N . ILE A 1 334 ? -1.471 -12.501 8.766 1.00 98.00 334 ILE A N 1
ATOM 2709 C CA . ILE A 1 334 ? -2.122 -11.187 8.810 1.00 98.00 334 ILE A CA 1
ATOM 2710 C C . ILE A 1 334 ? -3.636 -11.362 8.715 1.00 98.00 334 ILE A C 1
ATOM 2712 O O . ILE A 1 334 ? -4.379 -10.797 9.509 1.00 98.00 334 ILE A O 1
ATOM 2716 N N . ILE A 1 335 ? -4.107 -12.166 7.761 1.00 96.88 335 ILE A N 1
ATOM 2717 C CA . ILE A 1 335 ? -5.538 -12.391 7.567 1.00 96.88 335 ILE A CA 1
ATOM 2718 C C . ILE A 1 335 ? -6.160 -13.187 8.721 1.00 96.88 335 ILE A C 1
ATOM 2720 O O . ILE A 1 335 ? -7.304 -12.917 9.085 1.00 96.88 335 ILE A O 1
ATOM 2724 N N . GLU A 1 336 ? -5.443 -14.161 9.280 1.00 96.00 336 GLU A N 1
ATOM 2725 C CA . GLU A 1 336 ? -5.862 -14.876 10.489 1.00 96.00 336 GLU A CA 1
ATOM 2726 C C . GLU A 1 336 ? -6.040 -13.902 11.655 1.00 96.00 336 GLU A C 1
ATOM 2728 O O . GLU A 1 336 ? -7.120 -13.856 12.234 1.00 96.00 336 GLU A O 1
ATOM 2733 N N . TYR A 1 337 ? -5.066 -13.018 11.885 1.00 97.69 337 TYR A N 1
ATOM 2734 C CA . TYR A 1 337 ? -5.175 -11.986 12.912 1.00 97.69 337 TYR A CA 1
ATOM 2735 C C . TYR A 1 337 ? -6.405 -11.087 12.746 1.00 97.69 337 TYR A C 1
ATOM 2737 O O . TYR A 1 337 ? -7.129 -10.872 13.716 1.00 97.69 337 TYR A O 1
ATOM 2745 N N . LEU A 1 338 ? -6.671 -10.582 11.533 1.00 97.62 338 LEU A N 1
ATOM 2746 C CA . LEU A 1 338 ? -7.860 -9.756 11.303 1.00 97.62 338 LEU A CA 1
ATOM 2747 C C . LEU A 1 338 ? -9.139 -10.515 11.686 1.00 97.62 338 LEU A C 1
ATOM 2749 O O . LEU A 1 338 ? -10.030 -9.946 12.306 1.00 97.62 338 LEU A O 1
ATOM 2753 N N . ARG A 1 339 ? -9.239 -11.811 11.363 1.00 95.94 339 ARG A N 1
ATOM 2754 C CA . ARG A 1 339 ? -10.409 -12.617 11.752 1.00 95.94 339 ARG A CA 1
ATOM 2755 C C . ARG A 1 339 ? -10.492 -12.817 13.256 1.00 95.94 339 ARG A C 1
ATOM 2757 O O . ARG A 1 339 ? -11.575 -12.642 13.804 1.00 95.94 339 ARG A O 1
ATOM 2764 N N . ASP A 1 340 ? -9.385 -13.161 13.902 1.00 95.38 340 ASP A N 1
ATOM 2765 C CA . ASP A 1 340 ? -9.343 -13.395 15.346 1.00 95.38 340 ASP A CA 1
ATOM 2766 C C . ASP A 1 340 ? -9.735 -12.136 16.120 1.00 95.38 340 ASP A C 1
ATOM 2768 O O . ASP A 1 340 ? -10.526 -12.219 17.055 1.00 95.38 340 ASP A O 1
ATOM 2772 N N . ALA A 1 341 ? -9.287 -10.960 15.669 1.00 96.31 341 ALA A N 1
ATOM 2773 C CA . ALA A 1 341 ? -9.699 -9.677 16.234 1.00 96.31 341 ALA A CA 1
ATOM 2774 C C . ALA A 1 341 ? -11.212 -9.440 16.128 1.00 96.31 341 ALA A C 1
ATOM 2776 O O . ALA A 1 341 ? -11.798 -8.832 17.011 1.00 96.31 341 ALA A O 1
ATOM 2777 N N . HIS A 1 342 ? -11.872 -9.935 15.082 1.00 95.94 342 HIS A N 1
ATOM 2778 C CA . HIS A 1 342 ? -13.332 -9.849 14.948 1.00 95.94 342 HIS A CA 1
ATOM 2779 C C . HIS A 1 342 ? -14.087 -10.919 15.758 1.00 95.94 342 HIS A C 1
ATOM 2781 O O . HIS A 1 342 ? -15.281 -10.761 16.008 1.00 95.94 342 HIS A O 1
ATOM 2787 N N . ILE A 1 343 ? -13.423 -12.008 16.162 1.00 95.94 343 ILE A N 1
ATOM 2788 C CA . ILE A 1 343 ? -14.017 -13.104 16.947 1.00 95.94 343 ILE A CA 1
ATOM 2789 C C . ILE A 1 343 ? -13.881 -12.844 18.450 1.00 95.94 343 ILE A C 1
ATOM 2791 O O . ILE A 1 343 ? -14.857 -12.979 19.185 1.00 95.94 343 ILE A O 1
ATOM 2795 N N . ASP A 1 344 ? -12.676 -12.498 18.895 1.00 94.69 344 ASP A N 1
ATOM 2796 C CA . ASP A 1 344 ? -12.331 -12.249 20.292 1.00 94.69 344 ASP A CA 1
ATOM 2797 C C . ASP A 1 344 ? -11.476 -10.977 20.383 1.00 94.69 344 ASP A C 1
ATOM 2799 O O . ASP A 1 344 ? -10.247 -11.033 20.511 1.00 94.69 344 ASP A O 1
ATOM 2803 N N . PRO A 1 345 ? -12.117 -9.805 20.251 1.00 91.00 345 PRO A N 1
ATOM 2804 C CA . PRO A 1 345 ? -11.404 -8.553 20.061 1.00 91.00 345 PRO A CA 1
ATOM 2805 C C . PRO A 1 345 ? -10.483 -8.238 21.246 1.00 91.00 345 PRO A C 1
ATOM 2807 O O . PRO A 1 345 ? -9.379 -7.726 21.046 1.00 91.00 345 PRO A O 1
ATOM 2810 N N . ASP A 1 346 ? -10.880 -8.591 22.468 1.00 87.94 346 ASP A N 1
ATOM 2811 C CA . ASP A 1 346 ? -10.155 -8.246 23.695 1.00 87.94 346 ASP A CA 1
ATOM 2812 C C . ASP A 1 346 ? -8.966 -9.165 24.000 1.00 87.94 346 ASP A C 1
ATOM 2814 O O . ASP A 1 346 ? -8.100 -8.772 24.778 1.00 87.94 346 ASP A O 1
ATOM 2818 N N . ASN A 1 347 ? -8.869 -10.326 23.342 1.00 87.00 347 ASN A N 1
ATOM 2819 C CA . ASN A 1 347 ? -7.774 -11.286 23.538 1.00 87.00 347 ASN A CA 1
ATOM 2820 C C . ASN A 1 347 ? -7.031 -11.633 22.236 1.00 87.00 347 ASN A C 1
ATOM 2822 O O . ASN A 1 347 ? -6.274 -12.602 22.179 1.00 87.00 347 ASN A O 1
ATOM 2826 N N . CYS A 1 348 ? -7.217 -10.842 21.174 1.00 90.00 348 CYS A N 1
ATOM 2827 C CA . CYS A 1 348 ? -6.555 -11.077 19.891 1.00 90.00 348 CYS A CA 1
ATOM 2828 C C . CYS A 1 348 ? -5.061 -10.710 19.885 1.00 90.00 348 CYS A C 1
ATOM 2830 O O . CYS A 1 348 ? -4.378 -10.985 18.900 1.00 90.00 348 CYS A O 1
ATOM 2832 N N . ASN A 1 349 ? -4.525 -10.122 20.957 1.00 90.25 349 ASN A N 1
ATOM 2833 C CA . ASN A 1 349 ? -3.106 -9.810 21.118 1.00 90.25 349 ASN A CA 1
ATOM 2834 C C . ASN A 1 349 ? -2.543 -10.419 22.412 1.00 90.25 349 ASN A C 1
ATOM 2836 O O . ASN A 1 349 ? -3.261 -10.499 23.406 1.00 90.25 349 ASN A O 1
ATOM 2840 N N . PRO A 1 350 ? -1.257 -10.823 22.425 1.00 84.44 350 PRO A N 1
ATOM 2841 C CA . PRO A 1 350 ? -0.571 -11.158 23.669 1.00 84.44 350 PRO A CA 1
ATOM 2842 C C . PRO A 1 350 ? -0.403 -9.914 24.552 1.00 84.44 350 PRO A C 1
ATOM 2844 O O . PRO A 1 350 ? -0.373 -8.791 24.046 1.00 84.44 350 PRO A O 1
ATOM 2847 N N . ASP A 1 351 ? -0.206 -10.120 25.856 1.00 75.06 351 ASP A N 1
ATOM 2848 C CA . ASP A 1 351 ? 0.075 -9.032 26.796 1.00 75.06 351 ASP A CA 1
ATOM 2849 C C . ASP A 1 351 ? 1.369 -8.294 26.415 1.00 75.06 351 ASP A C 1
ATOM 2851 O O . ASP A 1 351 ? 2.482 -8.820 26.533 1.00 75.06 351 ASP A O 1
ATOM 2855 N N . VAL A 1 352 ? 1.228 -7.044 25.970 1.00 73.75 352 VAL A N 1
ATOM 2856 C CA . VAL A 1 352 ? 2.356 -6.173 25.626 1.00 73.75 352 VAL A CA 1
ATOM 2857 C C . VAL A 1 352 ? 2.736 -5.346 26.858 1.00 73.75 352 VAL A C 1
ATOM 2859 O O . VAL A 1 352 ? 1.931 -4.540 27.325 1.00 73.75 352 VAL A O 1
ATOM 2862 N N . PRO A 1 353 ? 3.950 -5.501 27.419 1.00 64.69 353 PRO A N 1
ATOM 2863 C CA . PRO A 1 353 ? 4.364 -4.706 28.566 1.00 64.69 353 PRO A CA 1
ATOM 2864 C C . PRO A 1 353 ? 4.557 -3.237 28.174 1.00 64.69 353 PRO A C 1
ATOM 2866 O O . PRO A 1 353 ? 5.170 -2.913 27.155 1.00 64.69 353 PRO A O 1
ATOM 2869 N N . ILE A 1 354 ? 4.064 -2.349 29.032 1.00 57.69 354 ILE A N 1
ATOM 2870 C CA . ILE A 1 354 ? 4.161 -0.899 28.871 1.00 57.69 354 ILE A CA 1
ATOM 2871 C C . ILE A 1 354 ? 5.493 -0.427 29.455 1.00 57.69 354 ILE A C 1
ATOM 2873 O O . ILE A 1 354 ? 5.790 -0.708 30.618 1.00 57.69 354 ILE A O 1
ATOM 2877 N N . ILE A 1 355 ? 6.269 0.350 28.696 1.00 56.44 355 ILE A N 1
ATOM 2878 C CA . ILE A 1 355 ? 7.300 1.191 29.314 1.00 56.44 355 ILE A CA 1
ATOM 2879 C C . ILE A 1 355 ? 6.581 2.367 29.976 1.00 56.44 355 ILE A C 1
ATOM 2881 O O . ILE A 1 355 ? 6.083 3.268 29.300 1.00 56.44 355 ILE A O 1
ATOM 2885 N N . VAL A 1 356 ? 6.505 2.347 31.304 1.00 44.06 356 VAL A N 1
ATOM 2886 C CA . VAL A 1 356 ? 6.052 3.491 32.101 1.00 44.06 356 VAL A CA 1
ATOM 2887 C C . VAL A 1 356 ? 7.293 4.299 32.487 1.00 44.06 356 VAL A C 1
ATOM 2889 O O . VAL A 1 356 ? 8.026 3.900 33.386 1.00 44.06 356 VAL A O 1
ATOM 2892 N N . GLY A 1 357 ? 7.551 5.407 31.785 1.00 53.69 357 GLY A N 1
ATOM 2893 C CA . GLY A 1 357 ? 8.724 6.272 31.994 1.00 53.69 357 GLY A CA 1
ATOM 2894 C C . GLY A 1 357 ? 9.410 6.678 30.686 1.00 53.69 357 GLY A C 1
ATOM 2895 O O . GLY A 1 357 ? 8.888 6.403 29.603 1.00 53.69 357 GLY A O 1
ATOM 2896 N N . ASP A 1 358 ? 10.573 7.330 30.782 1.00 47.09 358 ASP A N 1
ATOM 2897 C CA . ASP A 1 358 ? 11.471 7.490 29.632 1.00 47.09 358 ASP A CA 1
ATOM 2898 C C . ASP A 1 358 ? 11.843 6.101 29.085 1.00 47.09 358 ASP A C 1
ATOM 2900 O O . ASP A 1 358 ? 11.960 5.139 29.848 1.00 47.09 358 ASP A O 1
ATOM 2904 N N . ALA A 1 359 ? 11.986 5.971 27.762 1.00 46.38 359 ALA A N 1
ATOM 2905 C CA . ALA A 1 359 ? 12.411 4.711 27.158 1.00 46.38 359 ALA A CA 1
ATOM 2906 C C . ALA A 1 359 ? 13.751 4.285 27.790 1.00 46.38 359 ALA A C 1
ATOM 2908 O O . ALA A 1 359 ? 14.698 5.072 27.697 1.00 46.38 359 ALA A O 1
ATOM 2909 N N . PRO A 1 360 ? 13.845 3.095 28.423 1.00 51.16 360 PRO A N 1
ATOM 2910 C CA . PRO A 1 360 ? 15.104 2.626 28.975 1.00 51.16 360 PRO A CA 1
ATOM 2911 C C . PRO A 1 360 ? 16.126 2.587 27.848 1.00 51.16 360 PRO A C 1
ATOM 2913 O O . PRO A 1 360 ? 15.792 2.257 26.699 1.00 51.16 360 PRO A O 1
ATOM 2916 N N . ASP A 1 361 ? 17.362 2.965 28.155 1.00 57.81 361 ASP A N 1
ATOM 2917 C CA . ASP A 1 361 ? 18.410 2.851 27.157 1.00 57.81 361 ASP A CA 1
ATOM 2918 C C . ASP A 1 361 ? 18.614 1.375 26.766 1.00 57.81 361 ASP A C 1
ATOM 2920 O O . ASP A 1 361 ? 18.087 0.439 27.377 1.00 57.81 361 ASP A O 1
ATOM 2924 N N . ARG A 1 362 ? 19.350 1.153 25.676 1.00 49.88 362 ARG A N 1
ATOM 2925 C CA . ARG A 1 362 ? 19.569 -0.190 25.130 1.00 49.88 362 ARG A CA 1
ATOM 2926 C C . ARG A 1 362 ? 20.107 -1.170 26.180 1.00 49.88 362 ARG A C 1
ATOM 2928 O O . ARG A 1 362 ? 19.779 -2.353 26.106 1.00 49.88 362 ARG A O 1
ATOM 2935 N N . ASP A 1 363 ? 20.935 -0.700 27.103 1.00 61.84 363 ASP A N 1
ATOM 2936 C CA . ASP A 1 363 ? 21.624 -1.547 28.067 1.00 61.84 363 ASP A CA 1
ATOM 2937 C C . ASP A 1 363 ? 20.705 -1.861 29.259 1.00 61.84 363 ASP A C 1
ATOM 2939 O O . ASP A 1 363 ? 20.607 -3.025 29.655 1.00 61.84 363 ASP A O 1
ATOM 2943 N N . GLU A 1 364 ? 19.919 -0.885 29.730 1.00 56.41 364 GLU A N 1
ATOM 2944 C CA . GLU A 1 364 ? 18.825 -1.113 30.689 1.00 56.41 364 GLU A CA 1
ATOM 2945 C C . GLU A 1 364 ? 17.779 -2.098 30.144 1.00 56.41 364 GLU A C 1
ATOM 2947 O O . GLU A 1 364 ? 17.227 -2.918 30.885 1.00 56.41 364 GLU A O 1
ATOM 2952 N N . TRP A 1 365 ? 17.514 -2.049 28.837 1.00 59.62 365 TRP A N 1
ATOM 2953 C CA . TRP A 1 365 ? 16.582 -2.959 28.179 1.00 59.62 365 TRP A CA 1
ATOM 2954 C C . TRP A 1 365 ? 17.118 -4.394 28.098 1.00 59.62 365 TRP A C 1
ATOM 2956 O O . TRP A 1 365 ? 16.394 -5.335 28.433 1.00 59.62 365 TRP A O 1
ATOM 2966 N N . ILE A 1 366 ? 18.388 -4.572 27.716 1.00 62.97 366 ILE A N 1
ATOM 2967 C CA . ILE A 1 366 ? 19.048 -5.889 27.703 1.00 62.97 366 ILE A CA 1
ATOM 2968 C C . ILE A 1 366 ? 19.022 -6.507 29.106 1.00 62.97 366 ILE A C 1
ATOM 2970 O O . ILE A 1 366 ? 18.653 -7.671 29.254 1.00 62.97 366 ILE A O 1
ATOM 2974 N N . GLU A 1 367 ? 19.311 -5.721 30.144 1.00 69.50 367 GLU A N 1
ATOM 2975 C CA . GLU A 1 367 ? 19.311 -6.208 31.526 1.00 69.50 367 GLU A CA 1
ATOM 2976 C C . GLU A 1 367 ? 17.910 -6.661 31.989 1.00 69.50 367 GLU A C 1
ATOM 2978 O O . GLU A 1 367 ? 17.769 -7.663 32.698 1.00 69.50 367 GLU A O 1
ATOM 2983 N N . GLN A 1 368 ? 16.848 -5.961 31.573 1.00 59.62 368 GLN A N 1
ATOM 2984 C CA . GLN A 1 368 ? 15.467 -6.364 31.863 1.00 59.62 368 GLN A CA 1
ATOM 2985 C C . GLN A 1 368 ? 15.052 -7.641 31.116 1.00 59.62 368 GLN A C 1
ATOM 2987 O O . GLN A 1 368 ? 14.339 -8.473 31.690 1.00 59.62 368 GLN A O 1
ATOM 2992 N N . MET A 1 369 ? 15.511 -7.826 29.874 1.00 55.41 369 MET A N 1
ATOM 2993 C CA . MET A 1 369 ? 15.267 -9.048 29.096 1.00 55.41 369 MET A CA 1
ATOM 2994 C C . MET A 1 369 ? 15.981 -10.258 29.702 1.00 55.41 369 MET A C 1
ATOM 2996 O O . MET A 1 369 ? 15.350 -11.295 29.913 1.00 55.41 369 MET A O 1
ATOM 3000 N N . GLU A 1 370 ? 17.251 -10.112 30.082 1.00 70.19 370 GLU A N 1
ATOM 3001 C CA . GLU A 1 370 ? 18.029 -11.176 30.731 1.00 70.19 370 GLU A CA 1
ATOM 3002 C C . GLU A 1 370 ? 17.422 -11.584 32.082 1.00 70.19 370 GLU A C 1
ATOM 3004 O O . GLU A 1 370 ? 17.305 -12.775 32.389 1.00 70.19 370 GLU A O 1
ATOM 3009 N N . LYS A 1 371 ? 16.948 -10.611 32.877 1.00 63.81 371 LYS A N 1
ATOM 3010 C CA . LYS A 1 371 ? 16.213 -10.886 34.123 1.00 63.81 371 LYS A CA 1
ATOM 3011 C C . LYS A 1 371 ? 14.925 -11.667 33.860 1.00 63.81 371 LYS A C 1
ATOM 3013 O O . LYS A 1 371 ? 14.605 -12.574 34.626 1.00 63.81 371 LYS A O 1
ATOM 3018 N N . ARG A 1 372 ? 14.189 -11.359 32.788 1.00 53.47 372 ARG A N 1
ATOM 3019 C CA . ARG A 1 372 ? 12.950 -12.069 32.426 1.00 53.47 372 ARG A CA 1
ATOM 3020 C C . ARG A 1 372 ? 13.194 -13.477 31.894 1.00 53.47 372 ARG A C 1
ATOM 3022 O O . ARG A 1 372 ? 12.478 -14.381 32.312 1.00 53.47 372 ARG A O 1
ATOM 3029 N N . GLU A 1 373 ? 14.211 -13.705 31.066 1.00 57.72 373 GLU A N 1
ATOM 3030 C CA . GLU A 1 373 ? 14.605 -15.064 30.658 1.00 57.72 373 GLU A CA 1
ATOM 3031 C C . GLU A 1 373 ? 15.045 -15.920 31.854 1.00 57.72 373 GLU A C 1
ATOM 3033 O O . GLU A 1 373 ? 14.752 -17.119 31.914 1.00 57.72 373 GLU A O 1
ATOM 3038 N N . ALA A 1 374 ? 15.720 -15.307 32.831 1.00 57.62 374 ALA A N 1
ATOM 3039 C CA . ALA A 1 374 ? 16.086 -15.971 34.076 1.00 57.62 374 ALA A CA 1
ATOM 3040 C C . ALA A 1 374 ? 14.854 -16.319 34.934 1.00 57.62 374 ALA A C 1
ATOM 3042 O O . ALA A 1 374 ? 14.807 -17.403 35.514 1.00 57.62 374 ALA A O 1
ATOM 3043 N N . MET A 1 375 ? 13.839 -15.446 34.970 1.00 49.62 375 MET A N 1
ATOM 3044 C CA . MET A 1 375 ? 12.577 -15.684 35.686 1.00 49.62 375 MET A CA 1
ATOM 3045 C C . MET A 1 375 ? 11.660 -16.691 34.972 1.00 49.62 375 MET A C 1
ATOM 3047 O O . MET A 1 375 ? 11.054 -17.524 35.632 1.00 49.62 375 MET A O 1
ATOM 3051 N N . GLY A 1 376 ? 11.611 -16.708 33.636 1.00 42.06 376 GLY A N 1
ATOM 3052 C CA . GLY A 1 376 ? 10.829 -17.682 32.857 1.00 42.06 376 GLY A CA 1
ATOM 3053 C C . GLY A 1 376 ? 11.322 -19.131 32.985 1.00 42.06 376 GLY A C 1
ATOM 3054 O O . GLY A 1 376 ? 10.573 -20.070 32.724 1.00 42.06 376 GLY A O 1
ATOM 3055 N N . LYS A 1 377 ? 12.565 -19.333 33.444 1.00 48.53 377 LYS A N 1
ATOM 3056 C CA . LYS A 1 377 ? 13.114 -20.654 33.805 1.00 48.53 377 LYS A CA 1
ATOM 3057 C C . LYS A 1 377 ? 12.814 -21.066 35.252 1.00 48.53 377 LYS A C 1
ATOM 3059 O O . LYS A 1 377 ? 13.054 -22.219 35.608 1.00 48.53 377 LYS A O 1
ATOM 3064 N N . ALA A 1 378 ? 12.276 -20.166 36.073 1.00 38.72 378 ALA A N 1
ATOM 3065 C CA . ALA A 1 378 ? 11.927 -20.402 37.467 1.00 38.72 378 ALA A CA 1
ATOM 3066 C C . ALA A 1 378 ? 10.399 -20.312 37.655 1.00 38.72 378 ALA A C 1
ATOM 3068 O O . ALA A 1 378 ? 9.872 -19.273 38.011 1.00 38.72 378 ALA A O 1
ATOM 3069 N N . GLY A 1 379 ? 9.722 -21.428 37.365 1.00 30.73 379 GLY A N 1
ATOM 3070 C CA . GLY A 1 379 ? 8.390 -21.861 37.827 1.00 30.73 379 GLY A CA 1
ATOM 3071 C C . GLY A 1 379 ? 7.334 -20.857 38.331 1.00 30.73 379 GLY A C 1
ATOM 3072 O O . GLY A 1 379 ? 7.538 -20.172 39.320 1.00 30.73 379 GLY A O 1
ATOM 3073 N N . THR A 1 380 ? 6.134 -20.995 37.745 1.00 31.23 380 THR A N 1
ATOM 3074 C CA . THR A 1 380 ? 4.783 -20.867 38.349 1.00 31.23 380 THR A CA 1
ATOM 3075 C C . THR A 1 380 ? 4.398 -19.586 39.105 1.00 31.23 380 THR A C 1
ATOM 3077 O O . THR A 1 380 ? 4.953 -19.250 40.143 1.00 31.23 380 THR A O 1
ATOM 3080 N N . TRP A 1 381 ? 3.328 -18.973 38.593 1.00 32.16 381 TRP A N 1
ATOM 3081 C CA . TRP A 1 381 ? 2.528 -17.867 39.122 1.00 32.16 381 TRP A CA 1
ATOM 3082 C C . TRP A 1 381 ? 2.064 -18.014 40.579 1.00 32.16 381 TRP A C 1
ATOM 3084 O O . TRP A 1 381 ? 1.678 -19.107 40.990 1.00 32.16 381 TRP A O 1
ATOM 3094 N N . ASP A 1 382 ? 1.943 -16.874 41.266 1.00 27.44 382 ASP A N 1
ATOM 3095 C CA . ASP A 1 382 ? 0.930 -16.629 42.299 1.00 27.44 382 ASP A CA 1
ATOM 3096 C C . ASP A 1 382 ? 0.342 -15.213 42.088 1.00 27.44 382 ASP A C 1
ATOM 3098 O O . ASP A 1 382 ? 1.076 -14.232 42.192 1.00 27.44 382 ASP A O 1
ATOM 3102 N N . MET A 1 383 ? -0.956 -15.193 41.737 1.00 31.02 383 MET A N 1
ATOM 3103 C CA . MET A 1 383 ? -1.966 -14.109 41.608 1.00 31.02 383 MET A CA 1
ATOM 3104 C C . MET A 1 383 ? -1.588 -12.725 41.063 1.00 31.02 383 MET A C 1
ATOM 3106 O O . MET A 1 383 ? -0.949 -11.930 41.785 1.00 31.02 383 MET A O 1
#